Protein 3A1P (pdb70)

InterPro domains:
  IPR002676 RimM, N-terminal [PF01782] (6-78)
  IPR009000 Translation protein, beta-barrel domain superfamily [SSF50447] (3-83)
  IPR011033 PRC-barrel-like superfamily [SSF50346] (89-160)
  IPR011961 Ribosome maturation factor RimM [MF_00014] (3-160)
  IPR011961 Ribosome maturation factor RimM [PTHR33692] (50-162)
  IPR011961 Ribosome maturation factor RimM [TIGR02273] (4-159)
  IPR027275 PRC-barrel domain [PF05239] (87-160)
  IPR036976 RimM, N-terminal domain superfamily [G3DSA:2.40.30.60] (1-84)

Organism: Thermus thermophilus (strain ATCC 27634 / DSM 579 / HB8) (NCBI:txid300852)

B-factor: mean 32.23, std 13.53, range [8.0, 83.15]

Sequence (492 aa):
RLVEIGRFGAPYALKGGLRFRGEPVVLHLERVYVEGHGWRAIEDLYRVGEELVVHLAGVTDRTLAEALVGLRVYAEVADLPPLEEGRYYYFALIGLPVYVEGRQVGEVVDILDAGAQDVLIIRGVGERLRDRAERLVPLQAPYVRVEEGSIHVDPIPGLFDVFVDDHLLEKVLELNAKGEKRLIKTWSRRSTIVPEMVGHTIAVYNGKQHVPVYITENMVGHKLGEFAPTRTYRGHGKEAKATKKKRLVEIGRFGAPYALKGGLRFRGEPVVLHLERVYVEGHGWRAIEDLYRVGEELVVHLAGVTDRTLAEALVGLRVYAEVADLPPLEEGRYYYFALIGLPVYVEGRQVGEVVDILDAGAQDVLIIRGVGERLRDRAERLVPLQAPYVRVEEGSIHVDPIPGLFDVFVDDHLLEKVLELNAKGEKRLIKTWSRRSTIVPEMVGHTIAVYNGKQHVPVYITENMVGHKLGEFAPTRTYRGHGKEAKATKKK

Structure (mmCIF, N/CA/C/O backbone):
data_3A1P
#
_entry.id   3A1P
#
_cell.length_a   57.397
_cell.length_b   67.491
_cell.length_c   62.002
_cell.angle_alpha   90.000
_cell.angle_beta   94.820
_cell.angle_gamma   90.000
#
_symmetry.space_group_name_H-M   'P 1 21 1'
#
loop_
_entity.id
_entity.type
_entity.pdbx_description
1 polymer 'Ribosome maturation factor rimM'
2 polymer '30S ribosomal protein S19'
3 non-polymer 'UNKNOWN ATOM OR ION'
4 water water
#
loop_
_atom_site.group_PDB
_atom_site.id
_atom_site.type_symbol
_atom_site.label_atom_id
_atom_site.label_alt_id
_atom_site.label_comp_id
_atom_site.label_asym_id
_atom_site.label_entity_id
_atom_site.label_seq_id
_atom_site.pdbx_PDB_ins_code
_atom_site.Cartn_x
_atom_site.Cartn_y
_atom_site.Cartn_z
_atom_site.occupancy
_atom_site.B_iso_or_equiv
_atom_site.auth_seq_id
_atom_site.auth_comp_id
_atom_site.auth_asym_id
_atom_site.auth_atom_id
_atom_site.pdbx_PDB_model_num
ATOM 1 N N . ARG A 1 2 ? 37.914 9.518 15.232 1.00 42.46 2 ARG A N 1
ATOM 2 C CA . ARG A 1 2 ? 38.486 8.144 15.356 1.00 41.24 2 ARG A CA 1
ATOM 3 C C . ARG A 1 2 ? 37.400 7.124 15.679 1.00 40.05 2 ARG A C 1
ATOM 4 O O . ARG A 1 2 ? 36.605 7.317 16.600 1.00 40.85 2 ARG A O 1
ATOM 12 N N . LEU A 1 3 ? 37.372 6.037 14.918 1.00 37.03 3 LEU A N 1
ATOM 13 C CA . LEU A 1 3 ? 36.386 4.994 15.148 1.00 33.67 3 LEU A CA 1
ATOM 14 C C . LEU A 1 3 ? 37.004 3.848 15.939 1.00 30.45 3 LEU A C 1
ATOM 15 O O . LEU A 1 3 ? 38.150 3.465 15.708 1.00 29.03 3 LEU A O 1
ATOM 20 N N . VAL A 1 4 ? 36.240 3.316 16.883 1.00 28.11 4 VAL A N 1
ATOM 21 C CA . VAL A 1 4 ? 36.688 2.194 17.693 1.00 27.80 4 VAL A CA 1
ATOM 22 C C . VAL A 1 4 ? 35.670 1.065 17.580 1.00 26.86 4 VAL A C 1
ATOM 23 O O . VAL A 1 4 ? 34.465 1.304 17.536 1.00 27.23 4 VAL A O 1
ATOM 27 N N . GLU A 1 5 ? 36.168 -0.162 17.526 1.00 26.53 5 GLU A N 1
ATOM 28 C CA . GLU A 1 5 ? 35.329 -1.349 17.412 1.00 25.78 5 GLU A CA 1
ATOM 29 C C . GLU A 1 5 ? 34.629 -1.650 18.744 1.00 24.91 5 GLU A C 1
ATOM 30 O O . GLU A 1 5 ? 35.282 -1.867 19.770 1.00 24.85 5 GLU A O 1
ATOM 36 N N . ILE A 1 6 ? 33.299 -1.658 18.733 1.00 22.79 6 ILE A N 1
ATOM 37 C CA . ILE A 1 6 ? 32.542 -1.923 19.956 1.00 17.79 6 ILE A CA 1
ATOM 38 C C . ILE A 1 6 ? 31.880 -3.291 19.915 1.00 15.90 6 ILE A C 1
ATOM 39 O O . ILE A 1 6 ? 31.511 -3.850 20.949 1.00 15.56 6 ILE A O 1
ATOM 44 N N . GLY A 1 7 ? 31.729 -3.832 18.716 1.00 13.61 7 GLY A N 1
ATOM 45 C CA . GLY A 1 7 ? 31.108 -5.130 18.606 1.00 14.37 7 GLY A CA 1
ATOM 46 C C . GLY A 1 7 ? 31.044 -5.700 17.205 1.00 14.74 7 GLY A C 1
ATOM 47 O O . GLY A 1 7 ? 31.730 -5.250 16.290 1.00 11.23 7 GLY A O 1
ATOM 48 N N . ARG A 1 8 ? 30.197 -6.708 17.051 1.00 13.48 8 ARG A N 1
ATOM 49 C CA . ARG A 1 8 ? 30.027 -7.371 15.781 1.00 17.49 8 ARG A CA 1
ATOM 50 C C . ARG A 1 8 ? 28.630 -7.972 15.775 1.00 15.79 8 ARG A C 1
ATOM 51 O O . ARG A 1 8 ? 28.211 -8.565 16.767 1.00 15.69 8 ARG A O 1
ATOM 59 N N . PHE A 1 9 ? 27.912 -7.818 14.665 1.00 15.23 9 PHE A N 1
ATOM 60 C CA . PHE A 1 9 ? 26.559 -8.345 14.578 1.00 12.65 9 PHE A CA 1
ATOM 61 C C . PHE A 1 9 ? 26.495 -9.854 14.433 1.00 13.98 9 PHE A C 1
ATOM 62 O O . PHE A 1 9 ? 27.255 -10.469 13.681 1.00 13.70 9 PHE A O 1
ATOM 70 N N . GLY A 1 10 ? 25.589 -10.452 15.193 1.00 15.21 10 GLY A N 1
ATOM 71 C CA . GLY A 1 10 ? 25.377 -11.880 15.108 1.00 15.00 10 GLY A CA 1
ATOM 72 C C . GLY A 1 10 ? 24.183 -12.062 14.187 1.00 14.30 10 GLY A C 1
ATOM 73 O O . GLY A 1 10 ? 23.853 -11.157 13.421 1.00 12.89 10 GLY A O 1
ATOM 74 N N . ALA A 1 11 ? 23.534 -13.219 14.272 1.00 14.73 11 ALA A N 1
ATOM 75 C CA . ALA A 1 11 ? 22.367 -13.540 13.457 1.00 14.39 11 ALA A CA 1
ATOM 76 C C . ALA A 1 11 ? 21.172 -12.616 13.730 1.00 15.45 11 ALA A C 1
ATOM 77 O O . ALA A 1 11 ? 21.048 -12.031 14.807 1.00 16.15 11 ALA A O 1
ATOM 79 N N . PRO A 1 12 ? 20.264 -12.489 12.756 1.00 15.59 12 PRO A N 1
ATOM 80 C CA . PRO A 1 12 ? 19.087 -11.633 12.926 1.00 15.49 12 PRO A CA 1
ATOM 81 C C . PRO A 1 12 ? 18.130 -12.166 13.987 1.00 17.34 12 PRO A C 1
ATOM 82 O O . PRO A 1 12 ? 18.058 -13.368 14.219 1.00 18.21 12 PRO A O 1
ATOM 86 N N . TYR A 1 13 ? 17.411 -11.263 14.643 1.00 17.41 13 TYR A N 1
ATOM 87 C CA . TYR A 1 13 ? 16.448 -11.651 15.665 1.00 17.40 13 TYR A CA 1
ATOM 88 C C . TYR A 1 13 ? 15.048 -11.306 15.187 1.00 16.36 13 TYR A C 1
ATOM 89 O O . TYR A 1 13 ? 14.782 -10.166 14.820 1.00 15.84 13 TYR A O 1
ATOM 98 N N . ALA A 1 14 ? 14.158 -12.294 15.191 1.00 17.15 14 ALA A N 1
ATOM 99 C CA . ALA A 1 14 ? 12.777 -12.098 14.748 1.00 18.66 14 ALA A CA 1
ATOM 100 C C . ALA A 1 14 ? 12.680 -11.657 13.288 1.00 19.18 14 ALA A C 1
ATOM 101 O O . ALA A 1 14 ? 13.594 -11.879 12.499 1.00 20.51 14 ALA A O 1
ATOM 103 N N . LEU A 1 15 ? 11.580 -11.003 12.938 1.00 20.53 15 LEU A N 1
ATOM 104 C CA . LEU A 1 15 ? 11.354 -10.606 11.557 1.00 21.74 15 LEU A CA 1
ATOM 105 C C . LEU A 1 15 ? 11.210 -9.119 11.273 1.00 22.29 15 LEU A C 1
ATOM 106 O O . LEU A 1 15 ? 10.627 -8.746 10.259 1.00 25.16 15 LEU A O 1
ATOM 111 N N . LYS A 1 16 ? 11.736 -8.266 12.142 1.00 21.41 16 LYS A N 1
ATOM 112 C CA . LYS A 1 16 ? 11.617 -6.831 11.930 1.00 22.48 16 LYS A CA 1
ATOM 113 C C . LYS A 1 16 ? 12.943 -6.150 11.652 1.00 22.61 16 LYS A C 1
ATOM 114 O O . LYS A 1 16 ? 13.009 -4.929 11.588 1.00 23.02 16 LYS A O 1
ATOM 120 N N . GLY A 1 17 ? 14.004 -6.930 11.497 1.00 21.59 17 GLY A N 1
ATOM 121 C CA . GLY A 1 17 ? 15.296 -6.326 11.230 1.00 21.04 17 GLY A CA 1
ATOM 122 C C . GLY A 1 17 ? 16.183 -6.245 12.457 1.00 21.13 17 GLY A C 1
ATOM 123 O O . GLY A 1 17 ? 17.290 -5.724 12.389 1.00 21.68 17 GLY A O 1
ATOM 124 N N . GLY A 1 18 ? 15.695 -6.747 13.587 1.00 20.68 18 GLY A N 1
ATOM 125 C CA . GLY A 1 18 ? 16.491 -6.728 14.793 1.00 18.80 18 GLY A CA 1
ATOM 126 C C . GLY A 1 18 ? 17.712 -7.603 14.582 1.00 18.96 18 GLY A C 1
ATOM 127 O O . GLY A 1 18 ? 17.622 -8.645 13.938 1.00 17.74 18 GLY A O 1
ATOM 128 N N . LEU A 1 19 ? 18.853 -7.180 15.120 1.00 18.45 19 LEU A N 1
ATOM 129 C CA . LEU A 1 19 ? 20.107 -7.920 14.983 1.00 16.33 19 LEU A CA 1
ATOM 130 C C . LEU A 1 19 ? 20.795 -8.182 16.316 1.00 16.63 19 LEU A C 1
ATOM 131 O O . LEU A 1 19 ? 21.040 -7.257 17.085 1.00 16.39 19 LEU A O 1
ATOM 136 N N . ARG A 1 20 ? 21.117 -9.440 16.588 1.00 18.12 20 ARG A N 1
ATOM 137 C CA . ARG A 1 20 ? 21.826 -9.763 17.819 1.00 19.85 20 ARG A CA 1
ATOM 138 C C . ARG A 1 20 ? 23.139 -8.997 17.759 1.00 18.35 20 ARG A C 1
ATOM 139 O O . ARG A 1 20 ? 23.802 -8.975 16.725 1.00 16.55 20 ARG A O 1
ATOM 147 N N . PHE A 1 21 ? 23.493 -8.352 18.859 1.00 17.64 21 PHE A N 1
ATOM 148 C CA . PHE A 1 21 ? 24.728 -7.588 18.927 1.00 18.78 21 PHE A CA 1
ATOM 149 C C . PHE A 1 21 ? 25.721 -8.270 19.855 1.00 20.82 21 PHE A C 1
ATOM 150 O O . PHE A 1 21 ? 25.422 -8.491 21.028 1.00 22.77 21 PHE A O 1
ATOM 158 N N . ARG A 1 22 ? 26.898 -8.599 19.336 1.00 20.72 22 ARG A N 1
ATOM 159 C CA . ARG A 1 22 ? 27.932 -9.231 20.155 1.00 21.75 22 ARG A CA 1
ATOM 160 C C . ARG A 1 22 ? 29.004 -8.180 20.397 1.00 20.43 22 ARG A C 1
ATOM 161 O O . ARG A 1 22 ? 29.627 -7.702 19.450 1.00 22.08 22 ARG A O 1
ATOM 169 N N . GLY A 1 23 ? 29.213 -7.809 21.651 1.00 17.75 23 GLY A N 1
ATOM 170 C CA . GLY A 1 23 ? 30.219 -6.809 21.936 1.00 20.13 23 GLY A CA 1
ATOM 171 C C . GLY A 1 23 ? 30.057 -6.172 23.293 1.00 22.24 23 GLY A C 1
ATOM 172 O O . GLY A 1 23 ? 29.385 -6.719 24.160 1.00 23.69 23 GLY A O 1
ATOM 173 N N . GLU A 1 24 ? 30.668 -5.007 23.474 1.00 22.81 24 GLU A N 1
ATOM 174 C CA . GLU A 1 24 ? 30.603 -4.300 24.741 1.00 22.18 24 GLU A CA 1
ATOM 175 C C . GLU A 1 24 ? 29.275 -3.592 24.954 1.00 24.47 24 GLU A C 1
ATOM 176 O O . GLU A 1 24 ? 28.695 -3.047 24.020 1.00 24.66 24 GLU A O 1
ATOM 182 N N . PRO A 1 25 ? 28.768 -3.601 26.196 1.00 24.94 25 PRO A N 1
ATOM 183 C CA . PRO A 1 25 ? 27.493 -2.951 26.506 1.00 24.38 25 PRO A CA 1
ATOM 184 C C . PRO A 1 25 ? 27.545 -1.434 26.409 1.00 23.91 25 PRO A C 1
ATOM 185 O O . PRO A 1 25 ? 26.590 -0.757 26.760 1.00 26.56 25 PRO A O 1
ATOM 189 N N . VAL A 1 26 ? 28.658 -0.901 25.928 1.00 20.78 26 VAL A N 1
ATOM 190 C CA . VAL A 1 26 ? 28.783 0.533 25.773 1.00 19.36 26 VAL A CA 1
ATOM 191 C C . VAL A 1 26 ? 27.802 0.985 24.683 1.00 21.06 26 VAL A C 1
ATOM 192 O O . VAL A 1 26 ? 27.509 2.171 24.546 1.00 23.24 26 VAL A O 1
ATOM 196 N N . VAL A 1 27 ? 27.290 0.032 23.913 1.00 18.48 27 VAL A N 1
ATOM 197 C CA . VAL A 1 27 ? 26.353 0.347 22.845 1.00 17.50 27 VAL A CA 1
ATOM 198 C C . VAL A 1 27 ? 25.022 0.866 23.383 1.00 18.82 27 VAL A C 1
ATOM 199 O O . VAL A 1 27 ? 24.270 1.504 22.659 1.00 17.04 27 VAL A O 1
ATOM 203 N N . LEU A 1 28 ? 24.748 0.600 24.658 1.00 21.08 28 LEU A N 1
ATOM 204 C CA . LEU A 1 28 ? 23.509 1.036 25.303 1.00 24.19 28 LEU A CA 1
ATOM 205 C C . LEU A 1 28 ? 23.400 2.558 25.413 1.00 26.41 28 LEU A C 1
ATOM 206 O O . LEU A 1 28 ? 22.304 3.106 25.547 1.00 27.71 28 LEU A O 1
ATOM 211 N N . HIS A 1 29 ? 24.537 3.239 25.345 1.00 27.21 29 HIS A N 1
ATOM 212 C CA . HIS A 1 29 ? 24.552 4.688 25.469 1.00 27.42 29 HIS A CA 1
ATOM 213 C C . HIS A 1 29 ? 24.882 5.397 24.168 1.00 28.35 29 HIS A C 1
ATOM 214 O O . HIS A 1 29 ? 25.354 6.532 24.180 1.00 31.32 29 HIS A O 1
ATOM 221 N N . LEU A 1 30 ? 24.645 4.739 23.042 1.00 26.51 30 LEU A N 1
ATOM 222 C CA . LEU A 1 30 ? 24.935 5.371 21.764 1.00 26.12 30 LEU A CA 1
ATOM 223 C C . LEU A 1 30 ? 23.654 5.659 20.982 1.00 26.77 30 LEU A C 1
ATOM 224 O O . LEU A 1 30 ? 22.620 5.019 21.195 1.00 25.58 30 LEU A O 1
ATOM 229 N N . GLU A 1 31 ? 23.728 6.630 20.080 1.00 26.37 31 GLU A N 1
ATOM 230 C CA . GLU A 1 31 ? 22.583 6.987 19.257 1.00 28.93 31 GLU A CA 1
ATOM 231 C C . GLU A 1 31 ? 22.799 6.512 17.830 1.00 27.68 31 GLU A C 1
ATOM 232 O O . GLU A 1 31 ? 21.859 6.423 17.043 1.00 28.84 31 GLU A O 1
ATOM 238 N N . ARG A 1 32 ? 24.044 6.189 17.505 1.00 25.96 32 ARG A N 1
ATOM 239 C CA . ARG A 1 32 ? 24.375 5.728 16.164 1.00 23.50 32 ARG A CA 1
ATOM 240 C C . ARG A 1 32 ? 25.659 4.923 16.184 1.00 20.07 32 ARG A C 1
ATOM 241 O O . ARG A 1 32 ? 26.491 5.071 17.080 1.00 22.22 32 ARG A O 1
ATOM 249 N N . VAL A 1 33 ? 25.812 4.066 15.189 1.00 16.29 33 VAL A N 1
ATOM 250 C CA . VAL A 1 33 ? 27.008 3.254 15.059 1.00 16.56 33 VAL A CA 1
ATOM 251 C C . VAL A 1 33 ? 27.409 3.240 13.600 1.00 18.20 33 VAL A C 1
ATOM 252 O O . VAL A 1 33 ? 26.573 3.449 12.712 1.00 18.63 33 VAL A O 1
ATOM 256 N N . TYR A 1 34 ? 28.691 3.004 13.362 1.00 17.29 34 TYR A N 1
ATOM 257 C CA . TYR A 1 34 ? 29.211 2.931 12.014 1.00 17.21 34 TYR A CA 1
ATOM 258 C C . TYR A 1 34 ? 29.355 1.437 11.742 1.00 17.39 34 TYR A C 1
ATOM 259 O O . TYR A 1 34 ? 30.058 0.727 12.463 1.00 13.75 34 TYR A O 1
ATOM 268 N N . VAL A 1 35 ? 28.715 0.976 10.685 1.00 17.32 35 VAL A N 1
ATOM 269 C CA . VAL A 1 35 ? 28.737 -0.421 10.326 1.00 16.36 35 VAL A CA 1
ATOM 270 C C . VAL A 1 35 ? 29.733 -0.641 9.217 1.00 18.82 35 VAL A C 1
ATOM 271 O O . VAL A 1 35 ? 29.739 0.068 8.235 1.00 20.81 35 VAL A O 1
ATOM 275 N N . GLU A 1 36 ? 30.575 -1.638 9.382 1.00 18.49 36 GLU A N 1
ATOM 276 C CA . GLU A 1 36 ? 31.606 -1.905 8.413 1.00 18.80 36 GLU A CA 1
ATOM 277 C C . GLU A 1 36 ? 30.982 -2.141 7.045 1.00 19.41 36 GLU A C 1
ATOM 278 O O . GLU A 1 36 ? 30.047 -2.911 6.880 1.00 20.28 36 GLU A O 1
ATOM 284 N N . GLY A 1 37 ? 31.488 -1.387 6.082 1.00 19.25 37 GLY A N 1
ATOM 285 C CA . GLY A 1 37 ? 31.103 -1.477 4.695 1.00 17.75 37 GLY A CA 1
ATOM 286 C C . GLY A 1 37 ? 29.805 -0.772 4.388 1.00 16.49 37 GLY A C 1
ATOM 287 O O . GLY A 1 37 ? 29.369 -0.759 3.258 1.00 15.38 37 GLY A O 1
ATOM 288 N N . HIS A 1 38 ? 29.183 -0.214 5.416 1.00 16.31 38 HIS A N 1
ATOM 289 C CA . HIS A 1 38 ? 27.884 0.430 5.277 1.00 15.40 38 HIS A CA 1
ATOM 290 C C . HIS A 1 38 ? 27.763 1.874 5.776 1.00 15.21 38 HIS A C 1
ATOM 291 O O . HIS A 1 38 ? 26.897 2.595 5.346 1.00 14.31 38 HIS A O 1
ATOM 298 N N . GLY A 1 39 ? 28.635 2.273 6.690 1.00 16.77 39 GLY A N 1
ATOM 299 C CA . GLY A 1 39 ? 28.588 3.597 7.277 1.00 18.54 39 GLY A CA 1
ATOM 300 C C . GLY A 1 39 ? 27.663 3.811 8.461 1.00 17.88 39 GLY A C 1
ATOM 301 O O . GLY A 1 39 ? 27.114 2.881 9.020 1.00 16.81 39 GLY A O 1
ATOM 302 N N . TRP A 1 40 ? 27.503 5.065 8.849 1.00 17.32 40 TRP A N 1
ATOM 303 C CA . TRP A 1 40 ? 26.682 5.411 10.003 1.00 18.34 40 TRP A CA 1
ATOM 304 C C . TRP A 1 40 ? 25.227 5.018 9.865 1.00 18.03 40 TRP A C 1
ATOM 305 O O . TRP A 1 40 ? 24.631 5.130 8.796 1.00 18.93 40 TRP A O 1
ATOM 316 N N . ARG A 1 41 ? 24.664 4.546 10.965 1.00 16.73 41 ARG A N 1
ATOM 317 C CA . ARG A 1 41 ? 23.265 4.160 11.018 1.00 16.85 41 ARG A CA 1
ATOM 318 C C . ARG A 1 41 ? 22.771 4.593 12.386 1.00 17.34 41 ARG A C 1
ATOM 319 O O . ARG A 1 41 ? 23.470 4.431 13.385 1.00 14.46 41 ARG A O 1
ATOM 327 N N . ALA A 1 42 ? 21.573 5.158 12.430 1.00 18.58 42 ALA A N 1
ATOM 328 C CA . ALA A 1 42 ? 21.009 5.599 13.690 1.00 19.11 42 ALA A CA 1
ATOM 329 C C . ALA A 1 42 ? 20.438 4.388 14.399 1.00 20.72 42 ALA A C 1
ATOM 330 O O . ALA A 1 42 ? 19.927 3.476 13.755 1.00 21.73 42 ALA A O 1
ATOM 332 N N . ILE A 1 43 ? 20.529 4.378 15.722 1.00 21.34 43 ILE A N 1
ATOM 333 C CA . ILE A 1 43 ? 19.969 3.293 16.499 1.00 22.26 43 ILE A CA 1
ATOM 334 C C . ILE A 1 43 ? 18.540 3.644 16.854 1.00 24.72 43 ILE A C 1
ATOM 335 O O . ILE A 1 43 ? 18.292 4.458 17.730 1.00 26.49 43 ILE A O 1
ATOM 340 N N . GLU A 1 44 ?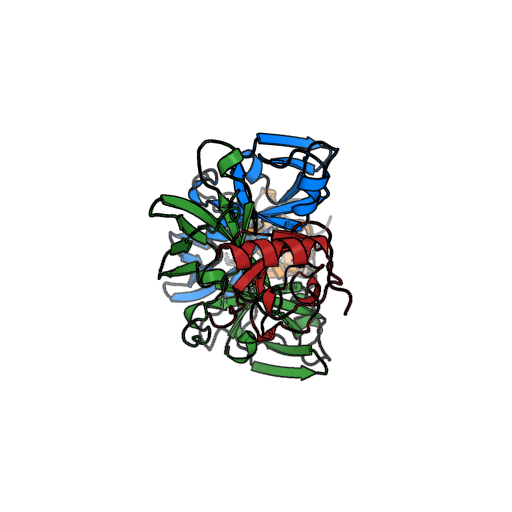 17.606 3.041 16.138 1.00 27.06 44 GLU A N 1
ATOM 341 C CA . GLU A 1 44 ? 16.192 3.188 16.420 1.00 28.86 44 GLU A CA 1
ATOM 342 C C . GLU A 1 44 ? 15.711 2.534 17.707 1.00 28.04 44 GLU A C 1
ATOM 343 O O . GLU A 1 44 ? 14.910 3.098 18.429 1.00 28.63 44 GLU A O 1
ATOM 349 N N . ASP A 1 45 ? 16.190 1.337 17.992 1.00 26.67 45 ASP A N 1
ATOM 350 C CA . ASP A 1 45 ? 15.776 0.668 19.208 1.00 27.09 45 ASP A CA 1
ATOM 351 C C . ASP A 1 45 ? 16.787 -0.364 19.672 1.00 24.89 45 ASP A C 1
ATOM 352 O O . ASP A 1 45 ? 17.593 -0.853 18.898 1.00 24.32 45 ASP A O 1
ATOM 357 N N . LEU A 1 46 ? 16.736 -0.698 20.948 1.00 22.73 46 LEU A N 1
ATOM 358 C CA . LEU A 1 46 ? 17.646 -1.701 21.479 1.00 22.49 46 LEU A CA 1
ATOM 359 C C . LEU A 1 46 ? 17.046 -2.311 22.731 1.00 23.73 46 LEU A C 1
ATOM 360 O O . LEU A 1 46 ? 16.494 -1.605 23.564 1.00 25.92 46 LEU A O 1
ATOM 365 N N . TYR A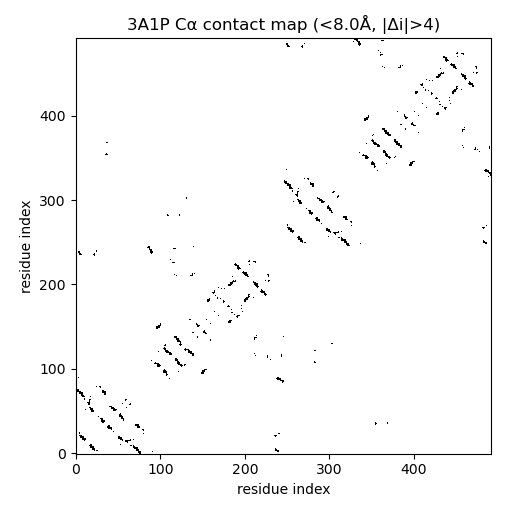 1 47 ? 17.144 -3.626 22.864 1.00 21.94 47 TYR A N 1
ATOM 366 C CA . TYR A 1 47 ? 16.599 -4.290 24.036 1.00 21.63 47 TYR A CA 1
ATOM 367 C C . TYR A 1 47 ? 17.283 -5.621 24.286 1.00 23.28 47 TYR A C 1
ATOM 368 O O . TYR A 1 47 ? 18.088 -6.088 23.479 1.00 23.41 47 TYR A O 1
ATOM 377 N N . ARG A 1 48 ? 16.945 -6.240 25.403 1.00 23.91 48 ARG A N 1
ATOM 378 C CA . ARG A 1 48 ? 17.561 -7.49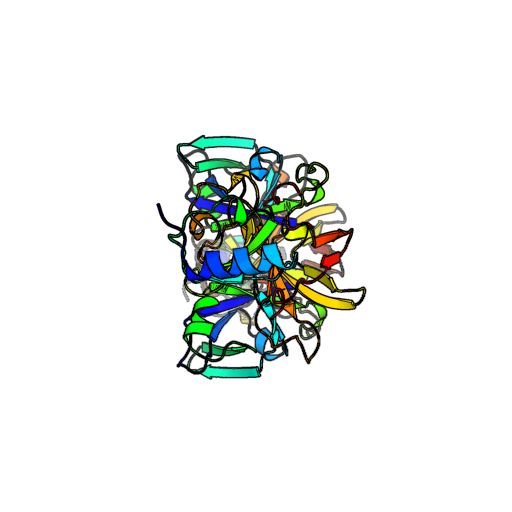8 25.778 1.00 26.29 48 ARG A CA 1
ATOM 379 C C . ARG A 1 48 ? 16.656 -8.708 25.600 1.00 26.36 48 ARG A C 1
ATOM 380 O O . ARG A 1 48 ? 15.451 -8.630 25.817 1.00 28.42 48 ARG A O 1
ATOM 388 N N . VAL A 1 49 ? 17.254 -9.818 25.182 1.00 27.34 49 VAL A N 1
ATOM 389 C CA . VAL A 1 49 ? 16.539 -11.078 24.997 1.00 29.35 49 VAL A CA 1
ATOM 390 C C . VAL A 1 49 ? 17.432 -12.184 25.533 1.00 30.16 49 VAL A C 1
ATOM 391 O O . VAL A 1 49 ? 18.409 -12.563 24.895 1.00 30.50 49 VAL A O 1
ATOM 395 N N . GLY A 1 50 ? 17.099 -12.696 26.713 1.00 32.66 50 GLY A N 1
ATOM 396 C CA . GLY A 1 50 ? 17.902 -13.749 27.306 1.00 33.20 50 GLY A CA 1
ATOM 397 C C . GLY A 1 50 ? 19.218 -13.181 27.798 1.00 35.02 50 GLY A C 1
ATOM 398 O O . GLY A 1 50 ? 19.245 -12.399 28.741 1.00 38.81 50 GLY A O 1
ATOM 399 N N . GLU A 1 51 ? 20.312 -13.564 27.154 1.00 35.25 51 GLU A N 1
ATOM 400 C CA . GLU A 1 51 ? 21.626 -13.079 27.543 1.00 36.25 51 GLU A CA 1
ATOM 401 C C . GLU A 1 51 ? 22.177 -12.154 26.468 1.00 35.03 51 GLU A C 1
ATOM 402 O O . GLU A 1 51 ? 23.287 -11.637 26.590 1.00 34.75 51 GLU A O 1
ATOM 408 N N . GLU A 1 52 ? 21.391 -11.945 25.416 1.00 33.31 52 GLU A N 1
ATOM 409 C CA . GLU A 1 52 ? 21.822 -11.112 24.303 1.00 32.06 52 GLU A CA 1
ATOM 410 C C . GLU A 1 52 ? 21.105 -9.784 24.194 1.00 30.89 52 GLU A C 1
ATOM 411 O O . GLU A 1 52 ? 20.041 -9.582 24.783 1.00 31.97 52 GLU A O 1
ATOM 417 N N . LEU A 1 53 ? 21.713 -8.880 23.431 1.00 26.30 53 LEU A N 1
ATOM 418 C CA . LEU A 1 53 ? 21.145 -7.568 23.169 1.00 22.73 53 LEU A CA 1
ATOM 419 C C . LEU A 1 53 ? 20.814 -7.536 21.679 1.00 21.13 53 LEU A C 1
ATOM 420 O O . LEU A 1 53 ? 21.584 -8.033 20.853 1.00 19.30 53 LEU A O 1
ATOM 425 N N . VAL A 1 54 ? 19.665 -6.963 21.345 1.00 17.90 54 VAL A N 1
ATOM 426 C CA . VAL A 1 54 ? 19.217 -6.873 19.962 1.00 16.78 54 VAL A CA 1
ATOM 427 C C . VAL A 1 54 ? 19.183 -5.410 19.552 1.00 17.35 54 VAL A C 1
ATOM 428 O O . VAL A 1 54 ? 18.667 -4.569 20.280 1.00 18.62 54 VAL A O 1
ATOM 432 N N . VAL A 1 55 ? 19.719 -5.109 18.378 1.00 16.31 55 VAL A N 1
ATOM 433 C CA . VAL A 1 55 ? 19.757 -3.737 17.889 1.00 17.36 55 VAL A CA 1
ATOM 434 C C . VAL A 1 55 ? 18.906 -3.550 16.649 1.00 18.43 55 VAL A C 1
ATOM 435 O O . VAL A 1 55 ? 18.886 -4.406 15.758 1.00 19.45 55 VAL A O 1
ATOM 439 N N . HIS A 1 56 ? 18.207 -2.424 16.596 1.00 18.15 56 HIS A N 1
ATOM 440 C CA . HIS A 1 56 ? 17.380 -2.085 15.446 1.00 19.13 56 HIS A CA 1
ATOM 441 C C . HIS A 1 56 ? 17.990 -0.814 14.869 1.00 20.40 56 HIS A C 1
ATOM 442 O O . HIS A 1 56 ? 18.004 0.222 15.528 1.00 22.70 56 HIS A O 1
ATOM 449 N N . LEU A 1 57 ? 18.517 -0.890 13.654 1.00 19.04 57 LEU A N 1
ATOM 450 C CA . LEU A 1 57 ? 19.109 0.288 13.031 1.00 19.89 57 LEU A CA 1
ATOM 451 C C . LEU A 1 57 ? 18.129 0.868 12.026 1.00 20.82 57 LEU A C 1
ATOM 452 O O . LEU A 1 57 ? 17.262 0.163 11.524 1.00 23.23 57 LEU A O 1
ATOM 457 N N . ALA A 1 58 ? 18.250 2.156 11.738 1.00 20.60 58 ALA A N 1
ATOM 458 C CA . ALA A 1 58 ? 17.358 2.769 10.765 1.00 20.83 58 ALA A CA 1
ATOM 459 C C . ALA A 1 58 ? 17.632 2.088 9.430 1.00 20.62 58 ALA A C 1
ATOM 460 O O . ALA A 1 58 ? 18.780 1.790 9.108 1.00 18.44 58 ALA A O 1
ATOM 462 N N . GLY A 1 59 ? 16.575 1.825 8.668 1.00 21.69 59 GLY A N 1
ATOM 463 C CA . GLY A 1 59 ? 16.740 1.166 7.382 1.00 21.79 59 GLY A CA 1
ATOM 464 C C . GLY A 1 59 ? 16.595 -0.352 7.415 1.00 23.36 59 GLY A C 1
ATOM 465 O O . GLY A 1 59 ? 16.105 -0.941 6.451 1.00 22.82 59 GLY A O 1
ATOM 466 N N . VAL A 1 60 ? 17.014 -0.984 8.514 1.00 22.38 60 VAL A N 1
ATOM 467 C CA . VAL A 1 60 ? 16.936 -2.443 8.662 1.00 21.64 60 VAL A CA 1
ATOM 468 C C . VAL A 1 60 ? 15.588 -2.822 9.265 1.00 21.39 60 VAL A C 1
ATOM 469 O O . VAL A 1 60 ? 15.463 -2.989 10.476 1.00 20.52 60 VAL A O 1
ATOM 473 N N . THR A 1 61 ? 14.590 -2.984 8.401 1.00 21.51 61 THR A N 1
ATOM 474 C CA . THR A 1 61 ? 13.233 -3.275 8.843 1.00 20.59 61 THR A CA 1
ATOM 475 C C . THR A 1 61 ? 12.650 -4.679 8.650 1.00 21.18 61 THR A C 1
ATOM 476 O O . THR A 1 61 ? 11.477 -4.900 8.956 1.00 23.64 61 THR A O 1
ATOM 480 N N . ASP A 1 62 ? 13.444 -5.618 8.143 1.00 20.51 62 ASP A N 1
ATOM 481 C CA . ASP A 1 62 ? 12.990 -7.009 7.990 1.00 21.50 62 ASP A CA 1
ATOM 482 C C . ASP A 1 62 ? 14.193 -7.949 8.090 1.00 21.38 62 ASP A C 1
ATOM 483 O O . ASP A 1 62 ? 15.334 -7.514 7.940 1.00 24.04 62 ASP A O 1
ATOM 488 N N . ARG A 1 63 ? 13.947 -9.231 8.340 1.00 20.63 63 ARG A N 1
ATOM 489 C CA . ARG A 1 63 ? 15.030 -10.202 8.486 1.00 19.44 63 ARG A CA 1
ATOM 490 C C . ARG A 1 63 ? 16.035 -10.185 7.336 1.00 20.31 63 ARG A C 1
ATOM 491 O O . ARG A 1 63 ? 17.239 -10.309 7.554 1.00 21.05 63 ARG A O 1
ATOM 499 N N . THR A 1 64 ? 15.542 -10.026 6.114 1.00 20.51 64 THR A N 1
ATOM 500 C CA . THR A 1 64 ? 16.403 -10.005 4.935 1.00 21.69 64 THR A CA 1
ATOM 501 C C . THR A 1 64 ? 17.446 -8.895 5.003 1.00 21.91 64 THR A C 1
ATOM 502 O O . THR A 1 64 ? 18.638 -9.140 4.803 1.00 23.09 64 THR A O 1
ATOM 506 N N . LEU A 1 65 ? 16.995 -7.673 5.263 1.00 22.08 65 LEU A N 1
ATOM 507 C CA . LEU A 1 65 ? 17.903 -6.533 5.368 1.00 22.06 65 LEU A CA 1
ATOM 508 C C . LEU A 1 65 ? 18.853 -6.729 6.543 1.00 21.07 65 LEU A C 1
ATOM 509 O O . LEU A 1 65 ? 19.948 -6.176 6.558 1.00 19.25 65 LEU A O 1
ATOM 514 N N . ALA A 1 66 ? 18.424 -7.523 7.520 1.00 18.72 66 ALA A N 1
ATOM 515 C CA . ALA A 1 66 ? 19.240 -7.801 8.685 1.00 18.50 66 ALA A CA 1
ATOM 516 C C . ALA A 1 66 ? 20.356 -8.793 8.351 1.00 18.08 66 ALA A C 1
ATOM 517 O O . ALA A 1 66 ? 21.488 -8.603 8.776 1.00 17.55 66 ALA A O 1
ATOM 519 N N . GLU A 1 67 ? 20.040 -9.847 7.599 1.00 18.85 67 GLU A N 1
ATOM 520 C CA . GLU A 1 67 ? 21.052 -10.846 7.229 1.00 18.94 67 GLU A CA 1
ATOM 521 C C . GLU A 1 67 ? 22.231 -10.205 6.516 1.00 18.33 67 GLU A C 1
ATOM 522 O O . GLU A 1 67 ? 23.372 -10.622 6.687 1.00 18.63 67 GLU A O 1
ATOM 528 N N . ALA A 1 68 ? 21.952 -9.203 5.694 1.00 18.21 68 ALA A N 1
ATOM 529 C CA . ALA A 1 68 ? 23.021 -8.544 4.949 1.00 19.99 68 ALA A CA 1
ATOM 530 C C . ALA A 1 68 ? 24.111 -7.975 5.869 1.00 19.53 68 ALA A C 1
ATOM 531 O O . ALA A 1 68 ? 25.264 -7.826 5.456 1.00 19.01 68 ALA A O 1
ATOM 533 N N . LEU A 1 69 ? 23.753 -7.686 7.117 1.00 17.93 69 LEU A N 1
ATOM 534 C CA . LEU A 1 69 ? 24.701 -7.108 8.066 1.00 18.02 69 LEU A CA 1
ATOM 535 C C . LEU A 1 69 ? 25.333 -8.095 9.064 1.00 18.83 69 LEU A C 1
ATOM 536 O O . LEU A 1 69 ? 26.244 -7.730 9.819 1.00 17.39 69 LEU A O 1
ATOM 541 N N . VAL A 1 70 ? 24.848 -9.334 9.069 1.00 17.66 70 VAL A N 1
ATOM 542 C CA . VAL A 1 70 ? 25.374 -10.371 9.959 1.00 16.90 70 VAL A CA 1
ATOM 543 C C . VAL A 1 70 ? 26.885 -10.543 9.771 1.00 19.15 70 VAL A C 1
ATOM 544 O O . VAL A 1 70 ? 27.378 -10.593 8.648 1.00 18.04 70 VAL A O 1
ATOM 548 N N . GLY A 1 71 ? 27.617 -10.620 10.878 1.00 20.88 71 GLY A N 1
ATOM 549 C CA . GLY A 1 71 ? 29.056 -10.793 10.794 1.00 20.03 71 GLY A CA 1
ATOM 550 C C . GLY A 1 71 ? 29.866 -9.525 10.595 1.00 20.20 71 GLY A C 1
ATOM 551 O O . GLY A 1 71 ? 31.092 -9.567 10.667 1.00 22.62 71 GLY A O 1
ATOM 552 N N . LEU A 1 72 ? 29.201 -8.400 10.353 1.00 19.05 72 LEU A N 1
ATOM 553 C CA . LEU A 1 72 ? 29.898 -7.130 10.140 1.00 17.84 72 LEU A CA 1
ATOM 554 C C . LEU A 1 72 ? 30.263 -6.461 11.450 1.00 18.23 72 LEU A C 1
ATOM 555 O O . LEU A 1 72 ? 29.486 -6.471 12.400 1.00 21.91 72 LEU A O 1
ATOM 560 N N . ARG A 1 73 ? 31.459 -5.890 11.508 1.00 18.97 73 ARG A N 1
ATOM 561 C CA . ARG A 1 73 ? 31.916 -5.228 12.725 1.00 20.06 73 ARG A CA 1
ATOM 562 C C . ARG A 1 73 ? 31.199 -3.910 12.945 1.00 18.54 73 ARG A C 1
ATOM 563 O O . ARG A 1 73 ? 30.780 -3.256 11.992 1.00 16.63 73 ARG A O 1
ATOM 571 N N . VAL A 1 74 ? 31.062 -3.532 14.213 1.00 16.24 74 VAL A N 1
ATOM 572 C CA . VAL A 1 74 ? 30.374 -2.308 14.590 1.00 15.97 74 VAL A CA 1
ATOM 573 C C . VAL A 1 74 ? 31.327 -1.337 15.278 1.00 18.42 74 VAL A C 1
ATOM 574 O O . VAL A 1 74 ? 32.054 -1.722 16.198 1.00 17.00 74 VAL A O 1
ATOM 578 N N . TYR A 1 75 ? 31.292 -0.074 14.845 1.00 17.98 75 TYR A N 1
ATOM 579 C CA . TYR A 1 75 ? 32.176 0.960 15.376 1.00 20.11 75 TYR A CA 1
ATOM 580 C C . TYR A 1 75 ? 31.454 2.162 15.953 1.00 22.45 75 TYR A C 1
ATOM 581 O O . TYR A 1 75 ? 30.341 2.495 15.547 1.00 21.65 75 TYR A O 1
ATOM 590 N N . ALA A 1 76 ? 32.122 2.827 16.889 1.00 24.15 76 ALA A N 1
ATOM 591 C CA . ALA A 1 76 ? 31.584 4.024 17.513 1.00 26.43 76 ALA A CA 1
ATOM 592 C C . ALA A 1 76 ? 32.617 5.141 17.452 1.00 27.99 76 ALA A C 1
ATOM 593 O O . ALA A 1 76 ? 33.824 4.898 17.496 1.00 28.66 76 ALA A O 1
ATOM 595 N N . GLU A 1 77 ? 32.136 6.370 17.331 1.00 30.49 77 GLU A N 1
ATOM 596 C CA . GLU A 1 77 ? 33.011 7.531 17.307 1.00 31.69 77 GLU A CA 1
ATOM 597 C C . GLU A 1 77 ? 33.505 7.693 18.741 1.00 31.09 77 GLU A C 1
ATOM 598 O O . GLU A 1 77 ? 32.706 7.721 19.674 1.00 31.11 77 GLU A O 1
ATOM 604 N N . VAL A 1 78 ? 34.820 7.774 18.916 1.00 31.59 78 VAL A N 1
ATOM 605 C CA . VAL A 1 78 ? 35.415 7.925 20.241 1.00 31.32 78 VAL A CA 1
ATOM 606 C C . VAL A 1 78 ? 34.701 8.984 21.086 1.00 31.59 78 VAL A C 1
ATOM 607 O O . VAL A 1 78 ? 34.433 8.773 22.269 1.00 29.16 78 VAL A O 1
ATOM 611 N N . ALA A 1 79 ? 34.390 10.118 20.465 1.00 32.65 79 ALA A N 1
ATOM 612 C CA . ALA A 1 79 ? 33.716 11.216 21.150 1.00 33.44 79 ALA A CA 1
ATOM 613 C C . ALA A 1 79 ? 32.321 10.854 21.646 1.00 34.25 79 ALA A C 1
ATOM 614 O O . ALA A 1 79 ? 31.789 11.510 22.544 1.00 35.96 79 ALA A O 1
ATOM 616 N N . ASP A 1 80 ? 31.725 9.815 21.072 1.00 33.07 80 ASP A N 1
ATOM 617 C CA . ASP A 1 80 ? 30.386 9.414 21.487 1.00 31.83 80 ASP A CA 1
ATOM 618 C C . ASP A 1 80 ? 30.385 8.460 22.674 1.00 28.59 80 ASP A C 1
ATOM 619 O O . ASP A 1 80 ? 29.363 8.267 23.320 1.00 27.31 80 ASP A O 1
ATOM 624 N N . LEU A 1 81 ? 31.530 7.856 22.959 1.00 28.14 81 LEU A N 1
ATOM 625 C CA . LEU A 1 81 ? 31.616 6.938 24.088 1.00 27.65 81 LEU A CA 1
ATOM 626 C C . LEU A 1 81 ? 31.359 7.714 25.369 1.00 26.26 81 LEU A C 1
ATOM 627 O O . LEU A 1 81 ? 31.808 8.848 25.521 1.00 28.71 81 LEU A O 1
ATOM 632 N N . PRO A 1 82 ? 30.615 7.125 26.305 1.00 25.39 82 PRO A N 1
ATOM 633 C CA . PRO A 1 82 ? 30.353 7.848 27.547 1.00 25.89 82 PRO A CA 1
ATOM 634 C C . PRO A 1 82 ? 31.652 8.092 28.316 1.00 27.91 82 PRO A C 1
ATOM 635 O O . PRO A 1 82 ? 32.486 7.202 28.428 1.00 27.25 82 PRO A O 1
ATOM 639 N N . PRO A 1 83 ? 31.847 9.312 28.842 1.00 30.77 83 PRO A N 1
ATOM 640 C CA . PRO A 1 83 ? 33.072 9.607 29.592 1.00 30.91 83 PRO A CA 1
ATOM 641 C C . PRO A 1 83 ? 33.184 8.738 30.846 1.00 30.42 83 PRO A C 1
ATOM 642 O O . PRO A 1 83 ? 32.174 8.387 31.463 1.00 29.43 83 PRO A O 1
ATOM 646 N N . LEU A 1 84 ? 34.416 8.396 31.212 1.00 30.24 84 LEU A N 1
ATOM 647 C CA . LEU A 1 84 ? 34.685 7.557 32.381 1.00 29.93 84 LEU A CA 1
ATOM 648 C C . LEU A 1 84 ? 35.118 8.379 33.594 1.00 28.94 84 LEU A C 1
ATOM 649 O O . LEU A 1 84 ? 35.702 9.443 33.456 1.00 26.43 84 LEU A O 1
ATOM 654 N N . GLU A 1 85 ? 34.829 7.874 34.785 1.00 30.28 85 GLU A N 1
ATOM 655 C CA . GLU A 1 85 ? 35.211 8.568 36.003 1.00 33.90 85 GLU A CA 1
ATOM 656 C C . GLU A 1 85 ? 36.732 8.564 36.107 1.00 34.29 85 GLU A C 1
ATOM 657 O O . GLU A 1 85 ? 37.398 7.678 35.568 1.00 34.79 85 GLU A O 1
ATOM 663 N N . GLU A 1 86 ? 37.280 9.561 36.789 1.00 34.38 86 GLU A N 1
ATOM 664 C CA . GLU A 1 86 ? 38.723 9.645 36.975 1.00 34.12 86 GLU A CA 1
ATOM 665 C C . GLU A 1 86 ? 39.252 8.285 37.446 1.00 32.02 86 GLU A C 1
ATOM 666 O O . GLU A 1 86 ? 38.664 7.645 38.316 1.00 30.88 86 GLU A O 1
ATOM 672 N N . GLY A 1 87 ? 40.353 7.837 36.853 1.00 31.53 87 GLY A N 1
ATOM 673 C CA . GLY A 1 87 ? 40.927 6.559 37.238 1.00 29.27 87 GLY A CA 1
ATOM 674 C C . GLY A 1 87 ? 40.561 5.379 36.354 1.00 27.49 87 GLY A C 1
ATOM 675 O O . GLY A 1 87 ? 41.074 4.281 36.562 1.00 26.72 87 GLY A O 1
ATOM 676 N N . ARG A 1 88 ? 39.665 5.588 35.387 1.00 27.67 88 ARG A N 1
ATOM 677 C CA . ARG A 1 88 ? 39.257 4.522 34.469 1.00 26.52 88 ARG A CA 1
ATOM 678 C C . ARG A 1 88 ? 39.604 4.914 33.036 1.00 26.29 88 ARG A C 1
ATOM 679 O O . ARG A 1 88 ? 39.535 6.087 32.668 1.00 26.22 88 ARG A O 1
ATOM 687 N N . TYR A 1 89 ? 39.962 3.924 32.225 1.00 25.83 89 TYR A N 1
ATOM 688 C CA . TYR A 1 89 ? 40.360 4.177 30.847 1.00 23.22 89 TYR A CA 1
ATOM 689 C C . TYR A 1 89 ? 39.848 3.127 29.873 1.00 23.32 89 TYR A C 1
ATOM 690 O O . TYR A 1 89 ? 39.700 1.956 30.218 1.00 23.58 89 TYR A O 1
ATOM 699 N N . TYR A 1 90 ? 39.581 3.559 28.647 1.00 21.59 90 TYR A N 1
ATOM 700 C CA . TYR A 1 90 ? 39.145 2.643 27.616 1.00 20.08 90 TYR A CA 1
ATOM 701 C C . TYR A 1 90 ? 40.381 1.881 27.170 1.00 18.07 90 TYR A C 1
ATOM 702 O O . TYR A 1 90 ? 41.457 2.454 27.057 1.00 17.60 90 TYR A O 1
ATOM 711 N N . TYR A 1 91 ? 40.227 0.585 26.942 1.00 18.23 91 TYR A N 1
ATOM 712 C CA . TYR A 1 91 ? 41.342 -0.252 26.514 1.00 17.71 91 TYR A CA 1
ATOM 713 C C . TYR A 1 91 ? 42.076 0.329 25.312 1.00 18.39 91 TYR A C 1
ATOM 714 O O . TYR A 1 91 ? 43.304 0.316 25.268 1.00 20.80 91 TYR A O 1
ATOM 723 N N . PHE A 1 92 ? 41.332 0.852 24.342 1.00 18.83 92 PHE A N 1
ATOM 724 C CA . PHE A 1 92 ? 41.955 1.398 23.146 1.00 18.25 92 PHE A CA 1
ATOM 725 C C . PHE A 1 92 ? 42.825 2.618 23.450 1.00 18.79 92 PHE A C 1
ATOM 726 O O . PHE A 1 92 ? 43.760 2.916 22.709 1.00 20.84 92 PHE A O 1
ATOM 734 N N . ALA A 1 93 ? 42.527 3.322 24.537 1.00 17.91 93 ALA A N 1
ATOM 735 C CA . ALA A 1 93 ? 43.305 4.506 24.897 1.00 16.47 93 ALA A CA 1
ATOM 736 C C . ALA A 1 93 ? 44.652 4.132 25.506 1.00 16.48 93 ALA A C 1
ATOM 737 O O . ALA A 1 93 ? 45.593 4.924 25.477 1.00 17.73 93 ALA A O 1
ATOM 739 N N . LEU A 1 94 ? 44.746 2.924 26.051 1.00 15.63 94 LEU A N 1
ATOM 740 C CA . LEU A 1 94 ? 45.985 2.474 26.672 1.00 15.33 94 LEU A CA 1
ATOM 741 C C . LEU A 1 94 ? 46.831 1.640 25.713 1.00 16.76 94 LEU A C 1
ATOM 742 O O . LEU A 1 94 ? 48.061 1.758 25.693 1.00 13.88 94 LEU A O 1
ATOM 747 N N . ILE A 1 95 ? 46.172 0.800 24.921 1.00 15.82 95 ILE A N 1
ATOM 748 C CA . ILE A 1 95 ? 46.882 -0.026 23.961 1.00 18.27 95 ILE A CA 1
ATOM 749 C C . ILE A 1 95 ? 47.580 0.902 22.970 1.00 18.24 95 ILE A C 1
ATOM 750 O O . ILE A 1 95 ? 46.974 1.830 22.460 1.00 18.72 95 ILE A O 1
ATOM 755 N N . GLY A 1 96 ? 48.859 0.647 22.718 1.00 17.69 96 GLY A N 1
ATOM 756 C CA . GLY A 1 96 ? 49.624 1.480 21.814 1.00 15.53 96 GLY A CA 1
ATOM 757 C C . GLY A 1 96 ? 50.518 2.479 22.541 1.00 17.44 96 GLY A C 1
ATOM 758 O O . GLY A 1 96 ? 51.456 3.004 21.951 1.00 19.48 96 GLY A O 1
ATOM 759 N N . LEU A 1 97 ? 50.243 2.743 23.817 1.00 16.08 97 LEU A N 1
ATOM 760 C CA . LEU A 1 97 ? 51.037 3.706 24.590 1.00 16.30 97 LEU A CA 1
ATOM 761 C C . LEU A 1 97 ? 52.444 3.232 24.958 1.00 15.42 97 LEU A C 1
ATOM 762 O O . LEU A 1 97 ? 52.687 2.050 25.166 1.00 14.17 97 LEU A O 1
ATOM 767 N N . PRO A 1 98 ? 53.399 4.164 25.023 1.00 14.96 98 PRO A N 1
ATOM 768 C CA . PRO A 1 98 ? 54.766 3.782 25.379 1.00 15.24 98 PRO A CA 1
ATOM 769 C C . PRO A 1 98 ? 54.834 3.547 26.886 1.00 16.10 98 PRO A C 1
ATOM 770 O O . PRO A 1 98 ? 54.108 4.183 27.648 1.00 15.15 98 PRO A O 1
ATOM 774 N N . VAL A 1 99 ? 55.692 2.624 27.310 1.00 17.49 99 VAL A N 1
ATOM 775 C CA . VAL A 1 99 ? 55.845 2.310 28.731 1.00 16.23 99 VAL A CA 1
ATOM 776 C C . VAL A 1 99 ? 57.217 2.748 29.239 1.00 17.81 99 VAL A C 1
ATOM 777 O O . VAL A 1 99 ? 58.241 2.446 28.625 1.00 15.92 99 VAL A O 1
ATOM 781 N N . TYR A 1 100 ? 57.238 3.444 30.372 1.00 17.53 100 TYR A N 1
ATOM 782 C CA . TYR A 1 100 ? 58.497 3.933 30.922 1.00 18.02 100 TYR A CA 1
ATOM 783 C C . TYR A 1 100 ? 58.871 3.412 32.297 1.00 18.43 100 TYR A C 1
ATOM 784 O O . TYR A 1 100 ? 58.011 3.162 33.140 1.00 18.20 100 TYR A O 1
ATOM 793 N N . VAL A 1 101 ? 60.179 3.273 32.494 1.00 18.42 101 VAL A N 1
ATOM 794 C CA . VAL A 1 101 ? 60.785 2.837 33.748 1.00 18.34 101 VAL A CA 1
ATOM 795 C C . VAL A 1 101 ? 61.892 3.865 34.020 1.00 19.98 101 VAL A C 1
ATOM 796 O O . VAL A 1 101 ? 62.815 4.005 33.219 1.00 19.55 101 VAL A O 1
ATOM 800 N N . GLU A 1 102 ? 61.790 4.599 35.125 1.00 21.64 102 GLU A N 1
ATOM 801 C CA . GLU A 1 102 ? 62.793 5.616 35.463 1.00 24.87 102 GLU A CA 1
ATOM 802 C C . GLU A 1 102 ? 63.062 6.596 34.321 1.00 24.14 102 GLU A C 1
ATOM 803 O O . GLU A 1 102 ? 64.212 6.857 33.985 1.00 24.10 102 GLU A O 1
ATOM 809 N N . GLY A 1 103 ? 62.001 7.126 33.723 1.00 25.91 103 GLY A N 1
ATOM 810 C CA . GLY A 1 103 ? 62.154 8.076 32.633 1.00 24.70 103 GLY A CA 1
ATOM 811 C C . GLY A 1 103 ? 62.637 7.548 31.290 1.00 25.19 103 GLY A C 1
ATOM 812 O O . GLY A 1 103 ? 62.875 8.344 30.378 1.00 24.47 103 GLY A O 1
ATOM 813 N N . ARG A 1 104 ? 62.780 6.230 31.148 1.00 25.30 104 ARG A N 1
ATOM 814 C CA . ARG A 1 104 ? 63.243 5.644 29.884 1.00 26.24 104 ARG A CA 1
ATOM 815 C C . ARG A 1 104 ? 62.243 4.654 29.281 1.00 24.60 104 ARG A C 1
ATOM 816 O O . ARG A 1 104 ? 61.664 3.834 29.994 1.00 24.93 104 ARG A O 1
ATOM 824 N N . GLN A 1 105 ? 62.049 4.719 27.968 1.00 23.70 105 GLN A N 1
ATOM 825 C CA . GLN A 1 105 ? 61.104 3.814 27.313 1.00 23.99 105 GLN A CA 1
ATOM 826 C C . GLN A 1 105 ? 61.632 2.385 27.288 1.00 22.71 105 GLN A C 1
ATOM 827 O O . GLN A 1 105 ? 62.736 2.139 26.817 1.00 21.98 105 GLN A O 1
ATOM 833 N N . VAL A 1 106 ? 60.848 1.449 27.815 1.00 21.23 106 VAL A N 1
ATOM 834 C CA . VAL A 1 106 ? 61.253 0.045 27.825 1.00 23.26 106 VAL A CA 1
ATOM 835 C C . VAL A 1 106 ? 60.326 -0.789 26.939 1.00 24.92 106 VAL A C 1
ATOM 836 O O . VAL A 1 106 ? 60.695 -1.876 26.483 1.00 26.85 106 VAL A O 1
ATOM 840 N N . GLY A 1 107 ? 59.121 -0.287 26.697 1.00 21.73 107 GLY A N 1
ATOM 841 C CA . GLY A 1 107 ? 58.196 -1.051 25.887 1.00 20.59 107 GLY A CA 1
ATOM 842 C C . GLY A 1 107 ? 57.025 -0.305 25.292 1.00 18.43 107 GLY A C 1
ATOM 843 O O . GLY A 1 107 ? 57.016 0.918 25.197 1.00 19.54 107 GLY A O 1
ATOM 844 N N . GLU A 1 108 ? 56.016 -1.070 24.910 1.00 18.83 108 GLU A N 1
ATOM 845 C CA . GLU A 1 108 ? 54.825 -0.536 24.272 1.00 19.65 108 GLU A CA 1
ATOM 846 C C . GLU A 1 108 ? 53.678 -1.465 24.640 1.00 18.58 108 GLU A C 1
ATOM 847 O O . GLU A 1 108 ? 53.821 -2.676 24.553 1.00 20.68 108 GLU A O 1
ATOM 853 N N . VAL A 1 109 ? 52.549 -0.917 25.065 1.00 16.29 109 VAL A N 1
ATOM 854 C CA . VAL A 1 109 ? 51.409 -1.759 25.400 1.00 15.14 109 VAL A CA 1
ATOM 855 C C . VAL A 1 109 ? 50.827 -2.361 24.109 1.00 14.49 109 VAL A C 1
ATOM 856 O O . VAL A 1 109 ? 50.429 -1.625 23.214 1.00 15.22 109 VAL A O 1
ATOM 860 N N . VAL A 1 110 ? 50.783 -3.687 24.008 1.00 12.97 110 VAL A N 1
ATOM 861 C CA . VAL A 1 110 ? 50.227 -4.327 22.818 1.00 13.98 110 VAL A CA 1
ATOM 862 C C . VAL A 1 110 ? 48.854 -4.925 23.059 1.00 14.23 110 VAL A C 1
ATOM 863 O O . VAL A 1 110 ? 48.149 -5.261 22.111 1.00 17.08 110 VAL A O 1
ATOM 867 N N . ASP A 1 111 ? 48.468 -5.078 24.316 1.00 15.19 111 ASP A N 1
ATOM 868 C CA . ASP A 1 111 ? 47.159 -5.656 24.617 1.00 16.24 111 ASP A CA 1
ATOM 869 C C . ASP A 1 111 ? 46.885 -5.598 26.111 1.00 16.35 111 ASP A C 1
ATOM 870 O O . ASP A 1 111 ? 47.772 -5.312 26.903 1.00 15.90 111 ASP A O 1
ATOM 875 N N . ILE A 1 112 ? 45.643 -5.864 26.486 1.00 17.44 112 ILE A N 1
ATOM 876 C CA . ILE A 1 112 ? 45.250 -5.851 27.883 1.00 17.52 112 ILE A CA 1
ATOM 877 C C . ILE A 1 112 ? 44.374 -7.068 28.140 1.00 17.75 112 ILE A C 1
ATOM 878 O O . ILE A 1 112 ? 43.443 -7.345 27.394 1.00 16.14 112 ILE A O 1
ATOM 883 N N . LEU A 1 113 ? 44.684 -7.795 29.201 1.00 18.03 113 LEU A N 1
ATOM 884 C CA . LEU A 1 113 ? 43.925 -8.982 29.539 1.00 20.40 113 LEU A CA 1
ATOM 885 C C . LEU A 1 113 ? 43.014 -8.686 30.714 1.00 19.65 113 LEU A C 1
ATOM 886 O O . LEU A 1 113 ? 43.476 -8.165 31.727 1.00 17.55 113 LEU A O 1
ATOM 891 N N . ASP A 1 114 ? 41.721 -8.989 30.573 1.00 20.33 114 ASP A N 1
ATOM 892 C CA . ASP A 1 114 ? 40.773 -8.767 31.666 1.00 21.94 114 ASP A CA 1
ATOM 893 C C . ASP A 1 114 ? 40.875 -9.976 32.577 1.00 22.11 114 ASP A C 1
ATOM 894 O O . ASP A 1 114 ? 40.360 -11.038 32.251 1.00 24.19 114 ASP A O 1
ATOM 899 N N . ALA A 1 115 ? 41.482 -9.815 33.744 1.00 21.60 115 ALA A N 1
ATOM 900 C CA . ALA A 1 115 ? 41.676 -10.925 34.674 1.00 23.55 115 ALA A CA 1
ATOM 901 C C . ALA A 1 115 ? 40.524 -11.019 35.660 1.00 24.19 115 ALA A C 1
ATOM 902 O O . ALA A 1 115 ? 40.580 -11.741 36.637 1.00 25.60 115 ALA A O 1
ATOM 904 N N . GLY A 1 116 ? 39.494 -10.246 35.371 1.00 24.66 116 GLY A N 1
ATOM 905 C CA . GLY A 1 116 ? 38.288 -10.107 36.158 1.00 23.79 116 GLY A CA 1
ATOM 906 C C . GLY A 1 116 ? 38.413 -9.123 37.287 1.00 24.66 116 GLY A C 1
ATOM 907 O O . GLY A 1 116 ? 37.811 -8.072 37.217 1.00 25.98 116 GLY A O 1
ATOM 908 N N . ALA A 1 117 ? 39.218 -9.413 38.299 1.00 24.96 117 ALA A N 1
ATOM 909 C CA . ALA A 1 117 ? 39.468 -8.431 39.350 1.00 24.23 117 ALA A CA 1
ATOM 910 C C . ALA A 1 117 ? 40.262 -7.218 38.860 1.00 23.04 117 ALA A C 1
ATOM 911 O O . ALA A 1 117 ? 39.930 -6.088 39.166 1.00 22.40 117 ALA A O 1
ATOM 913 N N . GLN A 1 118 ? 41.302 -7.478 38.078 1.00 21.31 118 GLN A N 1
ATOM 914 C CA . GLN A 1 118 ? 42.189 -6.436 37.581 1.00 20.19 118 GLN A CA 1
ATOM 915 C C . GLN A 1 118 ? 42.384 -6.541 36.064 1.00 20.38 118 GLN A C 1
ATOM 916 O O . GLN A 1 118 ? 41.951 -7.503 35.436 1.00 24.27 118 GLN A O 1
ATOM 922 N N . ASP A 1 119 ? 43.039 -5.547 35.480 1.00 19.06 119 ASP A N 1
ATOM 923 C CA . ASP A 1 119 ? 43.326 -5.557 34.054 1.00 18.31 119 ASP A CA 1
ATOM 924 C C . ASP A 1 119 ? 44.837 -5.750 33.951 1.00 17.99 119 ASP A C 1
ATOM 925 O O . ASP A 1 119 ? 45.591 -5.152 34.712 1.00 19.26 119 ASP A O 1
ATOM 930 N N . VAL A 1 120 ? 45.286 -6.585 33.026 1.00 16.00 120 VAL A N 1
ATOM 931 C CA . VAL A 1 120 ? 46.712 -6.832 32.908 1.00 14.94 120 VAL A CA 1
ATOM 932 C C . VAL A 1 120 ? 47.279 -6.332 31.606 1.00 15.49 120 VAL A C 1
ATOM 933 O O . VAL A 1 120 ? 46.880 -6.765 30.528 1.00 13.70 120 VAL A O 1
ATOM 937 N N . LEU A 1 121 ? 48.228 -5.413 31.723 1.00 14.51 121 LEU A N 1
ATOM 938 C CA . LEU A 1 121 ? 48.875 -4.845 30.561 1.00 15.42 121 LEU A CA 1
ATOM 939 C C . LEU A 1 121 ? 49.877 -5.839 30.018 1.00 14.76 121 LEU A C 1
ATOM 940 O O . LEU A 1 121 ? 50.634 -6.431 30.782 1.00 14.37 121 LEU A O 1
ATOM 945 N N . ILE A 1 122 ? 49.854 -6.028 28.701 1.00 14.76 122 ILE A N 1
ATOM 946 C CA . ILE A 1 122 ? 50.789 -6.909 28.017 1.00 15.44 122 ILE A CA 1
ATOM 947 C C . ILE A 1 122 ? 51.699 -5.918 27.307 1.00 17.86 122 ILE A C 1
ATOM 948 O O . ILE A 1 122 ? 51.247 -5.153 26.451 1.00 17.62 122 ILE A O 1
ATOM 953 N N . ILE A 1 123 ? 52.975 -5.928 27.670 1.00 16.94 123 ILE A N 1
ATOM 954 C CA . ILE A 1 123 ? 53.935 -5.001 27.106 1.00 17.66 123 ILE A CA 1
ATOM 955 C C . ILE A 1 123 ? 54.971 -5.648 26.184 1.00 18.96 123 ILE A C 1
ATOM 956 O O . ILE A 1 123 ? 55.539 -6.697 26.487 1.00 20.01 123 ILE A O 1
ATOM 961 N N . ARG A 1 124 ? 55.208 -4.996 25.056 1.00 18.94 124 ARG A N 1
ATOM 962 C CA . ARG A 1 124 ? 56.159 -5.466 24.074 1.00 22.73 124 ARG A CA 1
ATOM 963 C C . ARG A 1 124 ? 57.423 -4.629 24.150 1.00 23.51 124 ARG A C 1
ATOM 964 O O . ARG A 1 124 ? 57.366 -3.401 24.134 1.00 24.38 124 ARG A O 1
ATOM 972 N N . GLY A 1 125 ? 58.566 -5.293 24.225 1.00 24.65 125 GLY A N 1
ATOM 973 C CA . GLY A 1 125 ? 59.814 -4.564 24.282 1.00 26.98 125 GLY A CA 1
ATOM 974 C C . GLY A 1 125 ? 60.027 -3.778 23.003 1.00 28.82 125 GLY A C 1
ATOM 975 O O . GLY A 1 125 ? 59.543 -4.172 21.938 1.00 29.25 125 GLY A O 1
ATOM 976 N N . VAL A 1 126 ? 60.728 -2.653 23.114 1.00 28.66 126 VAL A N 1
ATOM 977 C CA . VAL A 1 126 ? 61.044 -1.813 21.968 1.00 29.98 126 VAL A CA 1
ATOM 978 C C . VAL A 1 126 ? 62.564 -1.705 21.977 1.00 32.71 126 VAL A C 1
ATOM 979 O O . VAL A 1 126 ? 63.180 -1.787 23.041 1.00 32.56 126 VAL A O 1
ATOM 983 N N . GLY A 1 127 ? 63.169 -1.535 20.804 1.00 33.76 127 GLY A N 1
ATOM 984 C CA . GLY A 1 127 ? 64.618 -1.455 20.731 1.00 33.94 127 GLY A CA 1
ATOM 985 C C . GLY A 1 127 ? 65.205 -2.843 20.539 1.00 35.45 127 GLY A C 1
ATOM 986 O O . GLY A 1 127 ? 64.727 -3.812 21.129 1.00 35.35 127 GLY A O 1
ATOM 987 N N . GLU A 1 128 ? 66.245 -2.938 19.718 1.00 37.22 128 GLU A N 1
ATOM 988 C CA . GLU A 1 128 ? 66.897 -4.213 19.416 1.00 38.74 128 GLU A CA 1
ATOM 989 C C . GLU A 1 128 ? 67.146 -5.158 20.587 1.00 38.84 128 GLU A C 1
ATOM 990 O O . GLU A 1 128 ? 67.003 -6.377 20.443 1.00 37.81 128 GLU A O 1
ATOM 996 N N . ARG A 1 129 ? 67.520 -4.610 21.739 1.00 39.48 129 ARG A N 1
ATOM 997 C CA . ARG A 1 129 ? 67.805 -5.443 22.901 1.00 41.34 129 ARG A CA 1
ATOM 998 C C . ARG A 1 129 ? 66.590 -6.061 23.584 1.00 41.41 129 ARG A C 1
ATOM 999 O O . ARG A 1 129 ? 66.655 -7.200 24.047 1.00 41.18 129 ARG A O 1
ATOM 1007 N N . LEU A 1 130 ? 65.490 -5.316 23.647 1.00 42.28 130 LEU A N 1
ATOM 1008 C CA . LEU A 1 130 ? 64.276 -5.792 24.307 1.00 43.77 130 LEU A CA 1
ATOM 1009 C C . LEU A 1 130 ? 63.177 -6.235 23.348 1.00 44.60 130 LEU A C 1
ATOM 1010 O O . LEU A 1 130 ? 62.332 -7.058 23.700 1.00 44.26 130 LEU A O 1
ATOM 1015 N N . ARG A 1 131 ? 63.195 -5.685 22.139 1.00 46.64 131 ARG A N 1
ATOM 1016 C CA . ARG A 1 131 ? 62.189 -6.003 21.129 1.00 48.10 131 ARG A CA 1
ATOM 1017 C C . ARG A 1 131 ? 61.921 -7.492 20.955 1.00 48.59 131 ARG A C 1
ATOM 1018 O O . ARG A 1 131 ? 60.800 -7.886 20.644 1.00 49.04 131 ARG A O 1
ATOM 1026 N N . ASP A 1 132 ? 62.942 -8.318 21.158 1.00 49.49 132 ASP A N 1
ATOM 1027 C CA . ASP A 1 132 ? 62.784 -9.756 20.975 1.00 49.73 132 ASP A CA 1
ATOM 1028 C C . ASP A 1 132 ? 62.720 -10.613 22.234 1.00 48.97 132 ASP A C 1
ATOM 1029 O O . ASP A 1 132 ? 63.097 -11.783 22.204 1.00 50.05 132 ASP A O 1
ATOM 1034 N N . ARG A 1 133 ? 62.251 -10.037 23.338 1.00 47.03 133 ARG A N 1
ATOM 1035 C CA . ARG A 1 133 ? 62.112 -10.790 24.581 1.00 43.67 133 ARG A CA 1
ATOM 1036 C C . ARG A 1 133 ? 60.652 -11.226 24.622 1.00 40.51 133 ARG A C 1
ATOM 1037 O O . ARG A 1 133 ? 59.881 -10.919 23.714 1.00 39.07 133 ARG A O 1
ATOM 1045 N N . ALA A 1 134 ? 60.271 -11.942 25.670 1.00 36.67 134 ALA A N 1
ATOM 1046 C CA . ALA A 1 134 ? 58.890 -12.379 25.816 1.00 34.40 134 ALA A CA 1
ATOM 1047 C C . ALA A 1 134 ? 58.039 -11.175 26.227 1.00 32.34 134 ALA A C 1
ATOM 1048 O O . ALA A 1 134 ? 58.566 -10.122 26.598 1.00 31.20 134 ALA A O 1
ATOM 1050 N N . GLU A 1 135 ? 56.725 -11.323 26.153 1.00 29.71 135 GLU A N 1
ATOM 1051 C CA . GLU A 1 135 ? 55.847 -10.235 26.548 1.00 28.70 135 GLU A CA 1
ATOM 1052 C C . GLU A 1 135 ? 55.919 -10.122 28.062 1.00 27.93 135 GLU A C 1
ATOM 1053 O O . GLU A 1 135 ? 56.072 -11.123 28.761 1.00 27.57 135 GLU A O 1
ATOM 1059 N N . ARG A 1 136 ? 55.820 -8.901 28.567 1.00 27.64 136 ARG A N 1
ATOM 1060 C CA . ARG A 1 136 ? 55.847 -8.671 30.005 1.00 27.15 136 ARG A CA 1
ATOM 1061 C C . ARG A 1 136 ? 54.439 -8.296 30.463 1.00 24.14 136 ARG A C 1
ATOM 1062 O O . ARG A 1 136 ? 53.724 -7.558 29.783 1.00 23.41 136 ARG A O 1
ATOM 1070 N N . LEU A 1 137 ? 54.029 -8.827 31.603 1.00 22.27 137 LEU A N 1
ATOM 1071 C CA . LEU A 1 137 ? 52.699 -8.544 32.114 1.00 21.99 137 LEU A CA 1
ATOM 1072 C C . LEU A 1 137 ? 52.759 -7.730 33.390 1.00 21.54 137 LEU A C 1
ATOM 1073 O O . LEU A 1 137 ? 53.618 -7.949 34.246 1.00 21.86 137 LEU A O 1
ATOM 1078 N N . VAL A 1 138 ? 51.838 -6.783 33.510 1.00 19.93 138 VAL A N 1
ATOM 1079 C CA . VAL A 1 138 ? 51.789 -5.916 34.672 1.00 20.27 138 VAL A CA 1
ATOM 1080 C C . VAL A 1 138 ? 50.365 -5.552 35.057 1.00 18.50 138 VAL A C 1
ATOM 1081 O O . VAL A 1 138 ? 49.591 -5.084 34.228 1.00 17.99 138 VAL A O 1
ATOM 1085 N N . PRO A 1 139 ? 50.002 -5.758 36.331 1.00 18.51 139 PRO A N 1
ATOM 1086 C CA . PRO A 1 139 ? 48.646 -5.417 36.765 1.00 18.48 139 PRO A CA 1
ATOM 1087 C C . PRO A 1 139 ? 48.516 -3.902 36.652 1.00 19.76 139 PRO A C 1
ATOM 1088 O O . PRO A 1 139 ? 49.371 -3.165 37.151 1.00 19.64 139 PRO A O 1
ATOM 1092 N N . LEU A 1 140 ? 47.468 -3.438 35.982 1.00 18.90 140 LEU A N 1
ATOM 1093 C CA . LEU A 1 140 ? 47.256 -2.007 35.805 1.00 19.38 140 LEU A CA 1
ATOM 1094 C C . LEU A 1 140 ? 47.024 -1.327 37.147 1.00 20.08 140 LEU A C 1
ATOM 1095 O O . LEU A 1 140 ? 47.572 -0.260 37.412 1.00 20.46 140 LEU A O 1
ATOM 1100 N N . GLN A 1 141 ? 46.215 -1.962 37.988 1.00 19.81 141 GLN A N 1
ATOM 1101 C CA . GLN A 1 141 ? 45.886 -1.424 39.296 1.00 21.74 141 GLN A CA 1
ATOM 1102 C C . GLN A 1 141 ? 46.998 -1.549 40.349 1.00 22.60 141 GLN A C 1
ATOM 1103 O O . GLN A 1 141 ? 46.792 -1.192 41.504 1.00 23.88 141 GLN A O 1
ATOM 1109 N N . ALA A 1 142 ? 48.166 -2.055 39.969 1.00 21.71 142 ALA A N 1
ATOM 1110 C CA . ALA A 1 142 ? 49.252 -2.176 40.936 1.00 22.32 142 ALA A CA 1
ATOM 1111 C C . ALA A 1 142 ? 49.662 -0.764 41.358 1.00 24.28 142 ALA A C 1
ATOM 1112 O O . ALA A 1 142 ? 49.656 0.162 40.550 1.00 25.75 142 ALA A O 1
ATOM 1114 N N . PRO A 1 143 ? 50.028 -0.575 42.632 1.00 24.32 143 PRO A N 1
ATOM 1115 C CA . PRO A 1 143 ? 50.418 0.768 43.060 1.00 22.87 143 PRO A CA 1
ATOM 1116 C C . PRO A 1 143 ? 51.679 1.291 42.391 1.00 21.70 143 PRO A C 1
ATOM 1117 O O . PRO A 1 143 ? 51.884 2.492 42.310 1.00 21.77 143 PRO A O 1
ATOM 1121 N N . TYR A 1 144 ? 52.515 0.389 41.896 1.00 23.08 144 TYR A N 1
ATOM 1122 C CA . TYR A 1 144 ? 53.749 0.803 41.240 1.00 24.10 144 TYR A CA 1
ATOM 1123 C C . TYR A 1 144 ? 53.603 1.097 39.740 1.00 22.74 144 TYR A C 1
ATOM 1124 O O . TYR A 1 144 ? 54.596 1.213 39.030 1.00 24.76 144 TYR A O 1
ATOM 1133 N N . VAL A 1 145 ? 52.366 1.217 39.266 1.00 22.03 145 VAL A N 1
ATOM 1134 C CA . VAL A 1 145 ? 52.095 1.539 37.863 1.00 21.90 145 VAL A CA 1
ATOM 1135 C C . VAL A 1 145 ? 51.348 2.873 37.824 1.00 22.92 145 VAL A C 1
ATOM 1136 O O . VAL A 1 145 ? 50.418 3.080 38.596 1.00 25.45 145 VAL A O 1
ATOM 1140 N N . ARG A 1 146 ? 51.760 3.781 36.941 1.00 22.96 146 ARG A N 1
ATOM 1141 C CA . ARG A 1 146 ? 51.109 5.084 36.832 1.00 22.90 146 ARG A CA 1
ATOM 1142 C C . ARG A 1 146 ? 50.690 5.373 35.399 1.00 21.78 146 ARG A C 1
ATOM 1143 O O . ARG A 1 146 ? 51.438 5.114 34.455 1.00 20.99 146 ARG A O 1
ATOM 1151 N N . VAL A 1 147 ? 49.490 5.918 35.242 1.00 20.99 147 VAL A N 1
ATOM 1152 C CA . VAL A 1 147 ? 48.985 6.257 33.922 1.00 20.13 147 VAL A CA 1
ATOM 1153 C C . VAL A 1 147 ? 49.006 7.764 33.743 1.00 20.91 147 VAL A C 1
ATOM 1154 O O . VAL A 1 147 ? 48.471 8.508 34.554 1.00 20.84 147 VAL A O 1
ATOM 1158 N N . GLU A 1 148 ? 49.631 8.207 32.668 1.00 21.81 148 GLU A N 1
ATOM 1159 C CA . GLU A 1 148 ? 49.739 9.622 32.375 1.00 22.69 148 GLU A CA 1
ATOM 1160 C C . GLU A 1 148 ? 49.117 9.840 31.002 1.00 23.74 148 GLU A C 1
ATOM 1161 O O . GLU A 1 148 ? 48.794 8.881 30.300 1.00 21.74 148 GLU A O 1
ATOM 1167 N N . GLU A 1 149 ? 48.930 11.096 30.619 1.00 23.47 149 GLU A N 1
ATOM 1168 C CA . GLU A 1 149 ? 48.381 11.378 29.309 1.00 24.80 149 GLU A CA 1
ATOM 1169 C C . GLU A 1 149 ? 49.448 11.008 28.275 1.00 23.30 149 GLU A C 1
ATOM 1170 O O . GLU A 1 149 ? 50.493 11.663 28.189 1.00 21.44 149 GLU A O 1
ATOM 1176 N N . GLY A 1 150 ? 49.201 9.942 27.521 1.00 18.38 150 GLY A N 1
ATOM 1177 C CA . GLY A 1 150 ? 50.145 9.546 26.495 1.00 18.08 150 GLY A CA 1
ATOM 1178 C C . GLY A 1 150 ? 51.251 8.582 26.896 1.00 17.76 150 GLY A C 1
ATOM 1179 O O . GLY A 1 150 ? 52.137 8.291 26.093 1.00 16.02 150 GLY A O 1
ATOM 1180 N N . SER A 1 151 ? 51.232 8.090 28.127 1.00 16.16 151 SER A N 1
ATOM 1181 C CA . SER A 1 151 ? 52.258 7.141 28.522 1.00 14.78 151 SER A CA 1
ATOM 1182 C C . SER A 1 151 ? 51.926 6.447 29.818 1.00 15.10 151 SER A C 1
ATOM 1183 O O . SER A 1 151 ? 51.037 6.867 30.556 1.00 15.87 151 SER A O 1
ATOM 1186 N N . ILE A 1 152 ? 52.628 5.350 30.072 1.00 15.98 152 ILE A N 1
ATOM 1187 C CA . ILE A 1 152 ? 52.432 4.584 31.289 1.00 15.31 152 ILE A CA 1
ATOM 1188 C C . ILE A 1 152 ? 53.807 4.443 31.911 1.00 15.65 152 ILE A C 1
ATOM 1189 O O . ILE A 1 152 ? 54.800 4.298 31.202 1.00 17.29 152 ILE A O 1
ATOM 1194 N N . HIS A 1 153 ? 53.858 4.496 33.234 1.00 15.36 153 HIS A N 1
ATOM 1195 C CA . HIS A 1 153 ? 55.116 4.391 33.956 1.00 16.37 153 HIS A CA 1
ATOM 1196 C C . HIS A 1 153 ? 55.080 3.290 35.010 1.00 16.67 153 HIS A C 1
ATOM 1197 O O . HIS A 1 153 ? 54.094 3.142 35.734 1.00 13.99 153 HIS A O 1
ATOM 1204 N N . VAL A 1 154 ? 56.164 2.525 35.098 1.00 17.20 154 VAL A N 1
ATOM 1205 C CA . VAL A 1 154 ? 56.243 1.455 36.080 1.00 22.26 154 VAL A CA 1
ATOM 1206 C C . VAL A 1 154 ? 57.545 1.508 36.868 1.00 23.67 154 VAL A C 1
ATOM 1207 O O . VAL A 1 154 ? 58.606 1.754 36.297 1.00 24.74 154 VAL A O 1
ATOM 1211 N N . ASP A 1 155 ? 57.456 1.304 38.180 1.00 25.44 155 ASP A N 1
ATOM 1212 C CA . ASP A 1 155 ? 58.645 1.269 39.039 1.00 29.70 155 ASP A CA 1
ATOM 1213 C C . ASP A 1 155 ? 58.806 -0.217 39.274 1.00 30.22 155 ASP A C 1
ATOM 1214 O O . ASP A 1 155 ? 58.379 -0.736 40.298 1.00 33.10 155 ASP A O 1
ATOM 1219 N N . PRO A 1 156 ? 59.442 -0.917 38.331 1.00 32.21 156 PRO A N 1
ATOM 1220 C CA . PRO A 1 156 ? 59.665 -2.365 38.386 1.00 32.23 156 PRO A CA 1
ATOM 1221 C C . PRO A 1 156 ? 60.215 -2.922 39.670 1.00 31.44 156 PRO A C 1
ATOM 1222 O O . PRO A 1 156 ? 61.322 -2.589 40.071 1.00 32.28 156 PRO A O 1
ATOM 1226 N N . ILE A 1 157 ? 59.428 -3.768 40.321 1.00 31.83 157 ILE A N 1
ATOM 1227 C CA . ILE A 1 157 ? 59.896 -4.411 41.532 1.00 31.46 157 ILE A CA 1
ATOM 1228 C C . ILE A 1 157 ? 60.753 -5.539 40.971 1.00 29.34 157 ILE A C 1
ATOM 1229 O O . ILE A 1 157 ? 60.598 -5.913 39.811 1.00 28.11 157 ILE A O 1
ATOM 1234 N N . PRO A 1 158 ? 61.687 -6.069 41.766 1.00 29.72 158 PRO A N 1
ATOM 1235 C CA . PRO A 1 158 ? 62.535 -7.153 41.267 1.00 30.30 158 PRO A CA 1
ATOM 1236 C C . PRO A 1 158 ? 61.724 -8.340 40.769 1.00 32.10 158 PRO A C 1
ATOM 1237 O O . PRO A 1 158 ? 60.807 -8.805 41.441 1.00 34.66 158 PRO A O 1
ATOM 1241 N N . GLY A 1 159 ? 62.064 -8.824 39.582 1.00 33.14 159 GLY A N 1
ATOM 1242 C CA . GLY A 1 159 ? 61.362 -9.962 39.027 1.00 33.03 159 GLY A CA 1
ATOM 1243 C C . GLY A 1 159 ? 60.196 -9.614 38.123 1.00 33.38 159 GLY A C 1
ATOM 1244 O O . GLY A 1 159 ? 59.773 -10.445 37.329 1.00 35.16 159 GLY A O 1
ATOM 1245 N N . LEU A 1 160 ? 59.671 -8.398 38.226 1.00 34.52 160 LEU A N 1
ATOM 1246 C CA . LEU A 1 160 ? 58.537 -8.009 37.392 1.00 35.42 160 LEU A CA 1
ATOM 1247 C C . LEU A 1 160 ? 58.846 -8.238 35.918 1.00 38.17 160 LEU A C 1
ATOM 1248 O O . LEU A 1 160 ? 58.182 -9.035 35.259 1.00 38.41 160 LEU A O 1
ATOM 1253 N N . PHE A 1 161 ? 59.847 -7.527 35.407 1.00 42.18 161 PHE A N 1
ATOM 1254 C CA . PHE A 1 161 ? 60.266 -7.664 34.014 1.00 46.13 161 PHE A CA 1
ATOM 1255 C C . PHE A 1 161 ? 61.479 -8.588 33.996 1.00 49.55 161 PHE A C 1
ATOM 1256 O O . PHE A 1 161 ? 62.594 -8.139 33.715 1.00 50.93 161 PHE A O 1
ATOM 1264 N N . ASP A 1 162 ? 61.276 -9.866 34.301 1.00 51.80 162 ASP A N 1
ATOM 1265 C CA . ASP A 1 162 ? 62.385 -10.814 34.322 1.00 54.92 162 ASP A CA 1
ATOM 1266 C C . ASP A 1 162 ? 61.942 -12.238 33.993 1.00 56.18 162 ASP A C 1
ATOM 1267 O O . ASP A 1 162 ? 62.411 -12.774 32.966 1.00 56.72 162 ASP A O 1
ATOM 1273 N N . VAL B 2 9 ? 40.779 -26.249 51.455 1.00 48.92 9 VAL B N 1
ATOM 1274 C CA . VAL B 2 9 ? 41.526 -24.965 51.581 1.00 48.59 9 VAL B CA 1
ATOM 1275 C C . VAL B 2 9 ? 42.966 -25.204 52.024 1.00 48.27 9 VAL B C 1
ATOM 1276 O O . VAL B 2 9 ? 43.218 -25.853 53.036 1.00 47.70 9 VAL B O 1
ATOM 1280 N N . PHE B 2 10 ? 43.908 -24.670 51.255 1.00 48.95 10 PHE B N 1
ATOM 1281 C CA . PHE B 2 10 ? 45.326 -24.824 51.556 1.00 48.78 10 PHE B CA 1
ATOM 1282 C C . PHE B 2 10 ? 46.148 -23.791 50.794 1.00 48.63 10 PHE B C 1
ATOM 1283 O O . PHE B 2 10 ? 45.730 -23.288 49.750 1.00 49.05 10 PHE B O 1
ATOM 1291 N N . VAL B 2 11 ? 47.330 -23.494 51.316 1.00 47.26 11 VAL B N 1
ATOM 1292 C CA . VAL B 2 11 ? 48.226 -22.546 50.679 1.00 45.11 11 VAL B CA 1
ATOM 1293 C C . VAL B 2 11 ? 49.482 -23.322 50.331 1.00 43.60 11 VAL B C 1
ATOM 1294 O O . VAL B 2 11 ? 50.015 -24.040 51.170 1.00 42.44 11 VAL B O 1
ATOM 1298 N N . ASP B 2 12 ? 49.946 -23.200 49.094 1.00 42.86 12 ASP B N 1
ATOM 1299 C CA . ASP B 2 12 ? 51.147 -23.915 48.694 1.00 43.76 12 ASP B CA 1
ATOM 1300 C C . ASP B 2 12 ? 52.284 -23.476 49.606 1.00 44.33 12 ASP B C 1
ATOM 1301 O O . ASP B 2 12 ? 52.680 -22.315 49.587 1.00 45.80 12 ASP B O 1
ATOM 1306 N N . ASP B 2 13 ? 52.797 -24.404 50.409 1.00 44.96 13 ASP B N 1
ATOM 1307 C CA . ASP B 2 13 ? 53.877 -24.108 51.350 1.00 45.23 13 ASP B CA 1
ATOM 1308 C C . ASP B 2 13 ? 55.004 -23.319 50.709 1.00 43.65 13 ASP B C 1
ATOM 1309 O O . ASP B 2 13 ? 55.446 -22.301 51.238 1.00 43.78 13 ASP B O 1
ATOM 1314 N N . HIS B 2 14 ? 55.467 -23.797 49.562 1.00 41.79 14 HIS B N 1
ATOM 1315 C CA . HIS B 2 14 ? 56.549 -23.139 48.860 1.00 39.17 14 HIS B CA 1
ATOM 1316 C C . HIS B 2 14 ? 56.248 -21.660 48.668 1.00 36.97 14 HIS B C 1
ATOM 1317 O O . HIS B 2 14 ? 57.073 -20.800 48.965 1.00 36.61 14 HIS B O 1
ATOM 1324 N N . LEU B 2 15 ? 55.056 -21.370 48.164 1.00 33.71 15 LEU B N 1
ATOM 1325 C CA . LEU B 2 15 ? 54.640 -19.994 47.930 1.00 30.96 15 LEU B CA 1
ATOM 1326 C C . LEU B 2 15 ? 54.531 -19.205 49.241 1.00 29.98 15 LEU B C 1
ATOM 1327 O O . LEU B 2 15 ? 55.001 -18.068 49.334 1.00 27.78 15 LEU B O 1
ATOM 1332 N N . LEU B 2 16 ? 53.921 -19.808 50.258 1.00 28.48 16 LEU B N 1
ATOM 1333 C CA . LEU B 2 16 ? 53.775 -19.123 51.537 1.00 28.79 16 LEU B CA 1
ATOM 1334 C C . LEU B 2 16 ? 55.156 -18.825 52.109 1.00 29.23 16 LEU B C 1
ATOM 1335 O O . LEU B 2 16 ? 55.421 -17.721 52.586 1.00 27.72 16 LEU B O 1
ATOM 1340 N N . GLU B 2 17 ? 56.037 -19.816 52.053 1.00 29.78 17 GLU B N 1
ATOM 1341 C CA . GLU B 2 17 ? 57.394 -19.646 52.550 1.00 33.79 17 GLU B CA 1
ATOM 1342 C C . GLU B 2 17 ? 58.025 -18.412 51.901 1.00 33.76 17 GLU B C 1
ATOM 1343 O O . GLU B 2 17 ? 58.589 -17.557 52.582 1.00 35.22 17 GLU B O 1
ATOM 1349 N N . LYS B 2 18 ? 57.915 -18.322 50.581 1.00 33.56 18 LYS B N 1
ATOM 1350 C CA . LYS B 2 18 ? 58.485 -17.201 49.853 1.00 34.08 18 LYS B CA 1
ATOM 1351 C C . LYS B 2 18 ? 57.888 -15.895 50.365 1.00 33.37 18 LYS B C 1
ATOM 1352 O O . LYS B 2 18 ? 58.609 -14.937 50.617 1.00 32.99 18 LYS B O 1
ATOM 1358 N N . VAL B 2 19 ? 56.567 -15.869 50.518 1.00 32.71 19 VAL B N 1
ATOM 1359 C CA . VAL B 2 19 ? 55.863 -14.687 50.999 1.00 32.18 19 VAL B CA 1
ATOM 1360 C C . VAL B 2 19 ? 56.318 -14.293 52.405 1.00 33.92 19 VAL B C 1
ATOM 1361 O O . VAL B 2 19 ? 56.574 -13.117 52.679 1.00 31.69 19 VAL B O 1
ATOM 1365 N N . LEU B 2 20 ? 56.418 -15.275 53.297 1.00 34.54 20 LEU B N 1
ATOM 1366 C CA . LEU B 2 20 ? 56.853 -14.990 54.658 1.00 35.23 20 LEU B CA 1
ATOM 1367 C C . LEU B 2 20 ? 58.259 -14.422 54.640 1.00 35.31 20 LEU B C 1
ATOM 1368 O O . LEU B 2 20 ? 58.553 -13.441 55.328 1.00 33.64 20 LEU B O 1
ATOM 1373 N N . GLU B 2 21 ? 59.119 -15.039 53.835 1.00 35.98 21 GLU B N 1
ATOM 1374 C CA . GLU B 2 21 ? 60.503 -14.600 53.711 1.00 37.78 21 GLU B CA 1
ATOM 1375 C C . GLU B 2 21 ? 60.554 -13.126 53.320 1.00 36.72 21 GLU B C 1
ATOM 1376 O O . GLU B 2 21 ? 61.306 -12.346 53.899 1.00 36.97 21 GLU B O 1
ATOM 1382 N N . LEU B 2 22 ? 59.742 -12.751 52.33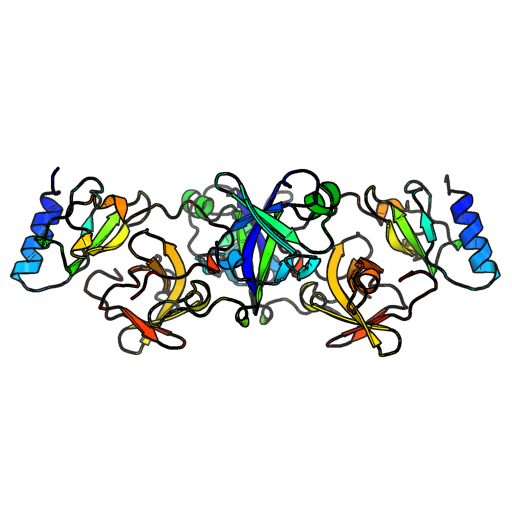8 1.00 36.17 22 LEU B N 1
ATOM 1383 C CA . LEU B 2 22 ? 59.699 -11.370 51.868 1.00 36.35 22 LEU B CA 1
ATOM 1384 C C . LEU B 2 22 ? 59.195 -10.407 52.929 1.00 36.07 22 LEU B C 1
ATOM 1385 O O . LEU B 2 22 ? 59.753 -9.329 53.106 1.00 34.95 22 LEU B O 1
ATOM 1390 N N . ASN B 2 23 ? 58.132 -10.797 53.628 1.00 37.71 23 ASN B N 1
ATOM 1391 C CA . ASN B 2 23 ? 57.555 -9.953 54.673 1.00 39.11 23 ASN B CA 1
ATOM 1392 C C . ASN B 2 23 ? 58.558 -9.655 55.781 1.00 40.50 23 ASN B C 1
ATOM 1393 O O . ASN B 2 23 ? 58.543 -8.572 56.363 1.00 41.33 23 ASN B O 1
ATOM 1398 N N . ALA B 2 24 ? 59.429 -10.615 56.071 1.00 41.12 24 ALA B N 1
ATOM 1399 C CA . ALA B 2 24 ? 60.435 -10.432 57.109 1.00 43.88 24 ALA B CA 1
ATOM 1400 C C . ALA B 2 24 ? 61.506 -9.428 56.680 1.00 45.52 24 ALA B C 1
ATOM 1401 O O . ALA B 2 24 ? 62.034 -8.698 57.517 1.00 45.91 24 ALA B O 1
ATOM 1403 N N . LYS B 2 25 ? 61.825 -9.397 55.384 1.00 46.41 25 LYS B N 1
ATOM 1404 C CA . LYS B 2 25 ? 62.830 -8.468 54.853 1.00 46.23 25 LYS B CA 1
ATOM 1405 C C . LYS B 2 25 ? 62.211 -7.118 54.564 1.00 46.19 25 LYS B C 1
ATOM 1406 O O . LYS B 2 25 ? 62.904 -6.105 54.514 1.00 46.69 25 LYS B O 1
ATOM 1412 N N . GLY B 2 26 ? 60.902 -7.116 54.349 1.00 46.58 26 GLY B N 1
ATOM 1413 C CA . GLY B 2 26 ? 60.210 -5.883 54.026 1.00 46.91 26 GLY B CA 1
ATOM 1414 C C . GLY B 2 26 ? 60.319 -5.617 52.535 1.00 46.44 26 GLY B C 1
ATOM 1415 O O . GLY B 2 26 ? 60.017 -4.525 52.065 1.00 47.25 26 GLY B O 1
ATOM 1416 N N . GLU B 2 27 ? 60.753 -6.629 51.789 1.00 46.01 27 GLU B N 1
ATOM 1417 C CA . GLU B 2 27 ? 60.915 -6.514 50.343 1.00 45.05 27 GLU B CA 1
ATOM 1418 C C . GLU B 2 27 ? 59.642 -6.874 49.585 1.00 42.92 27 GLU B C 1
ATOM 1419 O O . GLU B 2 27 ? 58.764 -7.567 50.104 1.00 40.59 27 GLU B O 1
ATOM 1425 N N . LYS B 2 28 ? 59.562 -6.391 48.349 1.00 41.13 28 LYS B N 1
ATOM 1426 C CA . LYS B 2 28 ? 58.442 -6.667 47.454 1.00 39.65 28 LYS B CA 1
ATOM 1427 C C . LYS B 2 28 ? 59.090 -7.163 46.171 1.00 38.66 28 LYS B C 1
ATOM 1428 O O . LYS B 2 28 ? 59.760 -6.404 45.474 1.00 38.46 28 LYS B O 1
ATOM 1434 N N . ARG B 2 29 ? 58.884 -8.438 45.867 1.00 36.64 29 ARG B N 1
ATOM 1435 C CA . ARG B 2 29 ? 59.478 -9.066 44.692 1.00 35.55 29 ARG B CA 1
ATOM 1436 C C . ARG B 2 29 ? 58.419 -9.917 43.995 1.00 33.07 29 ARG B C 1
ATOM 1437 O O . ARG B 2 29 ? 57.571 -10.509 44.663 1.00 32.90 29 ARG B O 1
ATOM 1445 N N . LEU B 2 30 ? 58.450 -9.981 42.666 1.00 30.25 30 LEU B N 1
ATOM 1446 C CA . LEU B 2 30 ? 57.465 -10.799 41.953 1.00 29.69 30 LEU B CA 1
ATOM 1447 C C . LEU B 2 30 ? 57.676 -12.267 42.317 1.00 28.35 30 LEU B C 1
ATOM 1448 O O . LEU B 2 30 ? 58.798 -12.771 42.285 1.00 28.01 30 LEU B O 1
ATOM 1453 N N . ILE B 2 31 ? 56.598 -12.948 42.685 1.00 27.90 31 ILE B N 1
ATOM 1454 C CA . ILE B 2 31 ? 56.697 -14.357 43.043 1.00 26.10 31 ILE B CA 1
ATOM 1455 C C . ILE B 2 31 ? 55.950 -15.211 42.033 1.00 24.44 31 ILE B C 1
ATOM 1456 O O . ILE B 2 31 ? 54.761 -15.031 41.816 1.00 24.65 31 ILE B O 1
ATOM 1461 N N . LYS B 2 32 ? 56.662 -16.133 41.405 1.00 24.77 32 LYS B N 1
ATOM 1462 C CA . LYS B 2 32 ? 56.053 -17.012 40.425 1.00 24.78 32 LYS B CA 1
ATOM 1463 C C . LYS B 2 32 ? 55.498 -18.256 41.085 1.00 24.19 32 LYS B C 1
ATOM 1464 O O . LYS B 2 32 ? 56.111 -18.805 41.998 1.00 24.03 32 LYS B O 1
ATOM 1470 N N . THR B 2 33 ? 54.330 -18.692 40.635 1.00 21.50 33 THR B N 1
ATOM 1471 C CA . THR B 2 33 ? 53.759 -19.914 41.165 1.00 20.14 33 THR B CA 1
ATOM 1472 C C . THR B 2 33 ? 52.903 -20.619 40.124 1.00 19.08 33 THR B C 1
ATOM 1473 O O . THR B 2 33 ? 52.273 -19.985 39.274 1.00 16.31 33 THR B O 1
ATOM 1477 N N . TRP B 2 34 ? 52.886 -21.943 40.223 1.00 18.60 34 TRP B N 1
ATOM 1478 C CA . TRP B 2 34 ? 52.123 -22.799 39.330 1.00 19.65 34 TRP B CA 1
ATOM 1479 C C . TRP B 2 34 ? 50.960 -23.398 40.103 1.00 19.08 34 TRP B C 1
ATOM 1480 O O . TRP B 2 34 ? 50.280 -24.291 39.613 1.00 20.75 34 TRP B O 1
ATOM 1491 N N . SER B 2 35 ? 50.732 -22.889 41.310 1.00 21.07 35 SER B N 1
ATOM 1492 C CA . SER B 2 35 ? 49.663 -23.387 42.173 1.00 21.44 35 SER B CA 1
ATOM 1493 C C . SER B 2 35 ? 48.367 -22.583 42.141 1.00 23.34 35 SER B C 1
ATOM 1494 O O . SER B 2 35 ? 48.140 -21.729 42.999 1.00 25.24 35 SER B O 1
ATOM 1497 N N . ARG B 2 36 ? 47.507 -22.890 41.173 1.00 25.10 36 ARG B N 1
ATOM 1498 C CA . ARG B 2 36 ? 46.217 -22.214 41.002 1.00 25.87 36 ARG B CA 1
ATOM 1499 C C . ARG B 2 36 ? 45.186 -22.555 42.078 1.00 27.47 36 ARG B C 1
ATOM 1500 O O . ARG B 2 36 ? 44.272 -21.777 42.337 1.00 26.32 36 ARG B O 1
ATOM 1508 N N . ARG B 2 37 ? 45.338 -23.717 42.702 1.00 31.70 37 ARG B N 1
ATOM 1509 C CA . ARG B 2 37 ? 44.422 -24.163 43.751 1.00 34.75 37 ARG B CA 1
ATOM 1510 C C . ARG B 2 37 ? 44.602 -23.458 45.096 1.00 33.37 37 ARG B C 1
ATOM 1511 O O . ARG B 2 37 ? 43.631 -23.220 45.814 1.00 33.02 37 ARG B O 1
ATOM 1519 N N . SER B 2 38 ? 45.841 -23.123 45.439 1.00 32.20 38 SER B N 1
ATOM 1520 C CA . SER B 2 38 ? 46.109 -22.489 46.720 1.00 30.46 38 SER B CA 1
ATOM 1521 C C . SER B 2 38 ? 45.209 -21.287 46.989 1.00 28.93 38 SER B C 1
ATOM 1522 O O . SER B 2 38 ? 44.878 -20.511 46.092 1.00 26.31 38 SER B O 1
ATOM 1525 N N . THR B 2 39 ? 44.796 -21.165 48.243 1.00 28.35 39 THR B N 1
ATOM 1526 C CA . THR B 2 39 ? 43.929 -20.082 48.681 1.00 28.57 39 THR B CA 1
ATOM 1527 C C . THR B 2 39 ? 44.764 -18.884 49.118 1.00 27.57 39 THR B C 1
ATOM 1528 O O . THR B 2 39 ? 45.848 -19.040 49.680 1.00 27.38 39 THR B O 1
ATOM 1532 N N . ILE B 2 40 ? 44.258 -17.686 48.866 1.00 25.69 40 ILE B N 1
ATOM 1533 C CA . ILE B 2 40 ? 44.975 -16.480 49.243 1.00 25.64 40 ILE B CA 1
ATOM 1534 C C . ILE B 2 40 ? 44.800 -16.155 50.734 1.00 27.57 40 ILE B C 1
ATOM 1535 O O . ILE B 2 40 ? 43.677 -16.120 51.245 1.00 28.69 40 ILE B O 1
ATOM 1540 N N . VAL B 2 41 ? 45.914 -15.933 51.430 1.00 27.13 41 VAL B N 1
ATOM 1541 C CA . VAL B 2 41 ? 45.872 -15.583 52.848 1.00 26.68 41 VAL B CA 1
ATOM 1542 C C . VAL B 2 41 ? 46.413 -14.165 53.056 1.00 25.80 41 VAL B C 1
ATOM 1543 O O . VAL B 2 41 ? 47.242 -13.682 52.288 1.00 27.07 41 VAL B O 1
ATOM 1547 N N . PRO B 2 42 ? 45.952 -13.488 54.114 1.00 25.49 42 PRO B N 1
ATOM 1548 C CA . PRO B 2 42 ? 46.341 -12.125 54.481 1.00 23.20 42 PRO B CA 1
ATOM 1549 C C . PRO B 2 42 ? 47.818 -11.781 54.351 1.00 21.65 42 PRO B C 1
ATOM 1550 O O . PRO B 2 42 ? 48.164 -10.634 54.075 1.00 18.42 42 PRO B O 1
ATOM 1554 N N . GLU B 2 43 ? 48.692 -12.757 54.563 1.00 21.16 43 GLU B N 1
ATOM 1555 C CA . GLU B 2 43 ? 50.118 -12.485 54.463 1.00 22.10 43 GLU B CA 1
ATOM 1556 C C . GLU B 2 43 ? 50.518 -12.117 53.034 1.00 22.77 43 GLU B C 1
ATOM 1557 O O . GLU B 2 43 ? 51.580 -11.528 52.818 1.00 23.48 43 GLU B O 1
ATOM 1563 N N . MET B 2 44 ? 49.655 -12.447 52.071 1.00 22.50 44 MET B N 1
ATOM 1564 C CA . MET B 2 44 ? 49.911 -12.175 50.650 1.00 22.66 44 MET B CA 1
ATOM 1565 C C . MET B 2 44 ? 49.426 -10.803 50.163 1.00 22.78 44 MET B C 1
ATOM 1566 O O . MET B 2 44 ? 49.705 -10.408 49.025 1.00 24.61 44 MET B O 1
ATOM 1571 N N . VAL B 2 45 ? 48.702 -10.080 51.008 1.00 20.65 45 VAL B N 1
ATOM 1572 C CA . VAL B 2 45 ? 48.189 -8.777 50.619 1.00 19.54 45 VAL B CA 1
ATOM 1573 C C . VAL B 2 45 ? 49.326 -7.793 50.373 1.00 19.61 45 VAL B C 1
ATOM 1574 O O . VAL B 2 45 ? 50.189 -7.607 51.229 1.00 18.94 45 VAL B O 1
ATOM 1578 N N . GLY B 2 46 ? 49.326 -7.181 49.188 1.00 20.33 46 GLY B N 1
ATOM 1579 C CA . GLY B 2 46 ? 50.361 -6.224 48.831 1.00 18.76 46 GLY B CA 1
ATOM 1580 C C . GLY B 2 46 ? 51.488 -6.829 48.006 1.00 20.33 46 GLY B C 1
ATOM 1581 O O . GLY B 2 46 ? 52.406 -6.130 47.572 1.00 22.52 46 GLY B O 1
ATOM 1582 N N . HIS B 2 47 ? 51.440 -8.137 47.807 1.00 19.20 47 HIS B N 1
ATOM 1583 C CA . HIS B 2 47 ? 52.459 -8.813 47.021 1.00 20.16 47 HIS B CA 1
ATOM 1584 C C . HIS B 2 47 ? 51.996 -8.930 45.573 1.00 19.06 47 HIS B C 1
ATOM 1585 O O . HIS B 2 47 ? 50.823 -8.734 45.272 1.00 16.79 47 HIS B O 1
ATOM 1592 N N . THR B 2 48 ? 52.928 -9.236 44.678 1.00 19.06 48 THR B N 1
ATOM 1593 C CA . THR B 2 48 ? 52.587 -9.436 43.279 1.00 17.95 48 THR B CA 1
ATOM 1594 C C . THR B 2 48 ? 52.895 -10.898 42.970 1.00 17.45 48 THR B C 1
ATOM 1595 O O . THR B 2 48 ? 54.051 -11.311 42.911 1.00 18.14 48 THR B O 1
ATOM 1599 N N . ILE B 2 49 ? 51.848 -11.690 42.808 1.00 17.65 49 ILE B N 1
ATOM 1600 C CA . ILE B 2 49 ? 52.026 -13.103 42.523 1.00 16.92 49 ILE B CA 1
ATOM 1601 C C . ILE B 2 49 ? 51.630 -13.405 41.083 1.00 16.57 49 ILE B C 1
ATOM 1602 O O . ILE B 2 49 ? 50.546 -13.047 40.622 1.00 15.65 49 ILE B O 1
ATOM 1607 N N . ALA B 2 50 ? 52.549 -14.046 40.375 1.00 16.51 50 ALA B N 1
ATOM 1608 C CA . ALA B 2 50 ? 52.363 -14.405 38.978 1.00 17.08 50 ALA B CA 1
ATOM 1609 C C . ALA B 2 50 ? 51.835 -15.831 38.912 1.00 16.31 50 ALA B C 1
ATOM 1610 O O . ALA B 2 50 ? 52.579 -16.784 39.119 1.00 15.28 50 ALA B O 1
ATOM 1612 N N . VAL B 2 51 ? 50.543 -15.973 38.632 1.00 17.63 51 VAL B N 1
ATOM 1613 C CA . VAL B 2 51 ? 49.933 -17.292 38.584 1.00 18.06 51 VAL B CA 1
ATOM 1614 C C . VAL B 2 51 ? 49.927 -17.860 37.176 1.00 18.33 51 VAL B C 1
ATOM 1615 O O . VAL B 2 51 ? 49.556 -17.180 36.221 1.00 18.17 51 VAL B O 1
ATOM 1619 N N . TYR B 2 52 ? 50.343 -19.118 37.066 1.00 17.75 52 TYR B N 1
ATOM 1620 C CA . TYR B 2 52 ? 50.404 -19.810 35.788 1.00 17.09 52 TYR B CA 1
ATOM 1621 C C . TYR B 2 52 ? 49.002 -20.163 35.308 1.00 17.75 52 TYR B C 1
ATOM 1622 O O . TYR B 2 52 ? 48.168 -20.604 36.093 1.00 19.50 52 TYR B O 1
ATOM 1631 N N . ASN B 2 53 ? 48.747 -19.951 34.020 1.00 19.70 53 ASN B N 1
ATOM 1632 C CA . ASN B 2 53 ? 47.451 -20.272 33.435 1.00 20.64 53 ASN B CA 1
ATOM 1633 C C . ASN B 2 53 ? 47.606 -21.376 32.390 1.00 22.06 53 ASN B C 1
ATOM 1634 O O . ASN B 2 53 ? 46.700 -21.632 31.601 1.00 22.78 53 ASN B O 1
ATOM 1639 N N . GLY B 2 54 ? 48.763 -22.025 32.384 1.00 22.95 54 GLY B N 1
ATOM 1640 C CA . GLY B 2 54 ? 48.990 -23.085 31.422 1.00 23.93 54 GLY B CA 1
ATOM 1641 C C . GLY B 2 54 ? 49.947 -22.680 30.322 1.00 24.66 54 GLY B C 1
ATOM 1642 O O . GLY B 2 54 ? 50.563 -23.528 29.682 1.00 26.12 54 GLY B O 1
ATOM 1643 N N . LYS B 2 55 ? 50.080 -21.379 30.100 1.00 25.33 55 LYS B N 1
ATOM 1644 C CA . LYS B 2 55 ? 50.970 -20.883 29.064 1.00 25.12 55 LYS B CA 1
ATOM 1645 C C . LYS B 2 55 ? 51.772 -19.679 29.557 1.00 23.73 55 LYS B C 1
ATOM 1646 O O . LYS B 2 55 ? 52.929 -19.514 29.206 1.00 24.06 55 LYS B O 1
ATOM 1652 N N . GLN B 2 56 ? 51.154 -18.846 30.385 1.00 22.38 56 GLN B N 1
ATOM 1653 C CA . GLN B 2 56 ? 51.821 -17.668 30.923 1.00 22.27 56 GLN B CA 1
ATOM 1654 C C . GLN B 2 56 ? 51.540 -17.482 32.394 1.00 19.70 56 GLN B C 1
ATOM 1655 O O . GLN B 2 56 ? 50.565 -18.023 32.924 1.00 19.80 56 GLN B O 1
ATOM 1661 N N . HIS B 2 57 ? 52.396 -16.705 33.048 1.00 15.81 57 HIS B N 1
ATOM 1662 C CA . HIS B 2 57 ? 52.188 -16.392 34.447 1.00 17.29 57 HIS B CA 1
ATOM 1663 C C . HIS B 2 57 ? 51.485 -15.032 34.446 1.00 17.80 57 HIS B C 1
ATOM 1664 O O . HIS B 2 57 ? 52.045 -14.047 33.971 1.00 18.07 57 HIS B O 1
ATOM 1671 N N . VAL B 2 58 ? 50.251 -14.982 34.944 1.00 16.88 58 VAL B N 1
ATOM 1672 C CA . VAL B 2 58 ? 49.508 -13.724 34.993 1.00 17.42 58 VAL B CA 1
ATOM 1673 C C . VAL B 2 58 ? 49.729 -13.101 36.363 1.00 18.00 58 VAL B C 1
ATOM 1674 O O . VAL B 2 58 ? 49.334 -13.677 37.378 1.00 19.23 58 VAL B O 1
ATOM 1678 N N . PRO B 2 59 ? 50.357 -11.914 36.412 1.00 16.99 59 PRO B N 1
ATOM 1679 C CA . PRO B 2 59 ? 50.630 -11.220 37.674 1.00 16.74 59 PRO B CA 1
ATOM 1680 C C . PRO B 2 59 ? 49.369 -10.732 38.380 1.00 18.13 59 PRO B C 1
ATOM 1681 O O . PRO B 2 59 ? 48.440 -10.228 37.754 1.00 16.68 59 PRO B O 1
ATOM 1685 N N . VAL B 2 60 ? 49.342 -10.889 39.694 1.00 20.22 60 VAL B N 1
ATOM 1686 C CA . VAL B 2 60 ? 48.193 -10.458 40.467 1.00 21.68 60 VAL B CA 1
ATOM 1687 C C . VAL B 2 60 ? 48.605 -9.594 41.645 1.00 22.27 60 VAL B C 1
ATOM 1688 O O . VAL B 2 60 ? 49.379 -10.032 42.495 1.00 22.16 60 VAL B O 1
ATOM 1692 N N . TYR B 2 61 ? 48.109 -8.361 41.696 1.00 23.93 61 TYR B N 1
ATOM 1693 C CA . TYR B 2 61 ? 48.436 -7.518 42.836 1.00 23.90 61 TYR B CA 1
ATOM 1694 C C . TYR B 2 61 ? 47.395 -7.879 43.877 1.00 24.45 61 TYR B C 1
ATOM 1695 O O . TYR B 2 61 ? 46.231 -7.521 43.752 1.00 25.84 61 TYR B O 1
ATOM 1704 N N . ILE B 2 62 ? 47.816 -8.611 44.899 1.00 26.84 62 ILE B N 1
ATOM 1705 C CA . ILE B 2 62 ? 46.903 -9.058 45.940 1.00 27.66 62 ILE B CA 1
ATOM 1706 C C . ILE B 2 62 ? 46.298 -7.951 46.794 1.00 27.86 62 ILE B C 1
ATOM 1707 O O . ILE B 2 62 ? 47.013 -7.148 47.387 1.00 26.23 62 ILE B O 1
ATOM 1712 N N . THR B 2 63 ? 44.973 -7.918 46.854 1.00 29.10 63 THR B N 1
ATOM 1713 C CA . THR B 2 63 ? 44.282 -6.924 47.661 1.00 31.70 63 THR B CA 1
ATOM 1714 C C . THR B 2 63 ? 43.500 -7.657 48.745 1.00 35.08 63 THR B C 1
ATOM 1715 O O . THR B 2 63 ? 43.301 -8.871 48.660 1.00 35.58 63 THR B O 1
ATOM 1719 N N . GLU B 2 64 ? 43.064 -6.912 49.759 1.00 38.23 64 GLU B N 1
ATOM 1720 C CA . GLU B 2 64 ? 42.310 -7.466 50.879 1.00 40.05 64 GLU B CA 1
ATOM 1721 C C . GLU B 2 64 ? 41.126 -8.294 50.403 1.00 39.73 64 GLU B C 1
ATOM 1722 O O . GLU B 2 64 ? 40.875 -9.384 50.912 1.00 40.29 64 GLU B O 1
ATOM 1728 N N . ASN B 2 65 ? 40.410 -7.765 49.419 1.00 39.28 65 ASN B N 1
ATOM 1729 C CA . ASN B 2 65 ? 39.225 -8.418 48.866 1.00 40.87 65 ASN B CA 1
ATOM 1730 C C . ASN B 2 65 ? 39.499 -9.831 48.342 1.00 39.11 65 ASN B C 1
ATOM 1731 O O . ASN B 2 65 ? 38.626 -10.700 48.381 1.00 39.57 65 ASN B O 1
ATOM 1736 N N . MET B 2 66 ? 40.714 -10.054 47.855 1.00 35.66 66 MET B N 1
ATOM 1737 C CA . MET B 2 66 ? 41.091 -11.349 47.310 1.00 32.62 66 MET B CA 1
ATOM 1738 C C . MET B 2 66 ? 41.314 -12.424 48.363 1.00 32.00 66 MET B C 1
ATOM 1739 O O . MET B 2 66 ? 41.307 -13.614 48.047 1.00 31.57 66 MET B O 1
ATOM 1744 N N . VAL B 2 67 ? 41.520 -12.016 49.608 1.00 30.03 67 VAL B N 1
ATOM 1745 C CA . VAL B 2 67 ? 41.739 -12.986 50.666 1.00 30.53 67 VAL B CA 1
ATOM 1746 C C . VAL B 2 67 ? 40.560 -13.945 50.686 1.00 31.16 67 VAL B C 1
ATOM 1747 O O . VAL B 2 67 ? 39.406 -13.513 50.663 1.00 32.54 67 VAL B O 1
ATOM 1751 N N . GLY B 2 68 ? 40.854 -15.241 50.702 1.00 29.92 68 GLY B N 1
ATOM 1752 C CA . GLY B 2 68 ? 39.796 -16.235 50.731 1.00 31.85 68 GLY B CA 1
ATOM 1753 C C . GLY B 2 68 ? 39.515 -16.890 49.392 1.00 32.02 68 GLY B C 1
ATOM 1754 O O . GLY B 2 68 ? 38.899 -17.953 49.327 1.00 32.04 68 GLY B O 1
ATOM 1755 N N . HIS B 2 69 ? 39.969 -16.254 48.319 1.00 32.84 69 HIS B N 1
ATOM 1756 C CA . HIS B 2 69 ? 39.771 -16.776 46.975 1.00 32.49 69 HIS B CA 1
ATOM 1757 C C . HIS B 2 69 ? 40.945 -17.621 46.523 1.00 30.96 69 HIS B C 1
ATOM 1758 O O . HIS B 2 69 ? 41.996 -17.642 47.158 1.00 31.79 69 HIS B O 1
ATOM 1765 N N . LYS B 2 70 ? 40.750 -18.318 45.413 1.00 30.12 70 LYS B N 1
ATOM 1766 C CA . LYS B 2 70 ? 41.788 -19.158 44.839 1.00 29.16 70 LYS B CA 1
ATOM 1767 C C . LYS B 2 70 ? 42.580 -18.295 43.868 1.00 27.25 70 LYS B C 1
ATOM 1768 O O . LYS B 2 70 ? 42.014 -17.454 43.175 1.00 28.53 70 LYS B O 1
ATOM 1774 N N . LEU B 2 71 ? 43.888 -18.501 43.822 1.00 24.60 71 LEU B N 1
ATOM 1775 C CA . LEU B 2 71 ? 44.745 -17.737 42.929 1.00 21.49 71 LEU B CA 1
ATOM 1776 C C . LEU B 2 71 ? 44.322 -17.868 41.464 1.00 21.52 71 LEU B C 1
ATOM 1777 O O . LEU B 2 71 ? 44.453 -16.919 40.689 1.00 20.88 71 LEU B O 1
ATOM 1782 N N . GLY B 2 72 ? 43.804 -19.039 41.095 1.00 22.34 72 GLY B N 1
ATOM 1783 C CA . GLY B 2 72 ? 43.387 -19.278 39.720 1.00 22.55 72 GLY B CA 1
ATOM 1784 C C . GLY B 2 72 ? 42.300 -18.339 39.239 1.00 24.02 72 GLY B C 1
ATOM 1785 O O . GLY B 2 72 ? 42.163 -18.079 38.040 1.00 23.65 72 GLY B O 1
ATOM 1786 N N . GLU B 2 73 ? 41.529 -17.822 40.186 1.00 25.70 73 GLU B N 1
ATOM 1787 C CA . GLU B 2 73 ? 40.437 -16.905 39.888 1.00 27.67 73 GLU B CA 1
ATOM 1788 C C . GLU B 2 73 ? 40.912 -15.593 39.276 1.00 28.17 73 GLU B C 1
ATOM 1789 O O . GLU B 2 73 ? 40.106 -14.839 38.728 1.00 29.48 73 GLU B O 1
ATOM 1795 N N . PHE B 2 74 ? 42.212 -15.319 39.358 1.00 26.84 74 PHE B N 1
ATOM 1796 C CA . PHE B 2 74 ? 42.738 -14.066 38.827 1.00 26.46 74 PHE B CA 1
ATOM 1797 C C . PHE B 2 74 ? 43.724 -14.231 37.682 1.00 24.50 74 PHE B C 1
ATOM 1798 O O . PHE B 2 74 ? 44.306 -13.260 37.215 1.00 22.27 74 PHE B O 1
ATOM 1806 N N . ALA B 2 75 ? 43.897 -15.464 37.225 1.00 25.50 75 ALA B N 1
ATOM 1807 C CA . ALA B 2 75 ? 44.813 -15.754 36.133 1.00 25.25 75 ALA B CA 1
ATOM 1808 C C . ALA B 2 75 ? 44.104 -16.575 35.064 1.00 26.88 75 ALA B C 1
ATOM 1809 O O . ALA B 2 75 ? 44.262 -17.793 34.987 1.00 27.27 75 ALA B O 1
ATOM 1811 N N . PRO B 2 76 ? 43.290 -15.918 34.232 1.00 27.73 76 PRO B N 1
ATOM 1812 C CA . PRO B 2 76 ? 42.578 -16.638 33.177 1.00 29.69 76 PRO B CA 1
ATOM 1813 C C . PRO B 2 76 ? 43.494 -16.812 31.970 1.00 33.14 76 PRO B C 1
ATOM 1814 O O . PRO B 2 76 ? 44.549 -16.175 31.884 1.00 33.10 76 PRO B O 1
ATOM 1818 N N . THR B 2 77 ? 43.096 -17.678 31.045 1.00 35.95 77 THR B N 1
ATOM 1819 C CA . THR B 2 77 ? 43.874 -17.895 29.831 1.00 39.76 77 THR B CA 1
ATOM 1820 C C . THR B 2 77 ? 43.566 -16.705 28.924 1.00 41.49 77 THR B C 1
ATOM 1821 O O . THR B 2 77 ? 42.546 -16.042 29.103 1.00 41.81 77 THR B O 1
ATOM 1825 N N . ARG B 2 78 ? 44.439 -16.420 27.964 1.00 44.62 78 ARG B N 1
ATOM 1826 C CA . ARG B 2 78 ? 44.185 -15.324 27.032 1.00 48.60 78 ARG B CA 1
ATOM 1827 C C . ARG B 2 78 ? 43.509 -15.932 25.811 1.00 51.78 78 ARG B C 1
ATOM 1828 O O . ARG B 2 78 ? 43.579 -15.389 24.710 1.00 52.64 78 ARG B O 1
ATOM 1836 N N . THR B 2 79 ? 42.845 -17.063 26.030 1.00 56.74 79 THR B N 1
ATOM 1837 C CA . THR B 2 79 ? 42.168 -17.816 24.975 1.00 61.11 79 THR B CA 1
ATOM 1838 C C . THR B 2 79 ? 41.096 -17.109 24.147 1.00 63.80 79 THR B C 1
ATOM 1839 O O . THR B 2 79 ? 41.186 -17.079 22.918 1.00 64.95 79 THR B O 1
ATOM 1843 N N . TYR B 2 80 ? 40.082 -16.552 24.801 1.00 66.31 80 TYR B N 1
ATOM 1844 C CA . TYR B 2 80 ? 39.004 -15.901 24.063 1.00 68.63 80 TYR B CA 1
ATOM 1845 C C . TYR B 2 80 ? 39.272 -14.459 23.641 1.00 68.22 80 TYR B C 1
ATOM 1846 O O . TYR B 2 80 ? 39.781 -13.647 24.418 1.00 67.84 80 TYR B O 1
ATOM 1855 N N . ARG B 2 81 ? 38.935 -14.164 22.388 1.00 67.77 81 ARG B N 1
ATOM 1856 C CA . ARG B 2 81 ? 39.079 -12.827 21.828 1.00 66.85 81 ARG B CA 1
ATOM 1857 C C . ARG B 2 81 ? 37.659 -12.275 21.781 1.00 65.26 81 ARG B C 1
ATOM 1858 O O . ARG B 2 81 ? 36.801 -12.823 21.089 1.00 65.74 81 ARG B O 1
ATOM 1866 N N . GLY B 2 82 ? 37.405 -11.205 22.527 1.00 62.94 82 GLY B N 1
ATOM 1867 C CA . GLY B 2 82 ? 36.070 -10.631 22.543 1.00 58.18 82 GLY B CA 1
ATOM 1868 C C . GLY B 2 82 ? 35.845 -9.521 21.532 1.00 54.82 82 GLY B C 1
ATOM 1869 O O . GLY B 2 82 ? 36.700 -8.650 21.350 1.00 55.53 82 GLY B O 1
ATOM 1870 N N . HIS B 2 83 ? 34.694 -9.551 20.866 1.00 49.42 83 HIS B N 1
ATOM 1871 C CA . HIS B 2 83 ? 34.361 -8.527 19.884 1.00 43.87 83 HIS B CA 1
ATOM 1872 C C . HIS B 2 83 ? 34.331 -7.202 20.628 1.00 40.49 83 HIS B C 1
ATOM 1873 O O . HIS B 2 83 ? 33.960 -7.163 21.798 1.00 40.94 83 HIS B O 1
ATOM 1880 N N . GLY B 2 84 ? 34.735 -6.127 19.960 1.00 36.14 84 GLY B N 1
ATOM 1881 C CA . GLY B 2 84 ? 34.732 -4.823 20.599 1.00 31.85 84 GLY B CA 1
ATOM 1882 C C . GLY B 2 84 ? 35.529 -4.740 21.892 1.00 30.17 84 GLY B C 1
ATOM 1883 O O . GLY B 2 84 ? 35.270 -3.884 22.738 1.00 28.36 84 GLY B O 1
ATOM 1884 N N . LYS B 2 85 ? 36.504 -5.626 22.048 1.00 27.30 85 LYS B N 1
ATOM 1885 C CA . LYS B 2 85 ? 37.340 -5.638 23.243 1.00 26.28 85 LYS B CA 1
ATOM 1886 C C . LYS B 2 85 ? 37.988 -4.273 23.518 1.00 22.67 85 LYS B C 1
ATOM 1887 O O . LYS B 2 85 ? 38.106 -3.861 24.665 1.00 20.22 85 LYS B O 1
ATOM 1893 N N . GLU B 2 86 ? 38.395 -3.562 22.475 1.00 19.37 86 GLU B N 1
ATOM 1894 C CA . GLU B 2 86 ? 39.044 -2.278 22.704 1.00 22.04 86 GLU B CA 1
ATOM 1895 C C . GLU B 2 86 ? 38.123 -1.194 23.277 1.00 20.64 86 GLU B C 1
ATOM 1896 O O . GLU B 2 86 ? 38.593 -0.130 23.676 1.00 20.82 86 GLU B O 1
ATOM 1902 N N . ALA B 2 87 ? 36.823 -1.470 23.339 1.00 19.31 87 ALA B N 1
ATOM 1903 C CA . ALA B 2 87 ? 35.873 -0.508 23.879 1.00 19.65 87 ALA B CA 1
ATOM 1904 C C . ALA B 2 87 ? 35.593 -0.760 25.356 1.00 19.94 87 ALA B C 1
ATOM 1905 O O . ALA B 2 87 ? 34.812 -0.044 25.975 1.00 21.08 87 ALA B O 1
ATOM 1907 N N . LYS B 2 88 ? 36.224 -1.788 25.915 1.00 21.40 88 LYS B N 1
ATOM 1908 C CA . LYS B 2 88 ? 36.078 -2.108 27.336 1.00 21.97 88 LYS B CA 1
ATOM 1909 C C . LYS B 2 88 ? 36.721 -1.006 28.180 1.00 21.04 88 LYS B C 1
ATOM 1910 O O . LYS B 2 88 ? 37.589 -0.272 27.702 1.00 18.82 88 LYS B O 1
ATOM 1916 N N . ALA B 2 89 ? 36.308 -0.917 29.440 1.00 20.62 89 ALA B N 1
ATOM 1917 C CA . ALA B 2 89 ? 36.856 0.068 30.365 1.00 21.82 89 ALA B CA 1
ATOM 1918 C C . ALA B 2 89 ? 37.570 -0.659 31.503 1.00 22.44 89 ALA B C 1
ATOM 1919 O O . ALA B 2 89 ? 37.110 -1.708 31.962 1.00 21.36 89 ALA B O 1
ATOM 1921 N N . THR B 2 90 ? 38.694 -0.107 31.951 1.00 23.05 90 THR B N 1
ATOM 1922 C CA . THR B 2 90 ? 39.470 -0.730 33.018 1.00 27.26 90 THR B CA 1
ATOM 1923 C C . THR B 2 90 ? 38.845 -0.548 34.394 1.00 30.18 90 THR B C 1
ATOM 1924 O O . THR B 2 90 ? 38.099 0.408 34.629 1.00 29.34 90 THR B O 1
ATOM 1928 N N . LYS B 2 91 ? 39.134 -1.480 35.299 1.00 32.69 91 LYS B N 1
ATOM 1929 C CA . LYS B 2 91 ? 38.608 -1.383 36.656 1.00 34.95 91 LYS B CA 1
ATOM 1930 C C . LYS B 2 91 ? 39.274 -0.144 37.242 1.00 35.22 91 LYS B C 1
ATOM 1931 O O . LYS B 2 91 ? 40.468 0.081 37.022 1.00 31.73 91 LYS B O 1
ATOM 1937 N N . LYS B 2 92 ? 38.507 0.658 37.976 1.00 37.51 92 LYS B N 1
ATOM 1938 C CA . LYS B 2 92 ? 39.036 1.889 38.551 1.00 40.07 92 LYS B CA 1
ATOM 1939 C C . LYS B 2 92 ? 40.332 1.685 39.312 1.00 40.30 92 LYS B C 1
ATOM 1940 O O . LYS B 2 92 ? 40.456 0.777 40.134 1.00 39.78 92 LYS B O 1
ATOM 1946 N N . LYS B 2 93 ? 41.293 2.553 39.029 1.00 39.86 93 LYS B N 1
ATOM 1947 C CA . LYS B 2 93 ? 42.595 2.501 39.660 1.00 40.71 93 LYS B CA 1
ATOM 1948 C C . LYS B 2 93 ? 42.509 3.135 41.045 1.00 42.86 93 LYS B C 1
ATOM 1949 O O . LYS B 2 93 ? 42.730 2.412 42.038 1.00 44.48 93 LYS B O 1
ATOM 1956 N N . ARG C 1 2 ? 46.579 5.093 11.201 1.00 40.65 2 ARG C N 1
ATOM 1957 C CA . ARG C 1 2 ? 47.914 4.756 10.638 1.00 39.01 2 ARG C CA 1
ATOM 1958 C C . ARG C 1 2 ? 47.997 3.281 10.270 1.00 37.19 2 ARG C C 1
ATOM 1959 O O . ARG C 1 2 ? 48.873 2.877 9.504 1.00 38.11 2 ARG C O 1
ATOM 1967 N N . LEU C 1 3 ? 47.086 2.475 10.805 1.00 33.06 3 LEU C N 1
ATOM 1968 C CA . LEU C 1 3 ? 47.100 1.054 10.498 1.00 31.63 3 LEU C CA 1
ATOM 1969 C C . LEU C 1 3 ? 46.063 0.656 9.460 1.00 30.98 3 LEU C C 1
ATOM 1970 O O . LEU C 1 3 ? 44.919 1.090 9.505 1.00 33.28 3 LEU C O 1
ATOM 1975 N N . VAL C 1 4 ? 46.478 -0.173 8.516 1.00 28.84 4 VAL C N 1
ATOM 1976 C CA . VAL C 1 4 ? 45.588 -0.648 7.475 1.00 27.16 4 VAL C CA 1
ATOM 1977 C C . VAL C 1 4 ? 45.573 -2.176 7.509 1.00 26.10 4 VAL C C 1
ATOM 1978 O O . VAL C 1 4 ? 46.626 -2.810 7.523 1.00 25.82 4 VAL C O 1
ATOM 1982 N N . GLU C 1 5 ? 44.384 -2.765 7.529 1.00 23.77 5 GLU C N 1
ATOM 1983 C CA . GLU C 1 5 ? 44.268 -4.219 7.550 1.00 23.56 5 GLU C CA 1
ATOM 1984 C C . GLU C 1 5 ? 44.709 -4.797 6.202 1.00 20.63 5 GLU C C 1
ATOM 1985 O O . GLU C 1 5 ? 44.276 -4.329 5.151 1.00 19.21 5 GLU C O 1
ATOM 1991 N N . ILE C 1 6 ? 45.591 -5.794 6.225 1.00 17.94 6 ILE C N 1
ATOM 1992 C CA . ILE C 1 6 ? 46.054 -6.390 4.973 1.00 17.10 6 ILE C CA 1
ATOM 1993 C C . ILE C 1 6 ? 45.747 -7.880 4.879 1.00 18.58 6 ILE C C 1
ATOM 1994 O O . ILE C 1 6 ? 45.839 -8.468 3.804 1.00 18.25 6 ILE C O 1
ATOM 1999 N N . GLY C 1 7 ? 45.384 -8.488 6.003 1.00 19.55 7 GLY C N 1
ATOM 2000 C CA . GLY C 1 7 ? 45.073 -9.903 5.985 1.00 21.11 7 GLY C CA 1
ATOM 2001 C C . GLY C 1 7 ? 44.804 -10.530 7.339 1.00 21.75 7 GLY C C 1
ATOM 2002 O O . GLY C 1 7 ? 44.571 -9.845 8.327 1.00 21.94 7 GLY C O 1
ATOM 2003 N N . ARG C 1 8 ? 44.838 -11.853 7.371 1.00 23.41 8 ARG C N 1
ATOM 2004 C CA . ARG C 1 8 ? 44.596 -12.610 8.585 1.00 26.37 8 ARG C CA 1
ATOM 2005 C C . ARG C 1 8 ? 45.421 -13.891 8.499 1.00 25.19 8 ARG C C 1
ATOM 2006 O O . ARG C 1 8 ? 45.655 -14.398 7.407 1.00 24.88 8 ARG C O 1
ATOM 2014 N N . PHE C 1 9 ? 45.874 -14.410 9.636 1.00 23.99 9 PHE C N 1
ATOM 2015 C CA . PHE C 1 9 ? 46.661 -15.634 9.609 1.00 24.73 9 PHE C CA 1
ATOM 2016 C C . PHE C 1 9 ? 45.769 -16.864 9.529 1.00 26.86 9 PHE C C 1
ATOM 2017 O O . PHE C 1 9 ? 44.690 -16.907 10.116 1.00 27.87 9 PHE C O 1
ATOM 2025 N N . GLY C 1 10 ? 46.231 -17.857 8.779 1.00 28.19 10 GLY C N 1
ATOM 2026 C CA . GLY C 1 10 ? 45.498 -19.098 8.648 1.00 30.19 10 GLY C CA 1
ATOM 2027 C C . GLY C 1 10 ? 46.200 -20.132 9.507 1.00 33.05 10 GLY C C 1
ATOM 2028 O O . GLY C 1 10 ? 46.873 -19.784 10.484 1.00 30.91 10 GLY C O 1
ATOM 2029 N N . ALA C 1 11 ? 46.070 -21.402 9.145 1.00 34.78 11 ALA C N 1
ATOM 2030 C CA . ALA C 1 11 ? 46.698 -22.469 9.920 1.00 37.63 11 ALA C CA 1
ATOM 2031 C C . ALA C 1 11 ? 48.217 -22.465 9.795 1.00 38.78 11 ALA C C 1
ATOM 2032 O O . ALA C 1 11 ? 48.762 -22.060 8.770 1.00 39.71 11 ALA C O 1
ATOM 2034 N N . PRO C 1 12 ? 48.925 -22.910 10.847 1.00 40.26 12 PRO C N 1
ATOM 2035 C CA . PRO C 1 12 ? 50.389 -22.936 10.778 1.00 40.55 12 PRO C CA 1
ATOM 2036 C C . PRO C 1 12 ? 50.844 -23.835 9.630 1.00 42.12 12 PRO C C 1
ATOM 2037 O O . PRO C 1 12 ? 50.089 -24.688 9.166 1.00 42.11 12 PRO C O 1
ATOM 2041 N N . TYR C 1 13 ? 52.071 -23.630 9.166 1.00 43.93 13 TYR C N 1
ATOM 2042 C CA . TYR C 1 13 ? 52.623 -24.424 8.078 1.00 45.47 13 TYR C CA 1
ATOM 2043 C C . TYR C 1 13 ? 53.900 -25.086 8.549 1.00 46.15 13 TYR C C 1
ATOM 2044 O O . TYR C 1 13 ? 54.863 -24.403 8.892 1.00 45.81 13 TYR C O 1
ATOM 2053 N N . ALA C 1 14 ? 53.914 -26.415 8.550 1.00 46.60 14 ALA C N 1
ATOM 2054 C CA . ALA C 1 14 ? 55.089 -27.156 8.989 1.00 46.74 14 ALA C CA 1
ATOM 2055 C C . ALA C 1 14 ? 55.267 -26.935 10.481 1.00 46.50 14 ALA C C 1
ATOM 2056 O O . ALA C 1 14 ? 54.308 -26.608 11.177 1.00 46.17 14 ALA C O 1
ATOM 2058 N N . LEU C 1 15 ? 56.491 -27.101 10.972 1.00 47.53 15 LEU C N 1
ATOM 2059 C CA . LEU C 1 15 ? 56.749 -26.932 12.399 1.00 48.88 15 LEU C CA 1
ATOM 2060 C C . LEU C 1 15 ? 57.807 -25.890 12.723 1.00 48.41 15 LEU C C 1
ATOM 2061 O O . LEU C 1 15 ? 58.223 -25.768 13.874 1.00 49.27 15 LEU C O 1
ATOM 2066 N N . LYS C 1 16 ? 58.245 -25.139 11.719 1.00 48.28 16 LYS C N 1
ATOM 2067 C CA . LYS C 1 16 ? 59.255 -24.111 11.946 1.00 47.17 16 LYS C CA 1
ATOM 2068 C C . LYS C 1 16 ? 58.643 -22.764 12.303 1.00 46.46 16 LYS C C 1
ATOM 2069 O O . LYS C 1 16 ? 59.323 -21.738 12.248 1.00 46.94 16 LYS C O 1
ATOM 2075 N N . GLY C 1 17 ? 57.363 -22.771 12.670 1.00 45.35 17 GLY C N 1
ATOM 2076 C CA . GLY C 1 17 ? 56.688 -21.539 13.047 1.00 42.87 17 GLY C CA 1
ATOM 2077 C C . GLY C 1 17 ? 55.995 -20.812 11.909 1.00 40.64 17 GLY C C 1
ATOM 2078 O O . GLY C 1 17 ? 55.266 -19.848 12.133 1.00 39.77 17 GLY C O 1
ATOM 2079 N N . GLY C 1 18 ? 56.228 -21.267 10.684 1.00 39.11 18 GLY C N 1
ATOM 2080 C CA . GLY C 1 18 ? 55.600 -20.638 9.543 1.00 36.93 18 GLY C CA 1
ATOM 2081 C C . GLY C 1 18 ? 54.094 -20.562 9.699 1.00 36.71 18 GLY C C 1
ATOM 2082 O O . GLY C 1 18 ? 53.456 -21.499 10.189 1.00 37.17 18 GLY C O 1
ATOM 2083 N N . LEU C 1 19 ? 53.525 -19.437 9.282 1.00 34.42 19 LEU C N 1
ATOM 2084 C CA . LEU C 1 19 ? 52.091 -19.220 9.367 1.00 31.14 19 LEU C CA 1
ATOM 2085 C C . LEU C 1 19 ? 51.489 -18.919 8.007 1.00 30.48 19 LEU C C 1
ATOM 2086 O O . LEU C 1 19 ? 52.049 -18.142 7.235 1.00 33.09 19 LEU C O 1
ATOM 2091 N N . ARG C 1 20 ? 50.351 -19.533 7.709 1.00 28.47 20 ARG C N 1
ATOM 2092 C CA . ARG C 1 20 ? 49.682 -19.264 6.441 1.00 28.78 20 ARG C CA 1
ATOM 2093 C C . ARG C 1 20 ? 49.087 -17.865 6.495 1.00 26.72 20 ARG C C 1
ATOM 2094 O O . ARG C 1 20 ? 48.467 -17.482 7.487 1.00 24.04 20 ARG C O 1
ATOM 2102 N N . PHE C 1 21 ? 49.278 -17.108 5.421 1.00 27.14 21 PHE C N 1
ATOM 2103 C CA . PHE C 1 21 ? 48.763 -15.753 5.339 1.00 26.54 21 PHE C CA 1
ATOM 2104 C C . PHE C 1 21 ? 47.640 -15.653 4.313 1.00 27.79 21 PHE C C 1
ATOM 2105 O O . PHE C 1 21 ? 47.801 -16.062 3.165 1.00 28.35 21 PHE C O 1
ATOM 2113 N N . ARG C 1 22 ? 46.507 -15.105 4.739 1.00 27.87 22 ARG C N 1
ATOM 2114 C CA . ARG C 1 22 ? 45.348 -14.922 3.868 1.00 29.73 22 ARG C CA 1
ATOM 2115 C C . ARG C 1 22 ? 45.055 -13.431 3.840 1.00 28.35 22 ARG C C 1
ATOM 2116 O O . ARG C 1 22 ? 44.556 -12.877 4.815 1.00 30.56 22 ARG C O 1
ATOM 2124 N N . GLY C 1 23 ? 45.371 -12.776 2.732 1.00 27.93 23 GLY C N 1
ATOM 2125 C CA . GLY C 1 23 ? 45.122 -11.349 2.644 1.00 25.76 23 GLY C CA 1
ATOM 2126 C C . GLY C 1 23 ? 45.618 -10.764 1.341 1.00 24.87 23 GLY C C 1
ATOM 2127 O O . GLY C 1 23 ? 45.615 -11.436 0.319 1.00 25.42 23 GLY C O 1
ATOM 2128 N N . GLU C 1 24 ? 46.056 -9.514 1.370 1.00 23.46 24 GLU C N 1
ATOM 2129 C CA . GLU C 1 24 ? 46.535 -8.872 0.160 1.00 24.21 24 GLU C CA 1
ATOM 2130 C C . GLU C 1 24 ? 48.013 -9.094 -0.125 1.00 24.58 24 GLU C C 1
ATOM 2131 O O . GLU C 1 24 ? 48.832 -9.103 0.783 1.00 24.89 24 GLU C O 1
ATOM 2137 N N . PRO C 1 25 ? 48.364 -9.283 -1.407 1.00 25.70 25 PRO C N 1
ATOM 2138 C CA . PRO C 1 25 ? 49.737 -9.511 -1.872 1.00 26.09 25 PRO C CA 1
ATOM 2139 C C . PRO C 1 25 ? 50.723 -8.429 -1.434 1.00 25.81 25 PRO C C 1
ATOM 2140 O O . PRO C 1 25 ? 51.935 -8.629 -1.477 1.00 26.48 25 PRO C O 1
ATOM 2144 N N . VAL C 1 26 ? 50.198 -7.286 -1.014 1.00 23.90 26 VAL C N 1
ATOM 2145 C CA . VAL C 1 26 ? 51.028 -6.172 -0.577 1.00 22.84 26 VAL C CA 1
ATOM 2146 C C . VAL C 1 26 ? 52.020 -6.593 0.517 1.00 23.71 26 VAL C C 1
ATOM 2147 O O . VAL C 1 26 ? 53.013 -5.904 0.772 1.00 21.94 26 VAL C O 1
ATOM 2151 N N . VAL C 1 27 ? 51.739 -7.728 1.153 1.00 21.95 27 VAL C N 1
ATOM 2152 C CA . VAL C 1 27 ? 52.571 -8.261 2.223 1.00 21.01 27 VAL C CA 1
ATOM 2153 C C . VAL C 1 27 ? 53.974 -8.618 1.720 1.00 22.87 27 VAL C C 1
ATOM 2154 O O . VAL C 1 27 ? 54.920 -8.732 2.506 1.00 20.43 27 VAL C O 1
ATOM 2158 N N . LEU C 1 28 ? 54.107 -8.777 0.404 1.00 22.54 28 LEU C N 1
ATOM 2159 C CA . LEU C 1 28 ? 55.390 -9.116 -0.207 1.00 23.32 28 LEU C CA 1
ATOM 2160 C C . LEU C 1 28 ? 56.385 -7.953 -0.200 1.00 24.64 28 LEU C C 1
ATOM 2161 O O . LEU C 1 28 ? 57.574 -8.149 -0.439 1.00 23.29 28 LEU C O 1
ATOM 2166 N N . HIS C 1 29 ? 55.904 -6.748 0.089 1.00 26.52 29 HIS C N 1
ATOM 2167 C CA . HIS C 1 29 ? 56.769 -5.574 0.099 1.00 27.96 29 HIS C CA 1
ATOM 2168 C C . HIS C 1 29 ? 56.898 -4.923 1.464 1.00 28.30 29 HIS C C 1
ATOM 2169 O O . HIS C 1 29 ? 57.244 -3.744 1.569 1.00 29.09 29 HIS C O 1
ATOM 2176 N N . LEU C 1 30 ? 56.629 -5.692 2.512 1.00 26.45 30 LEU C N 1
ATOM 2177 C CA . LEU C 1 30 ? 56.715 -5.163 3.863 1.00 23.87 30 LEU C CA 1
ATOM 2178 C C . LEU C 1 30 ? 57.857 -5.824 4.603 1.00 24.39 30 LEU C C 1
ATOM 2179 O O . LEU C 1 30 ? 58.220 -6.959 4.313 1.00 24.48 30 LEU C O 1
ATOM 2184 N N . GLU C 1 31 ? 58.437 -5.099 5.549 1.00 26.97 31 GLU C N 1
ATOM 2185 C CA . GLU C 1 31 ? 59.541 -5.627 6.327 1.00 29.96 31 GLU C CA 1
ATOM 2186 C C . GLU C 1 31 ? 59.031 -6.008 7.712 1.00 29.07 31 GLU C C 1
ATOM 2187 O O . GLU C 1 31 ? 59.689 -6.736 8.452 1.00 29.68 31 GLU C O 1
ATOM 2193 N N . ARG C 1 32 ? 57.842 -5.525 8.053 1.00 28.38 32 ARG C N 1
ATOM 2194 C CA . ARG C 1 32 ? 57.242 -5.841 9.343 1.00 27.55 32 ARG C CA 1
ATOM 2195 C C . ARG C 1 32 ? 55.730 -5.657 9.294 1.00 25.37 32 ARG C C 1
ATOM 2196 O O . ARG C 1 32 ? 55.212 -4.910 8.463 1.00 23.19 32 ARG C O 1
ATOM 2204 N N . VAL C 1 33 ? 55.023 -6.352 10.179 1.00 22.97 33 VAL C N 1
ATOM 2205 C CA . VAL C 1 33 ? 53.572 -6.237 10.241 1.00 21.17 33 VAL C CA 1
ATOM 2206 C C . VAL C 1 33 ? 53.131 -6.103 11.694 1.00 21.69 33 VAL C C 1
ATOM 2207 O O . VAL C 1 33 ? 53.867 -6.479 12.604 1.00 23.73 33 VAL C O 1
ATOM 2211 N N . TYR C 1 34 ? 51.934 -5.560 11.902 1.00 20.45 34 TYR C N 1
ATOM 2212 C CA . TYR C 1 34 ? 51.386 -5.379 13.235 1.00 20.11 34 TYR C CA 1
ATOM 2213 C C . TYR C 1 34 ? 50.297 -6.430 13.425 1.00 20.98 34 TYR C C 1
ATOM 2214 O O . TYR C 1 34 ? 49.320 -6.462 12.683 1.00 19.28 34 TYR C O 1
ATOM 2223 N N . VAL C 1 35 ? 50.481 -7.291 14.421 1.00 20.84 35 VAL C N 1
ATOM 2224 C CA . VAL C 1 35 ? 49.532 -8.354 14.698 1.00 21.85 35 VAL C CA 1
ATOM 2225 C C . VAL C 1 35 ? 48.564 -8.021 15.824 1.00 24.80 35 VAL C C 1
ATOM 2226 O O . VAL C 1 35 ? 48.968 -7.684 16.940 1.00 24.79 35 VAL C O 1
ATOM 2230 N N . GLU C 1 36 ? 47.278 -8.137 15.519 1.00 24.72 36 GLU C N 1
ATOM 2231 C CA . GLU C 1 36 ? 46.225 -7.881 16.485 1.00 24.80 36 GLU C CA 1
ATOM 2232 C C . GLU C 1 36 ? 46.575 -8.435 17.868 1.00 23.35 36 GLU C C 1
ATOM 2233 O O . GLU C 1 36 ? 46.982 -9.587 18.007 1.00 21.50 36 GLU C O 1
ATOM 2239 N N . GLY C 1 37 ? 46.566 -7.574 18.869 1.00 23.15 37 GLY C N 1
ATOM 2240 C CA . GLY C 1 37 ? 46.779 -7.980 20.243 1.00 22.45 37 GLY C CA 1
ATOM 2241 C C . GLY C 1 37 ? 48.227 -8.278 20.585 1.00 24.00 37 GLY C C 1
ATOM 2242 O O . GLY C 1 37 ? 48.540 -8.587 21.729 1.00 24.79 37 GLY C O 1
ATOM 2243 N N . HIS C 1 38 ? 49.104 -8.198 19.588 1.00 23.49 38 HIS C N 1
ATOM 2244 C CA . HIS C 1 38 ? 50.516 -8.521 19.781 1.00 23.60 38 HIS C CA 1
ATOM 2245 C C . HIS C 1 38 ? 51.536 -7.469 19.350 1.00 22.52 38 HIS C C 1
ATOM 2246 O O . HIS C 1 38 ? 52.705 -7.589 19.654 1.00 25.37 38 HIS C O 1
ATOM 2253 N N . GLY C 1 39 ? 51.103 -6.447 18.632 1.00 22.88 39 GLY C N 1
ATOM 2254 C CA . GLY C 1 39 ? 52.014 -5.418 18.177 1.00 22.50 39 GLY C CA 1
ATOM 2255 C C . GLY C 1 39 ? 52.895 -5.799 17.003 1.00 24.66 39 GLY C C 1
ATOM 2256 O O . GLY C 1 39 ? 52.646 -6.777 16.305 1.00 25.45 39 GLY C O 1
ATOM 2257 N N . TRP C 1 40 ? 53.937 -5.002 16.797 1.00 24.15 40 TRP C N 1
ATOM 2258 C CA . TRP C 1 40 ? 54.877 -5.176 15.696 1.00 24.97 40 TRP C CA 1
ATOM 2259 C C . TRP C 1 40 ? 55.731 -6.431 15.732 1.00 26.21 40 TRP C C 1
ATOM 2260 O O . TRP C 1 40 ? 56.249 -6.827 16.774 1.00 27.27 40 TRP C O 1
ATOM 2271 N N . ARG C 1 41 ? 55.869 -7.050 14.568 1.00 26.37 41 ARG C N 1
ATOM 2272 C CA . ARG C 1 41 ? 56.679 -8.246 14.408 1.00 27.36 41 ARG C CA 1
ATOM 2273 C C . ARG C 1 41 ? 57.300 -8.148 13.026 1.00 27.85 41 ARG C C 1
ATOM 2274 O O . ARG C 1 41 ? 56.601 -7.912 12.035 1.00 27.54 41 ARG C O 1
ATOM 2282 N N . ALA C 1 42 ? 58.615 -8.317 12.959 1.00 26.90 42 ALA C N 1
ATOM 2283 C CA . ALA C 1 42 ? 59.310 -8.247 11.687 1.00 24.20 42 ALA C CA 1
ATOM 2284 C C . ALA C 1 42 ? 59.074 -9.517 10.894 1.00 23.71 42 ALA C C 1
ATOM 2285 O O . ALA C 1 42 ? 58.841 -10.585 11.464 1.00 24.11 42 ALA C O 1
ATOM 2287 N N . ILE C 1 43 ? 59.101 -9.393 9.574 1.00 22.05 43 ILE C N 1
ATOM 2288 C CA . ILE C 1 43 ? 58.953 -10.549 8.718 1.00 22.32 43 ILE C CA 1
ATOM 2289 C C . ILE C 1 43 ? 60.391 -11.016 8.495 1.00 23.98 43 ILE C C 1
ATOM 2290 O O . ILE C 1 43 ? 61.192 -10.326 7.865 1.00 24.52 43 ILE C O 1
ATOM 2295 N N . GLU C 1 44 ? 60.747 -12.098 9.161 1.00 25.35 44 GLU C N 1
ATOM 2296 C CA . GLU C 1 44 ? 62.001 -12.786 8.948 1.00 27.14 44 GLU C CA 1
ATOM 2297 C C . GLU C 1 44 ? 62.082 -13.568 7.624 1.00 27.75 44 GLU C C 1
ATOM 2298 O O . GLU C 1 44 ? 63.107 -13.581 6.964 1.00 30.48 44 GLU C O 1
ATOM 2304 N N . ASP C 1 45 ? 60.990 -14.223 7.252 1.00 26.59 45 ASP C N 1
ATOM 2305 C CA . ASP C 1 45 ? 60.924 -14.958 5.999 1.00 27.14 45 ASP C CA 1
ATOM 2306 C C . ASP C 1 45 ? 59.508 -15.017 5.419 1.00 25.71 45 ASP C C 1
ATOM 2307 O O . ASP C 1 45 ? 58.542 -15.066 6.151 1.00 23.39 45 ASP C O 1
ATOM 2312 N N . LEU C 1 46 ? 59.419 -15.018 4.096 1.00 25.26 46 LEU C N 1
ATOM 2313 C CA . LEU C 1 46 ? 58.174 -15.195 3.384 1.00 25.55 46 LEU C CA 1
ATOM 2314 C C . LEU C 1 46 ? 58.382 -16.111 2.175 1.00 27.32 46 LEU C C 1
ATOM 2315 O O . LEU C 1 46 ? 59.277 -15.872 1.380 1.00 28.95 46 LEU C O 1
ATOM 2320 N N . TYR C 1 47 ? 57.543 -17.127 2.002 1.00 27.46 47 TYR C N 1
ATOM 2321 C CA . TYR C 1 47 ? 57.641 -17.986 0.827 1.00 28.71 47 TYR C CA 1
ATOM 2322 C C . TYR C 1 47 ? 56.326 -18.637 0.436 1.00 30.14 47 TYR C C 1
ATOM 2323 O O . TYR C 1 47 ? 55.376 -18.682 1.221 1.00 30.68 47 TYR C O 1
ATOM 2332 N N . ARG C 1 48 ? 56.283 -19.147 -0.789 1.00 31.63 48 ARG C N 1
ATOM 2333 C CA . ARG C 1 48 ? 55.087 -19.790 -1.307 1.00 31.79 48 ARG C CA 1
ATOM 2334 C C . ARG C 1 48 ? 55.085 -21.309 -1.188 1.00 33.24 48 ARG C C 1
ATOM 2335 O O . ARG C 1 48 ? 56.125 -21.970 -1.268 1.00 32.03 48 ARG C O 1
ATOM 2343 N N . VAL C 1 49 ? 53.886 -21.843 -0.991 1.00 35.07 49 VAL C N 1
ATOM 2344 C CA . VAL C 1 49 ? 53.652 -23.272 -0.892 1.00 37.58 49 VAL C CA 1
ATOM 2345 C C . VAL C 1 49 ? 52.337 -23.477 -1.626 1.00 39.60 49 VAL C C 1
ATOM 2346 O O . VAL C 1 49 ? 51.270 -23.160 -1.100 1.00 39.99 49 VAL C O 1
ATOM 2350 N N . GLY C 1 50 ? 52.418 -23.980 -2.852 1.00 40.79 50 GLY C N 1
ATOM 2351 C CA . GLY C 1 50 ? 51.214 -24.193 -3.628 1.00 42.76 50 GLY C CA 1
ATOM 2352 C C . GLY C 1 50 ? 50.570 -22.861 -3.951 1.00 44.51 50 GLY C C 1
ATOM 2353 O O . GLY C 1 50 ? 51.209 -21.980 -4.532 1.00 45.86 50 GLY C O 1
ATOM 2354 N N . GLU C 1 51 ? 49.306 -22.703 -3.575 1.00 43.84 51 GLU C N 1
ATOM 2355 C CA . GLU C 1 51 ? 48.591 -21.458 -3.826 1.00 44.24 51 GLU C CA 1
ATOM 2356 C C . GLU C 1 51 ? 48.743 -20.480 -2.672 1.00 43.92 51 GLU C C 1
ATOM 2357 O O . GLU C 1 51 ? 48.411 -19.300 -2.802 1.00 44.92 51 GLU C O 1
ATOM 2363 N N . GLU C 1 52 ? 49.253 -20.970 -1.547 1.00 41.63 52 GLU C N 1
ATOM 2364 C CA . GLU C 1 52 ? 49.401 -20.146 -0.360 1.00 40.88 52 GLU C CA 1
ATOM 2365 C C . GLU C 1 52 ? 50.759 -19.484 -0.148 1.00 38.22 52 GLU C C 1
ATOM 2366 O O . GLU C 1 52 ? 51.777 -19.902 -0.700 1.00 38.90 52 GLU C O 1
ATOM 2372 N N . LEU C 1 53 ? 50.751 -18.431 0.658 1.00 34.55 53 LEU C N 1
ATOM 2373 C CA . LEU C 1 53 ? 51.968 -17.714 1.013 1.00 30.63 53 LEU C CA 1
ATOM 2374 C C . LEU C 1 53 ? 52.167 -18.029 2.481 1.00 27.87 53 LEU C C 1
ATOM 2375 O O . LEU C 1 53 ? 51.208 -18.028 3.247 1.00 27.75 53 LEU C O 1
ATOM 2380 N N . VAL C 1 54 ? 53.400 -18.309 2.881 1.00 25.65 54 VAL C N 1
ATOM 2381 C CA . VAL C 1 54 ? 53.662 -18.619 4.279 1.00 21.34 54 VAL C CA 1
ATOM 2382 C C . VAL C 1 54 ? 54.594 -17.577 4.849 1.00 19.76 54 VAL C C 1
ATOM 2383 O O . VAL C 1 54 ? 55.648 -17.300 4.287 1.00 20.95 54 VAL C O 1
ATOM 2387 N N . VAL C 1 55 ? 54.194 -16.996 5.970 1.00 18.07 55 VAL C N 1
ATOM 2388 C CA . VAL C 1 55 ? 54.981 -15.966 6.611 1.00 16.60 55 VAL C CA 1
ATOM 2389 C C . VAL C 1 55 ? 55.632 -16.443 7.894 1.00 16.49 55 VAL C C 1
ATOM 2390 O O . VAL C 1 55 ? 55.071 -17.245 8.629 1.00 16.54 55 VAL C O 1
ATOM 2394 N N . HIS C 1 56 ? 56.829 -15.937 8.147 1.00 17.24 56 HIS C N 1
ATOM 2395 C CA . HIS C 1 56 ? 57.568 -16.253 9.355 1.00 19.24 56 HIS C CA 1
ATOM 2396 C C . HIS C 1 56 ? 57.774 -14.927 10.059 1.00 20.22 56 HIS C C 1
ATOM 2397 O O . HIS C 1 56 ? 58.398 -14.024 9.511 1.00 19.39 56 HIS C O 1
ATOM 2404 N N . LEU C 1 57 ? 57.229 -14.801 11.262 1.00 20.79 57 LEU C N 1
ATOM 2405 C CA . LEU C 1 57 ? 57.380 -13.576 12.016 1.00 23.53 57 LEU C CA 1
ATOM 2406 C C . LEU C 1 57 ? 58.376 -13.743 13.150 1.00 26.54 57 LEU C C 1
ATOM 2407 O O . LEU C 1 57 ? 58.583 -14.845 13.656 1.00 28.27 57 LEU C O 1
ATOM 2412 N N . ALA C 1 58 ? 58.993 -12.637 13.545 1.00 28.40 58 ALA C N 1
ATOM 2413 C CA . ALA C 1 58 ? 59.940 -12.652 14.647 1.00 31.00 58 ALA C CA 1
ATOM 2414 C C . ALA C 1 58 ? 59.197 -13.125 15.898 1.00 32.59 58 ALA C C 1
ATOM 2415 O O . ALA C 1 58 ? 58.124 -12.610 16.222 1.00 31.78 58 ALA C O 1
ATOM 2417 N N . GLY C 1 59 ? 59.763 -14.110 16.590 1.00 35.54 59 GLY C N 1
ATOM 2418 C CA . GLY C 1 59 ? 59.137 -14.619 17.798 1.00 38.12 59 GLY C CA 1
ATOM 2419 C C . GLY C 1 59 ? 58.185 -15.781 17.578 1.00 40.16 59 GLY C C 1
ATOM 2420 O O . GLY C 1 59 ? 57.586 -16.288 18.525 1.00 40.36 59 GLY C O 1
ATOM 2421 N N . VAL C 1 60 ? 58.027 -16.196 16.327 1.00 41.54 60 VAL C N 1
ATOM 2422 C CA . VAL C 1 60 ? 57.154 -17.314 16.012 1.00 41.92 60 VAL C CA 1
ATOM 2423 C C . VAL C 1 60 ? 58.056 -18.416 15.481 1.00 42.96 60 VAL C C 1
ATOM 2424 O O . VAL C 1 60 ? 58.196 -18.607 14.276 1.00 43.95 60 VAL C O 1
ATOM 2428 N N . THR C 1 61 ? 58.666 -19.132 16.420 1.00 45.10 61 THR C N 1
ATOM 2429 C CA . THR C 1 61 ? 59.610 -20.204 16.139 1.00 45.58 61 THR C CA 1
ATOM 2430 C C . THR C 1 61 ? 59.021 -21.548 15.730 1.00 46.79 61 THR C C 1
ATOM 2431 O O . THR C 1 61 ? 59.365 -22.078 14.680 1.00 47.44 61 THR C O 1
ATOM 2435 N N . ASP C 1 62 ? 58.151 -22.111 16.563 1.00 47.25 62 ASP C N 1
ATOM 2436 C CA . ASP C 1 62 ? 57.557 -23.411 16.259 1.00 46.78 62 ASP C CA 1
ATOM 2437 C C . ASP C 1 62 ? 56.054 -23.356 16.030 1.00 46.12 62 ASP C C 1
ATOM 2438 O O . ASP C 1 62 ? 55.440 -22.292 16.087 1.00 44.40 62 ASP C O 1
ATOM 2443 N N . ARG C 1 63 ? 55.466 -24.521 15.790 1.00 45.80 63 ARG C N 1
ATOM 2444 C CA . ARG C 1 63 ? 54.041 -24.606 15.528 1.00 48.11 63 ARG C CA 1
ATOM 2445 C C . ARG C 1 63 ? 53.159 -24.114 16.669 1.00 49.17 63 ARG C C 1
ATOM 2446 O O . ARG C 1 63 ? 52.175 -23.416 16.429 1.00 50.33 63 ARG C O 1
ATOM 2454 N N . THR C 1 64 ? 53.497 -24.472 17.905 1.00 48.80 64 THR C N 1
ATOM 2455 C CA . THR C 1 64 ? 52.694 -24.043 19.048 1.00 47.96 64 THR C CA 1
ATOM 2456 C C . THR C 1 64 ? 52.617 -22.524 19.084 1.00 46.66 64 THR C C 1
ATOM 2457 O O . THR C 1 64 ? 51.563 -21.953 19.359 1.00 46.52 64 THR C O 1
ATOM 2461 N N . LEU C 1 65 ? 53.743 -21.880 18.799 1.00 45.97 65 LEU C N 1
ATOM 2462 C CA . LEU C 1 65 ? 53.830 -20.421 18.791 1.00 44.93 65 LEU C CA 1
ATOM 2463 C C . LEU C 1 65 ? 52.998 -19.802 17.674 1.00 44.13 65 LEU C C 1
ATOM 2464 O O . LEU C 1 65 ? 52.505 -18.686 17.803 1.00 44.39 65 LEU C O 1
ATOM 2469 N N . ALA C 1 66 ? 52.847 -20.535 16.578 1.00 43.31 66 ALA C N 1
ATOM 2470 C CA . ALA C 1 66 ? 52.081 -20.059 15.442 1.00 44.11 66 ALA C CA 1
ATOM 2471 C C . ALA C 1 66 ? 50.587 -20.245 15.675 1.00 44.93 66 ALA C C 1
ATOM 2472 O O . ALA C 1 66 ? 49.782 -19.383 15.321 1.00 45.61 66 ALA C O 1
ATOM 2474 N N . GLU C 1 67 ? 50.224 -21.375 16.274 1.00 45.27 67 GLU C N 1
ATOM 2475 C CA . GLU C 1 67 ? 48.828 -21.698 16.549 1.00 45.66 67 GLU C CA 1
ATOM 2476 C C . GLU C 1 67 ? 48.129 -20.571 17.307 1.00 44.29 67 GLU C C 1
ATOM 2477 O O . GLU C 1 67 ? 46.945 -20.304 17.088 1.00 43.80 67 GLU C O 1
ATOM 2483 N N . ALA C 1 68 ? 48.874 -19.907 18.186 1.00 40.85 68 ALA C N 1
ATOM 2484 C CA . ALA C 1 68 ? 48.336 -18.812 18.985 1.00 38.56 68 ALA C CA 1
ATOM 2485 C C . ALA C 1 68 ? 47.932 -17.604 18.146 1.00 36.98 68 ALA C C 1
ATOM 2486 O O . ALA C 1 68 ? 47.047 -16.839 18.534 1.00 37.20 68 ALA C O 1
ATOM 2488 N N . LEU C 1 69 ? 48.577 -17.432 16.998 1.00 33.64 69 LEU C N 1
ATOM 2489 C CA . LEU C 1 69 ? 48.280 -16.296 16.138 1.00 32.35 69 LEU C CA 1
ATOM 2490 C C . LEU C 1 69 ? 47.214 -16.602 15.087 1.00 31.24 69 LEU C C 1
ATOM 2491 O O . LEU C 1 69 ? 46.733 -15.703 14.398 1.00 31.14 69 LEU C O 1
ATOM 2496 N N . VAL C 1 70 ? 46.838 -17.870 14.975 1.00 30.20 70 VAL C N 1
ATOM 2497 C CA . VAL C 1 70 ? 45.840 -18.280 14.002 1.00 27.31 70 VAL C CA 1
ATOM 2498 C C . VAL C 1 70 ? 44.563 -17.463 14.122 1.00 26.48 70 VAL C C 1
ATOM 2499 O O . VAL C 1 70 ? 44.028 -17.291 15.207 1.00 25.49 70 VAL C O 1
ATOM 2503 N N . GLY C 1 71 ? 44.086 -16.948 12.995 1.00 25.41 71 GLY C N 1
ATOM 2504 C CA . GLY C 1 71 ? 42.867 -16.162 13.004 1.00 23.82 71 GLY C CA 1
ATOM 2505 C C . GLY C 1 71 ? 43.017 -14.692 13.341 1.00 22.07 71 GLY C C 1
ATOM 2506 O O . GLY C 1 71 ? 42.062 -13.931 13.244 1.00 23.54 71 GLY C O 1
ATOM 2507 N N . LEU C 1 72 ? 44.208 -14.274 13.738 1.00 21.59 72 LEU C N 1
ATOM 2508 C CA . LEU C 1 72 ? 44.412 -12.878 14.092 1.00 20.16 72 LEU C CA 1
ATOM 2509 C C . LEU C 1 72 ? 44.611 -11.991 12.870 1.00 20.07 72 LEU C C 1
ATOM 2510 O O . LEU C 1 72 ? 45.216 -12.402 11.885 1.00 18.70 72 LEU C O 1
ATOM 2515 N N . ARG C 1 73 ? 44.093 -10.769 12.942 1.00 19.33 73 ARG C N 1
ATOM 2516 C CA . ARG C 1 73 ? 44.212 -9.825 11.843 1.00 18.83 73 ARG C CA 1
ATOM 2517 C C . ARG C 1 73 ? 45.624 -9.235 11.732 1.00 18.58 73 ARG C C 1
ATOM 2518 O O . ARG C 1 73 ? 46.285 -8.966 12.733 1.00 16.63 73 ARG C O 1
ATOM 2526 N N . VAL C 1 74 ? 46.088 -9.042 10.505 1.00 17.50 74 VAL C N 1
ATOM 2527 C CA . VAL C 1 74 ? 47.421 -8.501 10.282 1.00 16.82 74 VAL C CA 1
ATOM 2528 C C . VAL C 1 74 ? 47.317 -7.115 9.666 1.00 17.75 74 VAL C C 1
ATOM 2529 O O . VAL C 1 74 ? 46.587 -6.920 8.700 1.00 19.51 74 VAL C O 1
ATOM 2533 N N . TYR C 1 75 ? 48.058 -6.157 10.219 1.00 18.16 75 TYR C N 1
ATOM 2534 C CA . TYR C 1 75 ? 48.038 -4.785 9.713 1.00 18.62 75 TYR C CA 1
ATOM 2535 C C . TYR C 1 75 ? 49.394 -4.279 9.241 1.00 19.74 75 TYR C C 1
ATOM 2536 O O . TYR C 1 75 ? 50.437 -4.864 9.531 1.00 19.58 75 TYR C O 1
ATOM 2545 N N . ALA C 1 76 ? 49.359 -3.165 8.521 1.00 21.52 76 ALA C N 1
ATOM 2546 C CA . ALA C 1 76 ? 50.560 -2.533 8.005 1.00 24.97 76 ALA C CA 1
ATOM 2547 C C . ALA C 1 76 ? 50.433 -1.027 8.205 1.00 25.96 76 ALA C C 1
ATOM 2548 O O . ALA C 1 76 ? 49.330 -0.503 8.334 1.00 24.21 76 ALA C O 1
ATOM 2550 N N . GLU C 1 77 ? 51.564 -0.335 8.239 1.00 27.53 77 GLU C N 1
ATOM 2551 C CA . GLU C 1 77 ? 51.555 1.112 8.398 1.00 29.28 77 GLU C CA 1
ATOM 2552 C C . GLU C 1 77 ? 51.328 1.708 7.016 1.00 29.31 77 GLU C C 1
ATOM 2553 O O . GLU C 1 77 ? 51.976 1.299 6.052 1.00 29.68 77 GLU C O 1
ATOM 2559 N N . VAL C 1 78 ? 50.407 2.662 6.914 1.00 29.95 78 VAL C N 1
ATOM 2560 C CA . VAL C 1 78 ? 50.114 3.303 5.637 1.00 29.78 78 VAL C CA 1
ATOM 2561 C C . VAL C 1 78 ? 51.404 3.738 4.933 1.00 30.35 78 VAL C C 1
ATOM 2562 O O . VAL C 1 78 ? 51.581 3.513 3.734 1.00 29.18 78 VAL C O 1
ATOM 2566 N N . ALA C 1 79 ? 52.308 4.348 5.694 1.00 29.65 79 ALA C N 1
ATOM 2567 C CA . ALA C 1 79 ? 53.572 4.835 5.150 1.00 29.19 79 ALA C CA 1
ATOM 2568 C C . ALA C 1 79 ? 54.500 3.765 4.573 1.00 29.43 79 ALA C C 1
ATOM 2569 O O . ALA C 1 79 ? 55.429 4.094 3.840 1.00 27.64 79 ALA C O 1
ATOM 2571 N N . ASP C 1 80 ? 54.262 2.494 4.896 1.00 29.27 80 ASP C N 1
ATOM 2572 C CA . ASP C 1 80 ? 55.109 1.417 4.370 1.00 29.50 80 ASP C CA 1
ATOM 2573 C C . ASP C 1 80 ? 54.580 0.845 3.059 1.00 28.56 80 ASP C C 1
ATOM 2574 O O . ASP C 1 80 ? 55.324 0.242 2.288 1.00 28.78 80 ASP C O 1
ATOM 2579 N N . LEU C 1 81 ? 53.290 1.021 2.812 1.00 28.33 81 LEU C N 1
ATOM 2580 C CA . LEU C 1 81 ? 52.684 0.493 1.599 1.00 28.83 81 LEU C CA 1
ATOM 2581 C C . LEU C 1 81 ? 53.391 0.992 0.351 1.00 28.11 81 LEU C C 1
ATOM 2582 O O . LEU C 1 81 ? 53.822 2.137 0.292 1.00 28.45 81 LEU C O 1
ATOM 2587 N N . PRO C 1 82 ? 53.536 0.127 -0.661 1.00 29.52 82 PRO C N 1
ATOM 2588 C CA . PRO C 1 82 ? 54.200 0.540 -1.900 1.00 31.91 82 PRO C CA 1
ATOM 2589 C C . PRO C 1 82 ? 53.314 1.495 -2.698 1.00 34.30 82 PRO C C 1
ATOM 2590 O O . PRO C 1 82 ? 52.123 1.241 -2.887 1.00 34.87 82 PRO C O 1
ATOM 2594 N N . PRO C 1 83 ? 53.881 2.618 -3.160 1.00 35.44 83 PRO C N 1
ATOM 2595 C CA . PRO C 1 83 ? 53.119 3.596 -3.940 1.00 35.12 83 PRO C CA 1
ATOM 2596 C C . PRO C 1 83 ? 52.595 2.989 -5.245 1.00 34.01 83 PRO C C 1
ATOM 2597 O O . PRO C 1 83 ? 53.247 2.149 -5.860 1.00 31.09 83 PRO C O 1
ATOM 2601 N N . LEU C 1 84 ? 51.416 3.434 -5.660 1.00 34.15 84 LEU C N 1
ATOM 2602 C CA . LEU C 1 84 ? 50.776 2.939 -6.873 1.00 35.48 84 LEU C CA 1
ATOM 2603 C C . LEU C 1 84 ? 51.056 3.820 -8.088 1.00 37.89 84 LEU C C 1
ATOM 2604 O O . LEU C 1 84 ? 51.465 4.970 -7.957 1.00 40.78 84 LEU C O 1
ATOM 2609 N N . GLU C 1 85 ? 50.828 3.274 -9.274 1.00 40.36 85 GLU C N 1
ATOM 2610 C CA . GLU C 1 85 ? 51.028 4.033 -10.499 1.00 42.07 85 GLU C CA 1
ATOM 2611 C C . GLU C 1 85 ? 49.896 5.041 -10.636 1.00 41.90 85 GLU C C 1
ATOM 2612 O O . GLU C 1 85 ? 48.974 5.070 -9.820 1.00 39.49 85 GLU C O 1
ATOM 2618 N N . GLU C 1 86 ? 49.967 5.861 -11.676 1.00 42.82 86 GLU C N 1
ATOM 2619 C CA . GLU C 1 86 ? 48.949 6.870 -11.918 1.00 42.68 86 GLU C CA 1
ATOM 2620 C C . GLU C 1 86 ? 47.611 6.215 -12.227 1.00 40.19 86 GLU C C 1
ATOM 2621 O O . GLU C 1 86 ? 47.546 5.242 -12.973 1.00 41.07 86 GLU C O 1
ATOM 2627 N N . GLY C 1 87 ? 46.546 6.744 -11.640 1.00 37.88 87 GLY C N 1
ATOM 2628 C CA . GLY C 1 87 ? 45.230 6.195 -11.901 1.00 37.47 87 GLY C CA 1
ATOM 2629 C C . GLY C 1 87 ? 44.796 5.047 -11.013 1.00 34.82 87 GLY C C 1
ATOM 2630 O O . GLY C 1 87 ? 43.719 4.494 -11.217 1.00 35.28 87 GLY C O 1
ATOM 2631 N N . ARG C 1 88 ? 45.624 4.670 -10.046 1.00 32.23 88 ARG C N 1
ATOM 2632 C CA . ARG C 1 88 ? 45.267 3.593 -9.130 1.00 31.04 88 A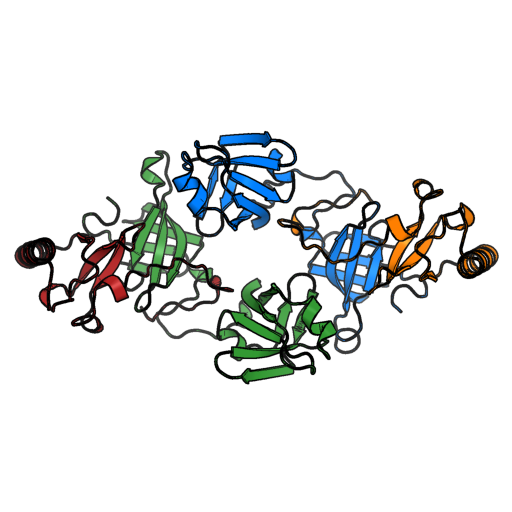RG C CA 1
ATOM 2633 C C . ARG C 1 88 ? 45.275 4.131 -7.706 1.00 29.35 88 ARG C C 1
ATOM 2634 O O . ARG C 1 88 ? 46.043 5.040 -7.390 1.00 29.21 88 ARG C O 1
ATOM 2642 N N . TYR C 1 89 ? 44.418 3.565 -6.857 1.00 26.93 89 TYR C N 1
ATOM 2643 C CA . TYR C 1 89 ? 44.281 4.007 -5.469 1.00 24.55 89 TYR C CA 1
ATOM 2644 C C . TYR C 1 89 ? 44.032 2.844 -4.512 1.00 24.42 89 TYR C C 1
ATOM 2645 O O . TYR C 1 89 ? 43.562 1.781 -4.921 1.00 25.90 89 TYR C O 1
ATOM 2654 N N . TYR C 1 90 ? 44.336 3.054 -3.235 1.00 23.06 90 TYR C N 1
ATOM 2655 C CA . TYR C 1 90 ? 44.097 2.030 -2.234 1.00 21.65 90 TYR C CA 1
ATOM 2656 C C . TYR C 1 90 ? 42.671 2.186 -1.753 1.00 21.65 90 TYR C C 1
ATOM 2657 O O . TYR C 1 90 ? 42.217 3.305 -1.496 1.00 19.95 90 TYR C O 1
ATOM 2666 N N . TYR C 1 91 ? 41.964 1.067 -1.639 1.00 19.71 91 TYR C N 1
ATOM 2667 C CA . TYR C 1 91 ? 40.588 1.086 -1.164 1.00 17.93 91 TYR C CA 1
ATOM 2668 C C . TYR C 1 91 ? 40.403 1.983 0.066 1.00 18.16 91 TYR C C 1
ATOM 2669 O O . TYR C 1 91 ? 39.519 2.836 0.077 1.00 17.12 91 TYR C O 1
ATOM 2678 N N . PHE C 1 92 ? 41.243 1.809 1.085 1.00 17.54 92 PHE C N 1
ATOM 2679 C CA . PHE C 1 92 ? 41.110 2.601 2.307 1.00 19.47 92 PHE C CA 1
ATOM 2680 C C . PHE C 1 92 ? 41.217 4.118 2.083 1.00 20.09 92 PHE C C 1
ATOM 2681 O O . PHE C 1 92 ? 40.715 4.903 2.888 1.00 18.53 92 PHE C O 1
ATOM 2689 N N . ALA C 1 93 ? 41.872 4.519 0.996 1.00 20.68 93 ALA C N 1
ATOM 2690 C CA . ALA C 1 93 ? 42.031 5.933 0.660 1.00 20.96 93 ALA C CA 1
ATOM 2691 C C . ALA C 1 93 ? 40.756 6.502 0.043 1.00 22.63 93 ALA C C 1
ATOM 2692 O O . ALA C 1 93 ? 40.458 7.689 0.207 1.00 25.32 93 ALA C O 1
ATOM 2694 N N . LEU C 1 94 ? 40.005 5.656 -0.664 1.00 20.07 94 LEU C N 1
ATOM 2695 C CA . LEU C 1 94 ? 38.760 6.084 -1.298 1.00 17.99 94 LEU C CA 1
ATOM 2696 C C . LEU C 1 94 ? 37.564 5.938 -0.356 1.00 17.53 94 LEU C C 1
ATOM 2697 O O . LEU C 1 94 ? 36.693 6.802 -0.318 1.00 15.21 94 LEU C O 1
ATOM 2702 N N . ILE C 1 95 ? 37.521 4.841 0.396 1.00 18.30 95 ILE C N 1
ATOM 2703 C CA . ILE C 1 95 ? 36.435 4.619 1.348 1.00 18.28 95 ILE C CA 1
ATOM 2704 C C . ILE C 1 95 ? 36.463 5.734 2.393 1.00 19.61 95 ILE C C 1
ATOM 2705 O O . ILE C 1 95 ? 37.482 5.948 3.049 1.00 19.87 95 ILE C O 1
ATOM 2710 N N . GLY C 1 96 ? 35.347 6.441 2.538 1.00 19.61 96 GLY C N 1
ATOM 2711 C CA . GLY C 1 96 ? 35.280 7.533 3.492 1.00 20.60 96 GLY C CA 1
ATOM 2712 C C . GLY C 1 96 ? 35.154 8.899 2.825 1.00 21.87 96 GLY C C 1
ATOM 2713 O O . GLY C 1 96 ? 34.690 9.851 3.442 1.00 22.80 96 GLY C O 1
ATOM 2714 N N . LEU C 1 97 ? 35.563 8.996 1.563 1.00 20.17 97 LEU C N 1
ATOM 2715 C CA . LEU C 1 97 ? 35.487 10.249 0.824 1.00 20.04 97 LEU C CA 1
ATOM 2716 C C . LEU C 1 97 ? 34.057 10.682 0.502 1.00 18.72 97 LEU C C 1
ATOM 2717 O O . LEU C 1 97 ? 33.204 9.860 0.176 1.00 19.66 97 LEU C O 1
ATOM 2722 N N . PRO C 1 98 ? 33.775 11.986 0.600 1.00 17.54 98 PRO C N 1
ATOM 2723 C CA . PRO C 1 98 ? 32.428 12.464 0.290 1.00 18.06 98 PRO C CA 1
ATOM 2724 C C . PRO C 1 98 ? 32.273 12.400 -1.229 1.00 16.82 98 PRO C C 1
ATOM 2725 O O . PRO C 1 98 ? 33.246 12.563 -1.953 1.00 15.81 98 PRO C O 1
ATOM 2729 N N . VAL C 1 99 ? 31.060 12.142 -1.701 1.00 15.78 99 VAL C N 1
ATOM 2730 C CA . VAL C 1 99 ? 30.789 12.038 -3.132 1.00 15.81 99 VAL C CA 1
ATOM 2731 C C . VAL C 1 99 ? 29.913 13.201 -3.598 1.00 18.33 99 VAL C C 1
ATOM 2732 O O . VAL C 1 99 ? 28.859 13.455 -3.021 1.00 20.87 99 VAL C O 1
ATOM 2736 N N . TYR C 1 100 ? 30.330 13.892 -4.655 1.00 18.15 100 TYR C N 1
ATOM 2737 C CA . TYR C 1 100 ? 29.565 15.036 -5.139 1.00 18.55 100 TYR C CA 1
ATOM 2738 C C . TYR C 1 100 ? 29.004 14.899 -6.542 1.00 20.86 100 TYR C C 1
ATOM 2739 O O . TYR C 1 100 ? 29.495 14.121 -7.367 1.00 20.61 100 TYR C O 1
ATOM 2748 N N . VAL C 1 101 ? 27.973 15.698 -6.796 1.00 20.11 101 VAL C N 1
ATOM 2749 C CA . VAL C 1 101 ? 27.319 15.768 -8.093 1.00 20.66 101 VAL C CA 1
ATOM 2750 C C . VAL C 1 101 ? 26.965 17.239 -8.298 1.00 22.34 101 VAL C C 1
ATOM 2751 O O . VAL C 1 101 ? 26.208 17.822 -7.520 1.00 19.31 101 VAL C O 1
ATOM 2755 N N . GLU C 1 102 ? 27.542 17.842 -9.330 1.00 23.46 102 GLU C N 1
ATOM 2756 C CA . GLU C 1 102 ? 27.279 19.240 -9.622 1.00 26.78 102 GLU C CA 1
ATOM 2757 C C . GLU C 1 102 ? 27.620 20.143 -8.439 1.00 28.35 102 GLU C C 1
ATOM 2758 O O . GLU C 1 102 ? 26.936 21.138 -8.206 1.00 28.29 102 GLU C O 1
ATOM 2764 N N . GLY C 1 103 ? 28.664 19.790 -7.690 1.00 29.26 103 GLY C N 1
ATOM 2765 C CA . GLY C 1 103 ? 29.070 20.601 -6.552 1.00 28.31 103 GLY C CA 1
ATOM 2766 C C . GLY C 1 103 ? 28.298 20.389 -5.263 1.00 29.32 103 GLY C C 1
ATOM 2767 O O . GLY C 1 103 ? 28.566 21.057 -4.269 1.00 31.08 103 GLY C O 1
ATOM 2768 N N . ARG C 1 104 ? 27.332 19.477 -5.270 1.00 30.85 104 ARG C N 1
ATOM 2769 C CA . ARG C 1 104 ? 26.542 19.191 -4.071 1.00 32.27 104 ARG C CA 1
ATOM 2770 C C . ARG C 1 104 ? 26.898 17.806 -3.560 1.00 30.56 104 ARG C C 1
ATOM 2771 O O . ARG C 1 104 ? 26.942 16.851 -4.333 1.00 31.44 104 ARG C O 1
ATOM 2779 N N . GLN C 1 105 ? 27.141 17.683 -2.263 1.00 28.23 105 GLN C N 1
ATOM 2780 C CA . GLN C 1 105 ? 27.458 16.378 -1.720 1.00 27.17 105 GLN C CA 1
ATOM 2781 C C . GLN C 1 105 ? 26.194 15.533 -1.709 1.00 26.88 105 GLN C C 1
ATOM 2782 O O . GLN C 1 105 ? 25.180 15.933 -1.141 1.00 26.40 105 GLN C O 1
ATOM 2788 N N . VAL C 1 106 ? 26.251 14.365 -2.339 1.00 26.28 106 VAL C N 1
ATOM 2789 C CA . VAL C 1 106 ? 25.093 13.479 -2.380 1.00 26.82 106 VAL C CA 1
ATOM 2790 C C . VAL C 1 106 ? 25.365 12.185 -1.622 1.00 27.32 106 VAL C C 1
ATOM 2791 O O . VAL C 1 106 ? 24.450 11.402 -1.359 1.00 27.77 106 VAL C O 1
ATOM 2795 N N . GLY C 1 107 ? 26.622 11.955 -1.266 1.00 25.85 107 GLY C N 1
ATOM 2796 C CA . GLY C 1 107 ? 26.919 10.734 -0.551 1.00 24.45 107 GLY C CA 1
ATOM 2797 C C . GLY C 1 107 ? 28.300 10.597 0.042 1.00 22.34 107 GLY C C 1
ATOM 2798 O O . GLY C 1 107 ? 29.064 11.554 0.148 1.00 21.45 107 GLY C O 1
ATOM 2799 N N . GLU C 1 108 ? 28.606 9.363 0.418 1.00 20.53 108 GLU C N 1
ATOM 2800 C CA . GLU C 1 108 ? 29.872 9.008 1.028 1.00 19.91 108 GLU C CA 1
ATOM 2801 C C . GLU C 1 108 ? 30.198 7.562 0.666 1.00 18.53 108 GLU C C 1
ATOM 2802 O O . GLU C 1 108 ? 29.355 6.671 0.802 1.00 18.12 108 GLU C O 1
ATOM 2808 N N . VAL C 1 109 ? 31.410 7.338 0.176 1.00 16.36 109 VAL C N 1
ATOM 2809 C CA . VAL C 1 109 ? 31.838 5.999 -0.181 1.00 16.94 109 VAL C CA 1
ATOM 2810 C C . VAL C 1 109 ? 31.934 5.188 1.106 1.00 17.90 109 VAL C C 1
ATOM 2811 O O . VAL C 1 109 ? 32.697 5.530 2.008 1.00 18.33 109 VAL C O 1
ATOM 2815 N N . VAL C 1 110 ? 31.150 4.123 1.187 1.00 17.20 110 VAL C N 1
ATOM 2816 C CA . VAL C 1 110 ? 31.143 3.267 2.361 1.00 17.92 110 VAL C CA 1
ATOM 2817 C C . VAL C 1 110 ? 31.781 1.908 2.119 1.00 18.73 110 VAL C C 1
ATOM 2818 O O . VAL C 1 110 ? 32.000 1.156 3.059 1.00 19.77 110 VAL C O 1
ATOM 2822 N N . ASP C 1 111 ? 32.071 1.584 0.863 1.00 19.55 111 ASP C N 1
ATOM 2823 C CA . ASP C 1 111 ? 32.703 0.307 0.542 1.00 18.89 111 ASP C CA 1
ATOM 2824 C C . ASP C 1 111 ? 33.019 0.232 -0.946 1.00 19.04 111 ASP C C 1
ATOM 2825 O O . ASP C 1 111 ? 32.542 1.047 -1.735 1.00 18.32 111 ASP C O 1
ATOM 2830 N N . ILE C 1 112 ? 33.859 -0.726 -1.315 1.00 19.70 112 ILE C N 1
ATOM 2831 C CA . ILE C 1 112 ? 34.202 -0.941 -2.711 1.00 21.65 112 ILE C CA 1
ATOM 2832 C C . ILE C 1 112 ? 34.094 -2.443 -2.985 1.00 23.45 112 ILE C C 1
ATOM 2833 O O . ILE C 1 112 ? 34.594 -3.268 -2.230 1.00 23.76 112 ILE C O 1
ATOM 2838 N N . LEU C 1 113 ? 33.416 -2.783 -4.069 1.00 23.55 113 LEU C N 1
ATOM 2839 C CA . LEU C 1 113 ? 33.217 -4.166 -4.446 1.00 25.92 113 LEU C CA 1
ATOM 2840 C C . LEU C 1 113 ? 34.195 -4.523 -5.555 1.00 27.55 113 LEU C C 1
ATOM 2841 O O . LEU C 1 113 ? 34.288 -3.812 -6.555 1.00 28.40 113 LEU C O 1
ATOM 2846 N N . ASP C 1 114 ? 34.942 -5.608 -5.370 1.00 28.58 114 ASP C N 1
ATOM 2847 C CA . ASP C 1 114 ? 35.894 -6.046 -6.384 1.00 30.71 114 ASP C CA 1
ATOM 2848 C C . ASP C 1 114 ? 35.102 -6.915 -7.349 1.00 31.57 114 ASP C C 1
ATOM 2849 O O . ASP C 1 114 ? 34.866 -8.094 -7.080 1.00 31.62 114 ASP C O 1
ATOM 2854 N N . ALA C 1 115 ? 34.682 -6.320 -8.461 1.00 31.39 115 ALA C N 1
ATOM 2855 C CA . ALA C 1 115 ? 33.890 -7.014 -9.469 1.00 32.36 115 ALA C CA 1
ATOM 2856 C C . ALA C 1 115 ? 34.730 -7.715 -10.529 1.00 33.50 115 ALA C C 1
ATOM 2857 O O . ALA C 1 115 ? 34.188 -8.273 -11.482 1.00 34.40 115 ALA C O 1
ATOM 2859 N N . GLY C 1 116 ? 36.049 -7.688 -10.362 1.00 33.47 116 GLY C N 1
ATOM 2860 C CA . GLY C 1 116 ? 36.926 -8.335 -11.320 1.00 31.79 116 GLY C CA 1
ATOM 2861 C C . GLY C 1 116 ? 37.681 -7.353 -12.193 1.00 32.65 116 GLY C C 1
ATOM 2862 O O . GLY C 1 116 ? 38.750 -6.856 -11.817 1.00 32.98 116 GLY C O 1
ATOM 2863 N N . ALA C 1 117 ? 37.123 -7.066 -13.365 1.00 30.70 117 ALA C N 1
ATOM 2864 C CA . ALA C 1 117 ? 37.754 -6.143 -14.298 1.00 29.92 117 ALA C CA 1
ATOM 2865 C C . ALA C 1 117 ? 37.651 -4.696 -13.827 1.00 28.60 117 ALA C C 1
ATOM 2866 O O . ALA C 1 117 ? 38.472 -3.858 -14.206 1.00 27.55 117 ALA C O 1
ATOM 2868 N N . GLN C 1 118 ? 36.642 -4.402 -13.011 1.00 25.36 118 GLN C N 1
ATOM 2869 C CA . GLN C 1 118 ? 36.454 -3.045 -12.510 1.00 24.41 118 GLN C CA 1
ATOM 2870 C C . GLN C 1 118 ? 36.165 -3.047 -11.011 1.00 23.85 118 GLN C C 1
ATOM 2871 O O . GLN C 1 118 ? 35.860 -4.091 -10.437 1.00 22.41 118 GLN C O 1
ATOM 2877 N N . ASP C 1 119 ? 36.266 -1.874 -10.387 1.00 21.39 119 ASP C N 1
ATOM 2878 C CA . ASP C 1 119 ? 35.980 -1.721 -8.963 1.00 20.25 119 ASP C CA 1
ATOM 2879 C C . ASP C 1 119 ? 34.694 -0.909 -8.878 1.00 21.21 119 ASP C C 1
ATOM 2880 O O . ASP C 1 119 ? 34.578 0.131 -9.523 1.00 24.03 119 ASP C O 1
ATOM 2885 N N . VAL C 1 120 ? 33.730 -1.374 -8.092 1.00 19.00 120 VAL C N 1
ATOM 2886 C CA . VAL C 1 120 ? 32.464 -0.666 -7.968 1.00 17.27 120 VAL C CA 1
ATOM 2887 C C . VAL C 1 120 ? 32.320 0.050 -6.632 1.00 17.93 120 VAL C C 1
ATOM 2888 O O . VAL C 1 120 ? 32.338 -0.574 -5.570 1.00 18.12 120 VAL C O 1
ATOM 2892 N N . LEU C 1 121 ? 32.182 1.371 -6.693 1.00 15.58 121 LEU C N 1
ATOM 2893 C CA . LEU C 1 121 ? 32.024 2.172 -5.489 1.00 16.85 121 LEU C CA 1
ATOM 2894 C C . LEU C 1 121 ? 30.628 1.953 -4.923 1.00 17.61 121 LEU C C 1
ATOM 2895 O O . LEU C 1 121 ? 29.650 1.932 -5.670 1.00 17.57 121 LEU C O 1
ATOM 2900 N N . ILE C 1 122 ? 30.542 1.776 -3.611 1.00 18.03 122 ILE C N 1
ATOM 2901 C CA . ILE C 1 122 ? 29.253 1.611 -2.949 1.00 19.05 122 ILE C CA 1
ATOM 2902 C C . ILE C 1 122 ? 29.096 2.897 -2.152 1.00 19.38 122 ILE C C 1
ATOM 2903 O O . ILE C 1 122 ? 29.829 3.140 -1.197 1.00 17.10 122 ILE C O 1
ATOM 2908 N N . ILE C 1 123 ? 28.136 3.716 -2.567 1.00 21.24 123 ILE C N 1
ATOM 2909 C CA . ILE C 1 123 ? 27.899 5.018 -1.967 1.00 21.40 123 ILE C CA 1
ATOM 2910 C C . ILE C 1 123 ? 26.654 5.143 -1.101 1.00 23.68 123 ILE C C 1
ATOM 2911 O O . ILE C 1 123 ? 25.553 4.777 -1.513 1.00 23.43 123 ILE C O 1
ATOM 2916 N N . ARG C 1 124 ? 26.849 5.675 0.101 1.00 26.29 124 ARG C N 1
ATOM 2917 C CA . ARG C 1 124 ? 25.771 5.898 1.062 1.00 29.84 124 ARG C CA 1
ATOM 2918 C C . ARG C 1 124 ? 25.291 7.345 0.919 1.00 31.53 124 ARG C C 1
ATOM 2919 O O . ARG C 1 124 ? 26.058 8.281 1.112 1.00 30.57 124 ARG C O 1
ATOM 2927 N N . GLY C 1 125 ? 24.022 7.526 0.570 1.00 35.17 125 GLY C N 1
ATOM 2928 C CA . GLY C 1 125 ? 23.498 8.869 0.414 1.00 37.53 125 GLY C CA 1
ATOM 2929 C C . GLY C 1 125 ? 23.444 9.653 1.711 1.00 40.04 125 GLY C C 1
ATOM 2930 O O . GLY C 1 125 ? 23.417 9.071 2.797 1.00 40.36 125 GLY C O 1
ATOM 2931 N N . VAL C 1 126 ? 23.457 10.980 1.594 1.00 42.75 126 VAL C N 1
ATOM 2932 C CA . VAL C 1 126 ? 23.367 11.878 2.748 1.00 44.72 126 VAL C CA 1
ATOM 2933 C C . VAL C 1 126 ? 22.339 12.968 2.452 1.00 47.83 126 VAL C C 1
ATOM 2934 O O . VAL C 1 126 ? 22.369 13.605 1.400 1.00 47.22 126 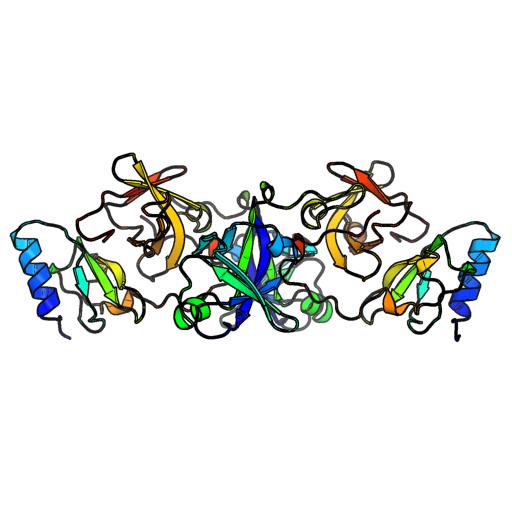VAL C O 1
ATOM 2938 N N . GLY C 1 127 ? 21.419 13.162 3.388 1.00 52.16 127 GLY C N 1
ATOM 2939 C CA . GLY C 1 127 ? 20.378 14.158 3.218 1.00 56.81 127 GLY C CA 1
ATOM 2940 C C . GLY C 1 127 ? 19.363 14.005 4.332 1.00 60.54 127 GLY C C 1
ATOM 2941 O O . GLY C 1 127 ? 19.565 13.197 5.242 1.00 60.61 127 GLY C O 1
ATOM 2942 N N . GLU C 1 128 ? 18.276 14.769 4.268 1.00 63.40 128 GLU C N 1
ATOM 2943 C CA . GLU C 1 128 ? 17.243 14.705 5.299 1.00 65.73 128 GLU C CA 1
ATOM 2944 C C . GLU C 1 128 ? 16.316 13.519 5.058 1.00 66.60 128 GLU C C 1
ATOM 2945 O O . GLU C 1 128 ? 16.136 12.667 5.932 1.00 66.48 128 GLU C O 1
ATOM 2951 N N . ARG C 1 129 ? 15.733 13.471 3.865 1.00 67.01 129 ARG C N 1
ATOM 2952 C CA . ARG C 1 129 ? 14.815 12.400 3.502 1.00 68.21 129 ARG C CA 1
ATOM 2953 C C . ARG C 1 129 ? 15.521 11.051 3.496 1.00 67.65 129 ARG C C 1
ATOM 2954 O O . ARG C 1 129 ? 16.680 10.947 3.100 1.00 68.13 129 ARG C O 1
ATOM 2962 N N . LEU C 1 130 ? 14.811 10.020 3.936 1.00 67.17 130 LEU C N 1
ATOM 2963 C CA . LEU C 1 130 ? 15.347 8.669 3.977 1.00 66.98 130 LEU C CA 1
ATOM 2964 C C . LEU C 1 130 ? 15.649 8.186 2.556 1.00 67.14 130 LEU C C 1
ATOM 2965 O O . LEU C 1 130 ? 16.508 7.326 2.347 1.00 67.03 130 LEU C O 1
ATOM 2970 N N . ARG C 1 131 ? 14.931 8.749 1.587 1.00 66.65 131 ARG C N 1
ATOM 2971 C CA . ARG C 1 131 ? 15.093 8.401 0.178 1.00 65.60 131 ARG C CA 1
ATOM 2972 C C . ARG C 1 131 ? 16.472 8.820 -0.343 1.00 64.30 131 ARG C C 1
ATOM 2973 O O . ARG C 1 131 ? 17.027 8.188 -1.243 1.00 63.69 131 ARG C O 1
ATOM 2981 N N . ASP C 1 132 ? 17.018 9.886 0.235 1.00 62.57 132 ASP C N 1
ATOM 2982 C CA . ASP C 1 132 ? 18.324 10.401 -0.161 1.00 60.74 132 ASP C CA 1
ATOM 2983 C C . ASP C 1 132 ? 19.463 9.571 0.420 1.00 58.92 132 ASP C C 1
ATOM 2984 O O . ASP C 1 132 ? 20.608 9.694 -0.016 1.00 58.57 132 ASP C O 1
ATOM 2989 N N . ARG C 1 133 ? 19.151 8.736 1.408 1.00 55.46 133 ARG C N 1
ATOM 2990 C CA . ARG C 1 133 ? 20.168 7.917 2.051 1.00 53.13 133 ARG C CA 1
ATOM 2991 C C . ARG C 1 133 ? 20.265 6.485 1.539 1.00 50.33 133 ARG C C 1
ATOM 2992 O O . ARG C 1 133 ? 20.874 5.636 2.183 1.00 50.39 133 ARG C O 1
ATOM 3000 N N . ALA C 1 134 ? 19.674 6.211 0.382 1.00 47.14 134 ALA C N 1
ATOM 3001 C CA . ALA C 1 134 ? 19.735 4.867 -0.180 1.00 43.92 134 ALA C CA 1
ATOM 3002 C C . ALA C 1 134 ? 21.165 4.580 -0.637 1.00 41.66 134 ALA C C 1
ATOM 3003 O O . ALA C 1 134 ? 21.990 5.490 -0.723 1.00 42.11 134 ALA C O 1
ATOM 3005 N N . GLU C 1 135 ? 21.455 3.317 -0.930 1.00 38.32 135 GLU C N 1
ATOM 3006 C CA . GLU C 1 135 ? 22.791 2.920 -1.362 1.00 35.41 135 GLU C CA 1
ATOM 3007 C C . GLU C 1 135 ? 22.912 2.817 -2.879 1.00 34.01 135 GLU C C 1
ATOM 3008 O O . GLU C 1 135 ? 22.159 2.088 -3.522 1.00 34.35 135 GLU C O 1
ATOM 3014 N N . ARG C 1 136 ? 23.872 3.538 -3.446 1.00 32.53 136 ARG C N 1
ATOM 3015 C CA . ARG C 1 136 ? 24.083 3.523 -4.889 1.00 31.40 136 ARG C CA 1
ATOM 3016 C C . ARG C 1 136 ? 25.436 2.939 -5.269 1.00 28.30 136 ARG C C 1
ATOM 3017 O O . ARG C 1 136 ? 26.420 3.128 -4.557 1.00 26.07 136 ARG C O 1
ATOM 3025 N N . LEU C 1 137 ? 25.476 2.231 -6.398 1.00 26.34 137 LEU C N 1
ATOM 3026 C CA . LEU C 1 137 ? 26.708 1.631 -6.898 1.00 24.16 137 LEU C CA 1
ATOM 3027 C C . LEU C 1 137 ? 27.121 2.331 -8.186 1.00 24.65 137 LEU C C 1
ATOM 3028 O O . LEU C 1 137 ? 26.280 2.605 -9.048 1.00 24.80 137 LEU C O 1
ATOM 3033 N N . VAL C 1 138 ? 28.414 2.620 -8.310 1.00 23.08 138 VAL C N 1
ATOM 3034 C CA . VAL C 1 138 ? 28.956 3.300 -9.484 1.00 21.35 138 VAL C CA 1
ATOM 3035 C C . VAL C 1 138 ? 30.327 2.734 -9.845 1.00 21.45 138 VAL C C 1
ATOM 3036 O O . VAL C 1 138 ? 31.193 2.599 -8.981 1.00 20.33 138 VAL C O 1
ATOM 3040 N N . PRO C 1 139 ? 30.546 2.400 -11.128 1.00 21.08 139 PRO C N 1
ATOM 3041 C CA . PRO C 1 139 ? 31.842 1.853 -11.543 1.00 20.22 139 PRO C CA 1
ATOM 3042 C C . PRO C 1 139 ? 32.932 2.924 -11.465 1.00 20.65 139 PRO C C 1
ATOM 3043 O O . PRO C 1 139 ? 32.816 3.984 -12.086 1.00 20.58 139 PRO C O 1
ATOM 3047 N N . LEU C 1 140 ? 33.981 2.652 -10.693 1.00 19.02 140 LEU C N 1
ATOM 3048 C CA . LEU C 1 140 ? 35.074 3.605 -10.535 1.00 18.58 140 LEU C CA 1
ATOM 3049 C C . LEU C 1 140 ? 35.737 3.968 -11.855 1.00 19.29 140 LEU C C 1
ATOM 3050 O O . LEU C 1 140 ? 35.980 5.138 -12.136 1.00 18.01 140 LEU C O 1
ATOM 3055 N N . GLN C 1 141 ? 36.026 2.960 -12.666 1.00 20.44 141 GLN C N 1
ATOM 3056 C CA . GLN C 1 141 ? 36.692 3.193 -13.935 1.00 23.62 141 GLN C CA 1
ATOM 3057 C C . GLN C 1 141 ? 35.821 3.845 -15.014 1.00 25.49 141 GLN C C 1
ATOM 3058 O O . GLN C 1 141 ? 36.252 3.970 -16.163 1.00 28.84 141 GLN C O 1
ATOM 3064 N N . ALA C 1 142 ? 34.608 4.264 -14.660 1.00 22.70 142 ALA C N 1
ATOM 3065 C CA . ALA C 1 142 ? 33.747 4.917 -15.643 1.00 23.40 142 ALA C CA 1
ATOM 3066 C C . ALA C 1 142 ? 34.274 6.330 -15.889 1.00 23.66 142 ALA C C 1
ATOM 3067 O O . ALA C 1 142 ? 34.792 6.974 -14.979 1.00 22.91 142 ALA C O 1
ATOM 3069 N N . PRO C 1 143 ? 34.144 6.828 -17.127 1.00 23.86 143 PRO C N 1
ATOM 3070 C CA . PRO C 1 143 ? 34.621 8.169 -17.469 1.00 23.90 143 PRO C CA 1
ATOM 3071 C C . PRO C 1 143 ? 33.854 9.271 -16.760 1.00 23.86 143 PRO C C 1
ATOM 3072 O O . PRO C 1 143 ? 34.390 10.361 -16.557 1.00 25.19 143 PRO C O 1
ATOM 3076 N N . TYR C 1 144 ? 32.603 9.001 -16.386 1.00 21.45 144 TYR C N 1
ATOM 3077 C CA . TYR C 1 144 ? 31.826 10.016 -15.688 1.00 20.71 144 TYR C CA 1
ATOM 3078 C C . TYR C 1 144 ? 32.120 10.084 -14.189 1.00 19.83 144 TYR C C 1
ATOM 3079 O O . TYR C 1 144 ? 31.401 10.745 -13.445 1.00 19.47 144 TYR C O 1
ATOM 3088 N N . VAL C 1 145 ? 33.168 9.395 -13.746 1.00 19.21 145 VAL C N 1
ATOM 3089 C CA . VAL C 1 145 ? 33.555 9.436 -12.339 1.00 17.88 145 VAL C CA 1
ATOM 3090 C C . VAL C 1 145 ? 34.904 10.143 -12.255 1.00 18.94 145 VAL C C 1
ATOM 3091 O O . VAL C 1 145 ? 35.835 9.789 -12.970 1.00 20.23 145 VAL C O 1
ATOM 3095 N N . ARG C 1 146 ? 35.003 11.137 -11.377 1.00 19.70 146 ARG C N 1
ATOM 3096 C CA . ARG C 1 146 ? 36.234 11.909 -11.205 1.00 19.73 146 ARG C CA 1
ATOM 3097 C C . ARG C 1 146 ? 36.766 11.790 -9.775 1.00 19.07 146 ARG C C 1
ATOM 3098 O O . ARG C 1 146 ? 36.042 12.033 -8.810 1.00 17.79 146 ARG C O 1
ATOM 3106 N N . VAL C 1 147 ? 38.038 11.428 -9.641 1.00 19.10 147 VAL C N 1
ATOM 3107 C CA . VAL C 1 147 ? 38.637 11.265 -8.318 1.00 19.67 147 VAL C CA 1
ATOM 3108 C C . VAL C 1 147 ? 39.620 12.377 -7.999 1.00 20.16 147 VAL C C 1
ATOM 3109 O O . VAL C 1 147 ? 40.595 12.563 -8.715 1.00 22.79 147 VAL C O 1
ATOM 3113 N N . GLU C 1 148 ? 39.356 13.119 -6.929 1.00 21.06 148 GLU C N 1
ATOM 3114 C CA . GLU C 1 148 ? 40.240 14.204 -6.505 1.00 22.50 148 GLU C CA 1
ATOM 3115 C C . GLU C 1 148 ? 40.963 13.770 -5.223 1.00 24.26 148 GLU C C 1
ATOM 3116 O O . GLU C 1 148 ? 40.753 12.652 -4.747 1.00 25.76 148 GLU C O 1
ATOM 3122 N N . GLU C 1 149 ? 41.808 14.635 -4.668 1.00 25.36 149 GLU C N 1
ATOM 3123 C CA . GLU C 1 149 ? 42.555 14.279 -3.459 1.00 27.64 149 GLU C CA 1
ATOM 3124 C C . GLU C 1 149 ? 41.686 13.924 -2.245 1.00 26.15 149 GLU C C 1
ATOM 3125 O O . GLU C 1 149 ? 41.974 12.966 -1.529 1.00 27.08 149 GLU C O 1
ATOM 3131 N N . GLY C 1 150 ? 40.616 14.676 -2.017 1.00 24.09 150 GLY C N 1
ATOM 3132 C CA . GLY C 1 150 ? 39.769 14.378 -0.879 1.00 21.72 150 GLY C CA 1
ATOM 3133 C C . GLY C 1 150 ? 38.297 14.305 -1.219 1.00 20.77 150 GLY C C 1
ATOM 3134 O O . GLY C 1 150 ? 37.453 14.661 -0.403 1.00 20.81 150 GLY C O 1
ATOM 3135 N N . SER C 1 151 ? 37.970 13.853 -2.421 1.00 19.43 151 SER C N 1
ATOM 3136 C CA . SER C 1 151 ? 36.565 13.770 -2.795 1.00 18.16 151 SER C CA 1
ATOM 3137 C C . SER C 1 151 ? 36.380 13.085 -4.120 1.00 18.06 151 SER C C 1
ATOM 3138 O O . SER C 1 151 ? 37.325 12.933 -4.887 1.00 18.95 151 SER C O 1
ATOM 3141 N N . ILE C 1 152 ? 35.146 12.673 -4.385 1.00 17.62 152 ILE C N 1
ATOM 3142 C CA . ILE C 1 152 ? 34.815 12.007 -5.629 1.00 15.34 152 ILE C CA 1
ATOM 3143 C C . ILE C 1 152 ? 33.634 12.724 -6.272 1.00 18.22 152 ILE C C 1
ATOM 3144 O O . ILE C 1 152 ? 32.644 13.052 -5.607 1.00 16.06 152 ILE C O 1
ATOM 3149 N N . HIS C 1 153 ? 33.760 12.972 -7.572 1.00 16.60 153 HIS C N 1
ATOM 3150 C CA . HIS C 1 153 ? 32.744 13.680 -8.322 1.00 18.39 153 HIS C CA 1
ATOM 3151 C C . HIS C 1 153 ? 32.174 12.817 -9.441 1.00 19.74 153 HIS C C 1
ATOM 3152 O O . HIS C 1 153 ? 32.906 12.208 -10.217 1.00 18.40 153 HIS C O 1
ATOM 3159 N N . VAL C 1 154 ? 30.851 12.760 -9.498 1.00 22.25 154 VAL C N 1
ATOM 3160 C CA . VAL C 1 154 ? 30.157 11.953 -10.479 1.00 24.98 154 VAL C CA 1
ATOM 3161 C C . VAL C 1 154 ? 29.219 12.769 -11.357 1.00 27.22 154 VAL C C 1
ATOM 3162 O O . VAL C 1 154 ? 28.391 13.524 -10.857 1.00 26.26 154 VAL C O 1
ATOM 3166 N N . ASP C 1 155 ? 29.376 12.618 -12.668 1.00 30.84 155 ASP C N 1
ATOM 3167 C CA . ASP C 1 155 ? 28.537 13.302 -13.645 1.00 34.19 155 ASP C CA 1
ATOM 3168 C C . ASP C 1 155 ? 27.496 12.233 -13.918 1.00 34.53 155 ASP C C 1
ATOM 3169 O O . ASP C 1 155 ? 27.659 11.419 -14.817 1.00 35.45 155 ASP C O 1
ATOM 3174 N N . PRO C 1 156 ? 26.411 12.226 -13.138 1.00 34.76 156 PRO C N 1
ATOM 3175 C CA . PRO C 1 156 ? 25.314 11.267 -13.237 1.00 34.45 156 PRO C CA 1
ATOM 3176 C C . PRO C 1 156 ? 24.656 11.093 -14.592 1.00 33.88 156 PRO C C 1
ATOM 3177 O O . PRO C 1 156 ? 24.139 12.046 -15.171 1.00 31.10 156 PRO C O 1
ATOM 3181 N N . ILE C 1 157 ? 24.685 9.864 -15.095 1.00 33.04 157 ILE C N 1
ATOM 3182 C CA . ILE C 1 157 ? 24.029 9.578 -16.350 1.00 33.26 157 ILE C CA 1
ATOM 3183 C C . ILE C 1 157 ? 22.596 9.280 -15.928 1.00 32.56 157 ILE C C 1
ATOM 3184 O O . ILE C 1 157 ? 22.355 8.866 -14.793 1.00 32.48 157 ILE C O 1
ATOM 3189 N N . PRO C 1 158 ? 21.625 9.500 -16.825 1.00 32.70 158 PRO C N 1
ATOM 3190 C CA . PRO C 1 158 ? 20.218 9.246 -16.502 1.00 32.33 158 PRO C CA 1
ATOM 3191 C C . PRO C 1 158 ? 19.960 7.911 -15.809 1.00 33.18 158 PRO C C 1
ATOM 3192 O O . PRO C 1 158 ? 20.255 6.855 -16.364 1.00 35.17 158 PRO C O 1
ATOM 3196 N N . GLY C 1 159 ? 19.432 7.967 -14.589 1.00 33.19 159 GLY C N 1
ATOM 3197 C CA . GLY C 1 159 ? 19.111 6.754 -13.855 1.00 33.33 159 GLY C CA 1
ATOM 3198 C C . GLY C 1 159 ? 20.162 6.148 -12.945 1.00 34.20 159 GLY C C 1
ATOM 3199 O O . GLY C 1 159 ? 19.876 5.190 -12.230 1.00 34.37 159 GLY C O 1
ATOM 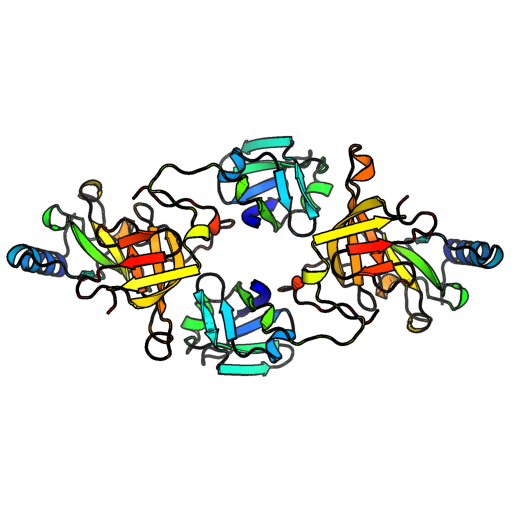3200 N N . LEU C 1 160 ? 21.375 6.687 -12.955 1.00 36.00 160 LEU C N 1
ATOM 3201 C CA . LEU C 1 160 ? 22.433 6.137 -12.115 1.00 36.35 160 LEU C CA 1
ATOM 3202 C C . LEU C 1 160 ? 22.097 6.274 -10.637 1.00 39.06 160 LEU C C 1
ATOM 3203 O O . LEU C 1 160 ? 22.385 5.378 -9.845 1.00 38.96 160 LEU C O 1
ATOM 3208 N N . PHE C 1 161 ? 21.490 7.399 -10.272 1.00 41.55 161 PHE C N 1
ATOM 3209 C CA . PHE C 1 161 ? 21.101 7.649 -8.891 1.00 45.16 161 PHE C CA 1
ATOM 3210 C C . PHE C 1 161 ? 19.585 7.710 -8.761 1.00 48.13 161 PHE C C 1
ATOM 3211 O O . PHE C 1 161 ? 19.056 8.248 -7.789 1.00 49.50 161 PHE C O 1
ATOM 3219 N N . ASP C 1 162 ? 18.887 7.160 -9.749 1.00 50.99 162 ASP C N 1
ATOM 3220 C CA . ASP C 1 162 ? 17.428 7.148 -9.741 1.00 54.51 162 ASP C CA 1
ATOM 3221 C C . ASP C 1 162 ? 16.893 6.079 -8.785 1.00 55.92 162 ASP C C 1
ATOM 3222 O O . ASP C 1 162 ? 16.058 6.425 -7.919 1.00 56.62 162 ASP C O 1
ATOM 3228 N N . VAL D 2 9 ? 26.013 -16.769 -29.835 1.00 68.64 9 VAL D N 1
ATOM 3229 C CA . VAL D 2 9 ? 25.849 -15.976 -28.587 1.00 68.30 9 VAL D CA 1
ATOM 3230 C C . VAL D 2 9 ? 24.389 -15.601 -28.356 1.00 68.11 9 VAL D C 1
ATOM 3231 O O . VAL D 2 9 ? 23.743 -15.019 -29.227 1.00 67.98 9 VAL D O 1
ATOM 3235 N N . PHE D 2 10 ? 23.867 -15.944 -27.182 1.00 68.17 10 PHE D N 1
ATOM 3236 C CA . PHE D 2 10 ? 22.487 -15.620 -26.849 1.00 68.10 10 PHE D CA 1
ATOM 3237 C C . PHE D 2 10 ? 22.421 -14.294 -26.101 1.00 66.96 10 PHE D C 1
ATOM 3238 O O . PHE D 2 10 ? 22.451 -14.260 -24.871 1.00 67.45 10 PHE D O 1
ATOM 3246 N N . VAL D 2 11 ? 22.340 -13.204 -26.861 1.00 64.95 11 VAL D N 1
ATOM 3247 C CA . VAL D 2 11 ? 22.265 -11.860 -26.296 1.00 62.45 11 VAL D CA 1
ATOM 3248 C C . VAL D 2 11 ? 20.805 -11.465 -26.117 1.00 60.69 11 VAL D C 1
ATOM 3249 O O . VAL D 2 11 ? 20.085 -11.303 -27.101 1.00 61.13 11 VAL D O 1
ATOM 3253 N N . ASP D 2 12 ? 20.372 -11.307 -24.869 1.00 58.09 12 ASP D N 1
ATOM 3254 C CA . ASP D 2 12 ? 18.989 -10.934 -24.587 1.00 55.78 12 ASP D CA 1
ATOM 3255 C C . ASP D 2 12 ? 18.529 -9.859 -25.562 1.00 53.86 12 ASP D C 1
ATOM 3256 O O . ASP D 2 12 ? 19.275 -8.930 -25.862 1.00 54.01 12 ASP D O 1
ATOM 3261 N N . ASP D 2 13 ? 17.297 -9.985 -26.040 1.00 51.81 13 ASP D N 1
ATOM 3262 C CA . ASP D 2 13 ? 16.755 -9.044 -27.011 1.00 49.21 13 ASP D CA 1
ATOM 3263 C C . ASP D 2 13 ? 16.187 -7.782 -26.378 1.00 46.67 13 ASP D C 1
ATOM 3264 O O . ASP D 2 13 ? 16.203 -6.715 -26.992 1.00 46.58 13 ASP D O 1
ATOM 3269 N N . HIS D 2 14 ? 15.679 -7.897 -25.156 1.00 43.66 14 HIS D N 1
ATOM 3270 C CA . HIS D 2 14 ? 15.112 -6.735 -24.486 1.00 40.87 14 HIS D CA 1
ATOM 3271 C C . HIS D 2 14 ? 16.222 -5.764 -24.122 1.00 39.24 14 HIS D C 1
ATOM 3272 O O . HIS D 2 14 ? 16.026 -4.547 -24.113 1.00 36.65 14 HIS D O 1
ATOM 3279 N N . LEU D 2 15 ? 17.392 -6.321 -23.824 1.00 37.74 15 LEU D N 1
ATOM 3280 C CA . LEU D 2 15 ? 18.562 -5.530 -23.475 1.00 35.96 15 LEU D CA 1
ATOM 3281 C C . LEU D 2 15 ? 19.114 -4.881 -24.742 1.00 34.39 15 LEU D C 1
ATOM 3282 O O . LEU D 2 15 ? 19.308 -3.664 -24.801 1.00 34.12 15 LEU D O 1
ATOM 3287 N N . LEU D 2 16 ? 19.344 -5.704 -25.758 1.00 33.15 16 LEU D N 1
ATOM 3288 C CA . LEU D 2 16 ? 19.879 -5.233 -27.031 1.00 33.95 16 LEU D CA 1
ATOM 3289 C C . LEU D 2 16 ? 19.017 -4.136 -27.642 1.00 32.65 16 LEU D C 1
ATOM 3290 O O . LEU D 2 16 ? 19.530 -3.181 -28.223 1.00 32.42 16 LEU D O 1
ATOM 3295 N N . GLU D 2 17 ? 17.705 -4.278 -27.511 1.00 32.01 17 GLU D N 1
ATOM 3296 C CA . GLU D 2 17 ? 16.793 -3.292 -28.064 1.00 33.72 17 GLU D CA 1
ATOM 3297 C C . GLU D 2 17 ? 17.006 -1.957 -27.371 1.00 32.60 17 GLU D C 1
ATOM 3298 O O . GLU D 2 17 ? 16.981 -0.909 -28.014 1.00 33.19 17 GLU D O 1
ATOM 3304 N N . LYS D 2 18 ? 17.228 -2.003 -26.060 1.00 31.35 18 LYS D N 1
ATOM 3305 C CA . LYS D 2 18 ? 17.442 -0.791 -25.279 1.00 30.52 18 LYS D CA 1
ATOM 3306 C C . LYS D 2 18 ? 18.748 -0.088 -25.640 1.00 28.93 18 LYS D C 1
ATOM 3307 O O . LYS D 2 18 ? 18.785 1.142 -25.753 1.00 28.90 18 LYS D O 1
ATOM 3313 N N . VAL D 2 19 ? 19.818 -0.860 -25.814 1.00 26.22 19 VAL D N 1
ATOM 3314 C CA . VAL D 2 19 ? 21.102 -0.267 -26.175 1.00 26.38 19 VAL D CA 1
ATOM 3315 C C . VAL D 2 19 ? 20.996 0.399 -27.543 1.00 25.52 19 VAL D C 1
ATOM 3316 O O . VAL D 2 19 ? 21.490 1.503 -27.739 1.00 24.95 19 VAL D O 1
ATOM 3320 N N . LEU D 2 20 ? 20.345 -0.274 -28.487 1.00 27.15 20 LEU D N 1
ATOM 3321 C CA . LEU D 2 20 ? 20.176 0.277 -29.832 1.00 27.85 20 LEU D CA 1
ATOM 3322 C C . LEU D 2 20 ? 19.400 1.586 -29.779 1.00 26.95 20 LEU D C 1
ATOM 3323 O O . LEU D 2 20 ? 19.769 2.569 -30.417 1.00 25.11 20 LEU D O 1
ATOM 3328 N N . GLU D 2 21 ? 18.321 1.587 -29.009 1.00 27.98 21 GLU D N 1
ATOM 3329 C CA . GLU D 2 21 ? 17.509 2.778 -28.863 1.00 30.24 21 GLU D CA 1
ATOM 3330 C C . GLU D 2 21 ? 18.424 3.903 -28.397 1.00 30.62 21 GLU D C 1
ATOM 3331 O O . GLU D 2 21 ? 18.444 4.989 -28.982 1.00 32.34 21 GLU D O 1
ATOM 3337 N N . LEU D 2 22 ? 19.193 3.629 -27.346 1.00 29.68 22 LEU D N 1
ATOM 3338 C CA . LEU D 2 22 ? 20.110 4.615 -26.795 1.00 28.95 22 LEU D CA 1
ATOM 3339 C C . LEU D 2 22 ? 21.146 5.057 -27.821 1.00 28.63 22 LEU D C 1
ATOM 3340 O O . LEU D 2 22 ? 21.392 6.252 -27.978 1.00 26.31 22 LEU D O 1
ATOM 3345 N N . ASN D 2 23 ? 21.759 4.099 -28.512 1.00 29.52 23 ASN D N 1
ATOM 3346 C CA . ASN D 2 23 ? 22.766 4.440 -29.513 1.00 30.81 23 ASN D CA 1
ATOM 3347 C C . ASN D 2 23 ? 22.142 5.276 -30.611 1.00 31.84 23 ASN D C 1
ATOM 3348 O O . ASN D 2 23 ? 22.812 6.088 -31.246 1.00 32.21 23 ASN D O 1
ATOM 3353 N N . ALA D 2 24 ? 20.849 5.077 -30.829 1.00 33.27 24 ALA D N 1
ATOM 3354 C CA . ALA D 2 24 ? 20.144 5.818 -31.860 1.00 34.74 24 ALA D CA 1
ATOM 3355 C C . ALA D 2 24 ? 20.073 7.290 -31.474 1.00 35.73 24 ALA D C 1
ATOM 3356 O O . ALA D 2 24 ? 20.407 8.166 -32.275 1.00 36.19 24 ALA D O 1
ATOM 3358 N N . LYS D 2 25 ? 19.646 7.551 -30.241 1.00 35.32 25 LYS D N 1
ATOM 3359 C CA . LYS D 2 25 ? 19.512 8.915 -29.738 1.00 35.15 25 LYS D CA 1
ATOM 3360 C C . LYS D 2 25 ? 20.850 9.493 -29.308 1.00 35.02 25 LYS D C 1
ATOM 3361 O O . LYS D 2 25 ? 20.942 10.678 -28.980 1.00 35.62 25 LYS D O 1
ATOM 3367 N N . GLY D 2 26 ? 21.884 8.657 -29.308 1.00 34.81 26 GLY D N 1
ATOM 3368 C CA . GLY D 2 26 ? 23.193 9.113 -28.884 1.00 34.80 26 GLY D CA 1
ATOM 3369 C C . GLY D 2 26 ? 23.151 9.492 -27.415 1.00 35.97 26 GLY D C 1
ATOM 3370 O O . GLY D 2 26 ? 23.768 10.465 -26.989 1.00 34.83 26 GLY D O 1
ATOM 3371 N N . GLU D 2 27 ? 22.407 8.719 -26.633 1.00 36.84 27 GLU D N 1
ATOM 3372 C CA . GLU D 2 27 ? 22.287 8.984 -25.211 1.00 38.69 27 GLU D CA 1
ATOM 3373 C C . GLU D 2 27 ? 22.702 7.776 -24.386 1.00 40.03 27 GLU D C 1
ATOM 3374 O O . GLU D 2 27 ? 22.828 6.665 -24.904 1.00 38.93 27 GLU D O 1
ATOM 3380 N N . LYS D 2 28 ? 22.916 8.013 -23.098 1.00 40.13 28 LYS D N 1
ATOM 3381 C CA . LYS D 2 28 ? 23.313 6.967 -22.171 1.00 41.79 28 LYS D CA 1
ATOM 3382 C C . LYS D 2 28 ? 22.295 6.940 -21.045 1.00 41.52 28 LYS D C 1
ATOM 3383 O O . LYS D 2 28 ? 21.684 7.961 -20.721 1.00 43.13 28 LYS D O 1
ATOM 3389 N N . ARG D 2 29 ? 22.126 5.772 -20.444 1.00 39.95 29 ARG D N 1
ATOM 3390 C CA . ARG D 2 29 ? 21.170 5.601 -19.365 1.00 38.22 29 ARG D CA 1
ATOM 3391 C C . ARG D 2 29 ? 21.513 4.272 -18.707 1.00 35.73 29 ARG D C 1
ATOM 3392 O O . ARG D 2 29 ? 21.879 3.326 -19.398 1.00 35.47 29 ARG D O 1
ATOM 3400 N N . LEU D 2 30 ? 21.425 4.195 -17.383 1.00 32.76 30 LEU D N 1
ATOM 3401 C CA . LEU D 2 30 ? 21.722 2.935 -16.713 1.00 31.49 30 LEU D CA 1
ATOM 3402 C C . LEU D 2 30 ? 20.701 1.933 -17.249 1.00 31.89 30 LEU D C 1
ATOM 3403 O O . LEU D 2 30 ? 19.539 2.287 -17.471 1.00 32.57 30 LEU D O 1
ATOM 3408 N N . ILE D 2 31 ? 21.136 0.698 -17.472 1.00 30.86 31 ILE D N 1
ATOM 3409 C CA . ILE D 2 31 ? 20.256 -0.346 -17.989 1.00 30.14 31 ILE D CA 1
ATOM 3410 C C . ILE D 2 31 ? 20.332 -1.564 -17.081 1.00 30.65 31 ILE D C 1
ATOM 3411 O O . ILE D 2 31 ? 21.390 -2.175 -16.932 1.00 29.86 31 ILE D O 1
ATOM 3416 N N . LYS D 2 32 ? 19.200 -1.917 -16.484 1.00 31.55 32 LYS D N 1
ATOM 3417 C CA . LYS D 2 32 ? 19.135 -3.051 -15.572 1.00 32.99 32 LYS D CA 1
ATOM 3418 C C . LYS D 2 32 ? 18.800 -4.350 -16.300 1.00 32.85 32 LYS D C 1
ATOM 3419 O O . LYS D 2 32 ? 18.011 -4.356 -17.240 1.00 31.95 32 LYS D O 1
ATOM 3425 N N . THR D 2 33 ? 19.406 -5.448 -15.862 1.00 33.53 33 THR D N 1
ATOM 3426 C CA . THR D 2 33 ? 19.146 -6.741 -16.479 1.00 35.78 33 THR D CA 1
ATOM 3427 C C . THR D 2 33 ? 19.468 -7.908 -15.559 1.00 37.39 33 THR D C 1
ATOM 3428 O O . THR D 2 33 ? 20.266 -7.783 -14.627 1.00 37.32 33 THR D O 1
ATOM 3432 N N . TRP D 2 34 ? 18.845 -9.046 -15.845 1.00 39.49 34 TRP D N 1
ATOM 3433 C CA . TRP D 2 34 ? 19.045 -10.268 -15.077 1.00 41.00 34 TRP D CA 1
ATOM 3434 C C . TRP D 2 34 ? 19.672 -11.312 -16.001 1.00 42.91 34 TRP D C 1
ATOM 3435 O O . TRP D 2 34 ? 19.955 -12.439 -15.585 1.00 42.13 34 TRP D O 1
ATOM 3446 N N . SER D 2 35 ? 19.889 -10.927 -17.258 1.00 43.90 35 SER D N 1
ATOM 3447 C CA . SER D 2 35 ? 20.456 -11.831 -18.254 1.00 45.55 35 SER D CA 1
ATOM 3448 C C . SER D 2 35 ? 21.966 -11.985 -18.139 1.00 46.16 35 SER D C 1
ATOM 3449 O O . SER D 2 35 ? 22.714 -11.611 -19.041 1.00 46.84 35 SER D O 1
ATOM 3452 N N . ARG D 2 36 ? 22.403 -12.560 -17.025 1.00 47.13 36 ARG D N 1
ATOM 3453 C CA . ARG D 2 36 ? 23.819 -12.773 -16.758 1.00 46.67 36 ARG D CA 1
ATOM 3454 C C . ARG D 2 36 ? 24.495 -13.572 -17.872 1.00 47.10 36 ARG D C 1
ATOM 3455 O O . ARG D 2 36 ? 25.689 -13.406 -18.127 1.00 47.36 36 ARG D O 1
ATOM 3463 N N . ARG D 2 37 ? 23.729 -14.435 -18.531 1.00 47.63 37 ARG D N 1
ATOM 3464 C CA . ARG D 2 37 ? 24.261 -15.274 -19.606 1.00 48.66 37 ARG D CA 1
ATOM 3465 C C . ARG D 2 37 ? 24.513 -14.497 -20.891 1.00 46.65 37 ARG D C 1
ATOM 3466 O O . ARG D 2 37 ? 25.328 -14.897 -21.722 1.00 45.79 37 ARG D O 1
ATOM 3474 N N . SER D 2 38 ? 23.817 -13.378 -21.038 1.00 44.80 38 SER D N 1
ATOM 3475 C CA . SER D 2 38 ? 23.936 -12.538 -22.222 1.00 43.07 38 SER D CA 1
ATOM 3476 C C . SER D 2 38 ? 25.380 -12.181 -22.583 1.00 41.91 38 SER D C 1
ATOM 3477 O O . SER D 2 38 ? 26.176 -11.817 -21.717 1.00 42.36 38 SER D O 1
ATOM 3480 N N . THR D 2 39 ? 25.705 -12.289 -23.871 1.00 41.03 39 THR D N 1
ATOM 3481 C CA . THR D 2 39 ? 27.043 -11.968 -24.377 1.00 39.49 39 THR D CA 1
ATOM 3482 C C . THR D 2 39 ? 27.169 -10.469 -24.656 1.00 38.56 39 THR D C 1
ATOM 3483 O O . THR D 2 39 ? 26.203 -9.824 -25.058 1.00 38.05 39 THR D O 1
ATOM 3487 N N . ILE D 2 40 ? 28.367 -9.930 -24.455 1.00 37.14 40 ILE D N 1
ATOM 3488 C CA . ILE D 2 40 ? 28.630 -8.512 -24.673 1.00 35.68 40 ILE D CA 1
ATOM 3489 C C . ILE D 2 40 ? 29.068 -8.192 -26.105 1.00 34.36 40 ILE D C 1
ATOM 3490 O O . ILE D 2 40 ? 30.166 -8.562 -26.524 1.00 33.57 40 ILE D O 1
ATOM 3495 N N . VAL D 2 41 ? 28.205 -7.490 -26.840 1.00 32.94 41 VAL D N 1
ATOM 3496 C CA . VAL D 2 41 ? 28.486 -7.099 -28.222 1.00 30.19 41 VAL D CA 1
ATOM 3497 C C . VAL D 2 41 ? 29.059 -5.689 -28.285 1.00 28.60 41 VAL D C 1
ATOM 3498 O O . VAL D 2 41 ? 28.964 -4.929 -27.324 1.00 28.70 41 VAL D O 1
ATOM 3502 N N . PRO D 2 42 ? 29.658 -5.318 -29.426 1.00 27.47 42 PRO D N 1
ATOM 3503 C CA . PRO D 2 42 ? 30.248 -3.991 -29.602 1.00 25.75 42 PRO D CA 1
ATOM 3504 C C . PRO D 2 42 ? 29.290 -2.817 -29.409 1.00 25.03 42 PRO D C 1
ATOM 3505 O O . PRO D 2 42 ? 29.704 -1.743 -28.964 1.00 23.92 42 PRO D O 1
ATOM 3509 N N . GLU D 2 43 ? 28.017 -3.009 -29.745 1.00 25.38 43 GLU D N 1
ATOM 3510 C CA . GLU D 2 43 ? 27.045 -1.927 -29.603 1.00 25.84 43 GLU D CA 1
ATOM 3511 C C . GLU D 2 43 ? 26.891 -1.495 -28.150 1.00 24.73 43 GLU D C 1
ATOM 3512 O O . GLU D 2 43 ? 26.555 -0.347 -27.876 1.00 24.21 43 GLU D O 1
ATOM 3518 N N . MET D 2 44 ? 27.131 -2.417 -27.224 1.00 24.04 44 MET D N 1
ATOM 3519 C CA . MET D 2 44 ? 27.010 -2.113 -25.797 1.00 24.89 44 MET D CA 1
ATOM 3520 C C . MET D 2 44 ? 28.198 -1.328 -25.233 1.00 24.78 44 MET D C 1
ATOM 3521 O O . MET D 2 44 ? 28.169 -0.913 -24.071 1.00 27.56 44 MET D O 1
ATOM 3526 N N . VAL D 2 45 ? 29.242 -1.121 -26.031 1.00 22.69 45 VAL D N 1
ATOM 3527 C CA . VAL D 2 45 ? 30.408 -0.397 -25.531 1.00 23.97 45 VAL D CA 1
ATOM 3528 C C . VAL D 2 45 ? 30.106 1.064 -25.223 1.00 24.29 45 VAL D C 1
ATOM 3529 O O . VAL D 2 45 ? 29.530 1.775 -26.043 1.00 23.65 45 VAL D O 1
ATOM 3533 N N . GLY D 2 46 ? 30.497 1.499 -24.027 1.00 22.83 46 GLY D N 1
ATOM 3534 C CA . GLY D 2 46 ? 30.245 2.868 -23.622 1.00 22.19 46 GLY D CA 1
ATOM 3535 C C . GLY D 2 46 ? 29.012 2.998 -22.743 1.00 21.82 46 GLY D C 1
ATOM 3536 O O . GLY D 2 46 ? 28.730 4.068 -22.223 1.00 24.45 46 GLY D O 1
ATOM 3537 N N . HIS D 2 47 ? 28.277 1.905 -22.570 1.00 21.39 47 HIS D N 1
ATOM 3538 C CA . HIS D 2 47 ? 27.068 1.901 -21.746 1.00 21.86 47 HIS D CA 1
ATOM 3539 C C . HIS D 2 47 ? 27.329 1.400 -20.333 1.00 18.81 47 HIS D C 1
ATOM 3540 O O . HIS D 2 47 ? 28.335 0.745 -20.071 1.00 20.85 47 HIS D O 1
ATOM 3547 N N . THR D 2 48 ? 26.406 1.703 -19.428 1.00 19.20 48 THR D N 1
ATOM 3548 C CA . THR D 2 48 ? 26.504 1.239 -18.045 1.00 19.61 48 THR D CA 1
ATOM 3549 C C . THR D 2 48 ? 25.336 0.272 -17.830 1.00 20.07 48 THR D C 1
ATOM 3550 O O . THR D 2 48 ? 24.186 0.688 -17.732 1.00 21.59 48 THR D O 1
ATOM 3554 N N . ILE D 2 49 ? 25.637 -1.020 -17.783 1.00 21.95 49 ILE D N 1
ATOM 3555 C CA . ILE D 2 49 ? 24.626 -2.064 -17.612 1.00 21.42 49 ILE D CA 1
ATOM 3556 C C . ILE D 2 49 ? 24.641 -2.670 -16.206 1.00 22.92 49 ILE D C 1
ATOM 3557 O O . ILE D 2 49 ? 25.623 -3.289 -15.799 1.00 25.16 49 ILE D O 1
ATOM 3562 N N . ALA D 2 50 ? 23.550 -2.500 -15.466 1.00 23.98 50 ALA D N 1
ATOM 3563 C CA . ALA D 2 50 ? 23.469 -3.038 -14.107 1.00 27.25 50 ALA D CA 1
ATOM 3564 C C . ALA D 2 50 ? 22.991 -4.490 -14.126 1.00 28.01 50 ALA D C 1
ATOM 3565 O O . ALA D 2 50 ? 21.810 -4.761 -14.342 1.00 25.39 50 ALA D O 1
ATOM 3567 N N . VAL D 2 51 ? 23.922 -5.409 -13.878 1.00 30.39 51 VAL D N 1
ATOM 3568 C CA . VAL D 2 51 ? 23.639 -6.835 -13.899 1.00 35.20 51 VAL D CA 1
ATOM 3569 C C . VAL D 2 51 ? 23.326 -7.461 -12.541 1.00 38.80 51 VAL D C 1
ATOM 3570 O O . VAL D 2 51 ? 24.103 -7.352 -11.593 1.00 38.41 51 VAL D O 1
ATOM 3574 N N . TYR D 2 52 ? 22.183 -8.135 -12.469 1.00 42.97 52 TYR D N 1
ATOM 3575 C CA . TYR D 2 52 ? 21.743 -8.796 -11.249 1.00 46.61 52 TYR D CA 1
ATOM 3576 C C . TYR D 2 52 ? 22.694 -9.948 -10.930 1.00 48.23 52 TYR D C 1
ATOM 3577 O O . TYR D 2 52 ? 23.040 -10.737 -11.809 1.00 47.60 52 TYR D O 1
ATOM 3586 N N . ASN D 2 53 ? 23.120 -10.038 -9.674 1.00 50.83 53 ASN D N 1
ATOM 3587 C CA . ASN D 2 53 ? 24.033 -11.097 -9.252 1.00 52.82 53 ASN D CA 1
ATOM 3588 C C . ASN D 2 53 ? 23.323 -12.026 -8.280 1.00 54.01 53 ASN D C 1
ATOM 3589 O O . ASN D 2 53 ? 23.953 -12.840 -7.603 1.00 53.88 53 ASN D O 1
ATOM 3594 N N . GLY D 2 54 ? 22.000 -11.890 -8.226 1.00 55.81 54 GLY D N 1
ATOM 3595 C CA . GLY D 2 54 ? 21.196 -12.719 -7.348 1.00 57.48 54 GLY D CA 1
ATOM 3596 C C . GLY D 2 54 ? 20.635 -11.955 -6.166 1.00 58.35 54 GLY D C 1
ATOM 3597 O O . GLY D 2 54 ? 19.689 -12.409 -5.520 1.00 58.91 54 GLY D O 1
ATOM 3598 N N . LYS D 2 55 ? 21.207 -10.787 -5.887 1.00 58.04 55 LYS D N 1
ATOM 3599 C CA . LYS D 2 55 ? 20.761 -9.976 -4.761 1.00 56.92 55 LYS D CA 1
ATOM 3600 C C . LYS D 2 55 ? 20.612 -8.494 -5.124 1.00 56.12 55 LYS D C 1
ATOM 3601 O O . LYS D 2 55 ? 19.800 -7.779 -4.528 1.00 55.56 55 LYS D O 1
ATOM 3607 N N . GLN D 2 56 ? 21.390 -8.038 -6.104 1.00 54.35 56 GLN D N 1
ATOM 3608 C CA . GLN D 2 56 ? 21.328 -6.645 -6.540 1.00 50.78 56 GLN D CA 1
ATOM 3609 C C . GLN D 2 56 ? 21.997 -6.454 -7.899 1.00 47.64 56 GLN D C 1
ATOM 3610 O O . GLN D 2 56 ? 22.706 -7.337 -8.374 1.00 46.79 56 GLN D O 1
ATOM 3616 N N . HIS D 2 57 ? 21.771 -5.297 -8.517 1.00 44.55 57 HIS D N 1
ATOM 3617 C CA . HIS D 2 57 ? 22.348 -5.004 -9.829 1.00 42.10 57 HIS D CA 1
ATOM 3618 C C . HIS D 2 57 ? 23.703 -4.298 -9.798 1.00 39.08 57 HIS D C 1
ATOM 3619 O O . HIS D 2 57 ? 23.789 -3.089 -9.583 1.00 39.01 57 HIS D O 1
ATOM 3626 N N . VAL D 2 58 ? 24.758 -5.067 -10.037 1.00 34.76 58 VAL D N 1
ATOM 3627 C CA . VAL D 2 58 ? 26.111 -4.535 -10.051 1.00 32.15 58 VAL D CA 1
ATOM 3628 C C . VAL D 2 58 ? 26.339 -3.821 -11.385 1.00 32.58 58 VAL D C 1
ATOM 3629 O O . VAL D 2 58 ? 26.342 -4.453 -12.442 1.00 31.62 58 VAL D O 1
ATOM 3633 N N . PRO D 2 59 ? 26.531 -2.493 -11.354 1.00 31.44 59 PRO D N 1
ATOM 3634 C CA . PRO D 2 59 ? 26.756 -1.737 -12.588 1.00 29.66 59 PRO D CA 1
ATOM 3635 C C . PRO D 2 59 ? 28.105 -2.054 -13.210 1.00 30.22 59 PRO D C 1
ATOM 3636 O O . PRO D 2 59 ? 29.095 -2.273 -12.507 1.00 30.23 59 PRO D O 1
ATOM 3640 N N . VAL D 2 60 ? 28.136 -2.081 -14.536 1.00 29.94 60 VAL D N 1
ATOM 3641 C CA . VAL D 2 60 ? 29.367 -2.348 -15.264 1.00 26.71 60 VAL D CA 1
ATOM 3642 C C . VAL D 2 60 ? 29.485 -1.351 -16.412 1.00 26.15 60 VAL D C 1
ATOM 3643 O O . VAL D 2 60 ? 28.555 -1.199 -17.200 1.00 25.04 60 VAL D O 1
ATOM 3647 N N . TYR D 2 61 ? 30.612 -0.653 -16.494 1.00 24.33 61 TYR D N 1
ATOM 3648 C CA . TYR D 2 61 ? 30.820 0.276 -17.593 1.00 24.90 61 TYR D CA 1
ATOM 3649 C C . TYR D 2 61 ? 31.484 -0.559 -18.694 1.00 23.84 61 TYR D C 1
ATOM 3650 O O . TYR D 2 61 ? 32.624 -0.977 -18.546 1.00 23.80 61 TYR D O 1
ATOM 3659 N N . ILE D 2 62 ? 30.762 -0.812 -19.785 1.00 24.57 62 ILE D N 1
ATOM 3660 C CA . ILE D 2 62 ? 31.269 -1.648 -20.882 1.00 23.39 62 ILE D CA 1
ATOM 3661 C C . ILE D 2 62 ? 32.461 -1.093 -21.659 1.00 25.05 62 ILE D C 1
ATOM 3662 O O . ILE D 2 62 ? 32.439 0.045 -22.130 1.00 25.05 62 ILE D O 1
ATOM 3667 N N . THR D 2 63 ? 33.504 -1.907 -21.788 1.00 28.08 63 THR D N 1
ATOM 3668 C CA . THR D 2 63 ? 34.701 -1.529 -22.540 1.00 31.04 63 THR D CA 1
ATOM 3669 C C . THR D 2 63 ? 34.956 -2.610 -23.596 1.00 32.30 63 THR D C 1
ATOM 3670 O O . THR D 2 63 ? 34.461 -3.729 -23.475 1.00 32.48 63 THR D O 1
ATOM 3674 N N . GLU D 2 64 ? 35.714 -2.282 -24.635 1.00 34.91 64 GLU D N 1
ATOM 3675 C CA . GLU D 2 64 ? 35.988 -3.250 -25.692 1.00 39.26 64 GLU D CA 1
ATOM 3676 C C . GLU D 2 64 ? 36.672 -4.514 -25.197 1.00 39.35 64 GLU D C 1
ATOM 3677 O O . GLU D 2 64 ? 36.578 -5.564 -25.829 1.00 39.10 64 GLU D O 1
ATOM 3683 N N . ASN D 2 65 ? 37.348 -4.415 -24.058 1.00 40.35 65 ASN D N 1
ATOM 3684 C CA . ASN D 2 65 ? 38.039 -5.565 -23.485 1.00 41.98 65 ASN D CA 1
ATOM 3685 C C . ASN D 2 65 ? 36.997 -6.591 -23.045 1.00 41.38 65 ASN D C 1
ATOM 3686 O O . ASN D 2 65 ? 37.294 -7.775 -22.889 1.00 40.86 65 ASN D O 1
ATOM 3691 N N . MET D 2 66 ? 35.768 -6.124 -22.858 1.00 40.67 66 MET D N 1
ATOM 3692 C CA . MET D 2 66 ? 34.682 -6.987 -22.416 1.00 40.25 66 MET D CA 1
ATOM 3693 C C . MET D 2 66 ? 33.873 -7.629 -23.539 1.00 39.89 66 MET D C 1
ATOM 3694 O O . MET D 2 66 ? 33.162 -8.611 -23.310 1.00 40.22 66 MET D O 1
ATOM 3699 N N . VAL D 2 67 ? 33.970 -7.080 -24.745 1.00 39.39 67 VAL D N 1
ATOM 3700 C CA . VAL D 2 67 ? 33.244 -7.636 -25.883 1.00 39.36 67 VAL D CA 1
ATOM 3701 C C . VAL D 2 67 ? 33.543 -9.133 -25.986 1.00 38.98 67 VAL D C 1
ATOM 3702 O O . VAL D 2 67 ? 34.699 -9.537 -26.094 1.00 39.61 67 VAL D O 1
ATOM 3706 N N . GLY D 2 68 ? 32.504 -9.954 -25.944 1.00 38.87 68 GLY D N 1
ATOM 3707 C CA . GLY D 2 68 ? 32.711 -11.387 -26.033 1.00 39.65 68 GLY D CA 1
ATOM 3708 C C . GLY D 2 68 ? 32.505 -12.113 -24.716 1.00 41.23 68 GLY D C 1
ATOM 3709 O O . GLY D 2 68 ? 32.072 -13.269 -24.701 1.00 40.43 68 GLY D O 1
ATOM 3710 N N . HIS D 2 69 ? 32.816 -11.446 -23.606 1.00 41.18 69 HIS D N 1
ATOM 3711 C CA . HIS D 2 69 ? 32.645 -12.054 -22.288 1.00 40.70 69 HIS D CA 1
ATOM 3712 C C . HIS D 2 69 ? 31.188 -11.974 -21.848 1.00 40.09 69 HIS D C 1
ATOM 3713 O O . HIS D 2 69 ? 30.434 -11.127 -22.323 1.00 40.34 69 HIS D O 1
ATOM 3720 N N . LYS D 2 70 ? 30.788 -12.863 -20.947 1.00 40.40 70 LYS D N 1
ATOM 3721 C CA . LYS D 2 70 ? 29.416 -12.855 -20.439 1.00 40.84 70 LYS D CA 1
ATOM 3722 C C . LYS D 2 70 ? 29.264 -11.722 -19.424 1.00 38.67 70 LYS D C 1
ATOM 3723 O O . LYS D 2 70 ? 30.241 -11.304 -18.806 1.00 39.61 70 LYS D O 1
ATOM 3729 N N . LEU D 2 71 ? 28.049 -11.217 -19.251 1.00 36.54 71 LEU D N 1
ATOM 3730 C CA . LEU D 2 71 ? 27.828 -10.137 -18.293 1.00 34.79 71 LEU D CA 1
ATOM 3731 C C . LEU D 2 71 ? 28.138 -10.569 -16.860 1.00 35.88 71 LEU D C 1
ATOM 3732 O O . LEU D 2 71 ? 28.799 -9.840 -16.117 1.00 35.88 71 LEU D O 1
ATOM 3737 N N . GLY D 2 72 ? 27.668 -11.753 -16.480 1.00 35.20 72 GLY D N 1
ATOM 3738 C CA . GLY D 2 72 ? 27.905 -12.252 -15.136 1.00 36.41 72 GLY D CA 1
ATOM 3739 C C . GLY D 2 72 ? 29.359 -12.169 -14.704 1.00 36.65 72 GLY D C 1
ATOM 3740 O O . GLY D 2 72 ? 29.661 -11.968 -13.527 1.00 37.59 72 GLY D O 1
ATOM 3741 N N . GLU D 2 73 ? 30.269 -12.318 -15.657 1.00 34.35 73 GLU D N 1
ATOM 3742 C CA . GLU D 2 73 ? 31.684 -12.261 -15.349 1.00 34.12 73 GLU D CA 1
ATOM 3743 C C . GLU D 2 73 ? 32.067 -10.946 -14.672 1.00 33.38 73 GLU D C 1
ATOM 3744 O O . GLU D 2 73 ? 33.134 -10.841 -14.060 1.00 30.93 73 GLU D O 1
ATOM 3750 N N . PHE D 2 74 ? 31.195 -9.949 -14.770 1.00 32.84 74 PHE D N 1
ATOM 3751 C CA . PHE D 2 74 ? 31.485 -8.648 -14.180 1.00 33.97 74 PHE D CA 1
ATOM 3752 C C . PHE D 2 74 ? 30.558 -8.266 -13.044 1.00 33.58 74 PHE D C 1
ATOM 3753 O O . PHE D 2 74 ? 30.640 -7.158 -12.520 1.00 31.95 74 PHE D O 1
ATOM 3761 N N . ALA D 2 75 ? 29.679 -9.189 -12.671 1.00 35.57 75 ALA D N 1
ATOM 3762 C CA . ALA D 2 75 ? 28.744 -8.969 -11.574 1.00 39.42 75 ALA D CA 1
ATOM 3763 C C . ALA D 2 75 ? 28.812 -10.187 -10.654 1.00 42.50 75 ALA D C 1
ATOM 3764 O O . ALA D 2 75 ? 27.891 -11.004 -10.619 1.00 41.61 75 ALA D O 1
ATOM 3766 N N . PRO D 2 76 ? 29.872 -10.300 -9.868 1.00 46.03 76 PRO D N 1
ATOM 3767 C CA . PRO D 2 76 ? 30.095 -11.506 -9.066 1.00 48.89 76 PRO D CA 1
ATOM 3768 C C . PRO D 2 76 ? 29.028 -11.843 -8.032 1.00 51.67 76 PRO D C 1
ATOM 3769 O O . PRO D 2 76 ? 28.482 -10.972 -7.360 1.00 51.25 76 PRO D O 1
ATOM 3773 N N . THR D 2 77 ? 28.736 -13.136 -7.944 1.00 55.53 77 THR D N 1
ATOM 3774 C CA . THR D 2 77 ? 27.804 -13.700 -6.973 1.00 59.85 77 THR D CA 1
ATOM 3775 C C . THR D 2 77 ? 28.271 -13.574 -5.529 1.00 62.83 77 THR D C 1
ATOM 3776 O O . THR D 2 77 ? 27.466 -13.350 -4.634 1.00 63.97 77 THR D O 1
ATOM 3780 N N . ARG D 2 78 ? 29.566 -13.738 -5.294 1.00 66.06 78 ARG D N 1
ATOM 3781 C CA . ARG D 2 78 ? 30.072 -13.586 -3.938 1.00 69.30 78 ARG D CA 1
ATOM 3782 C C . ARG D 2 78 ? 30.481 -12.144 -3.653 1.00 70.59 78 ARG D C 1
ATOM 3783 O O . ARG D 2 78 ? 31.281 -11.539 -4.363 1.00 70.22 78 ARG D O 1
ATOM 3791 N N . THR D 2 79 ? 29.902 -11.614 -2.588 1.00 72.35 79 THR D N 1
ATOM 3792 C CA . THR D 2 79 ? 30.164 -10.269 -2.108 1.00 73.58 79 THR D CA 1
ATOM 3793 C C . THR D 2 79 ? 31.036 -10.489 -0.889 1.00 74.26 79 THR D C 1
ATOM 3794 O O . THR D 2 79 ? 31.141 -9.658 0.004 1.00 74.33 79 THR D O 1
ATOM 3798 N N . TYR D 2 80 ? 31.666 -11.658 -0.898 1.00 75.71 80 TYR D N 1
ATOM 3799 C CA . TYR D 2 80 ? 32.515 -12.130 0.176 1.00 77.01 80 TYR D CA 1
ATOM 3800 C C . TYR D 2 80 ? 33.582 -11.083 0.464 1.00 76.53 80 TYR D C 1
ATOM 3801 O O . TYR D 2 80 ? 34.262 -10.607 -0.437 1.00 76.71 80 TYR D O 1
ATOM 3810 N N . ARG D 2 81 ? 33.737 -10.742 1.736 1.00 75.81 81 ARG D N 1
ATOM 3811 C CA . ARG D 2 81 ? 34.673 -9.702 2.112 1.00 75.32 81 ARG D CA 1
ATOM 3812 C C . ARG D 2 81 ? 36.034 -10.321 2.306 1.00 74.34 81 ARG D C 1
ATOM 3813 O O . ARG D 2 81 ? 36.246 -11.126 3.214 1.00 74.96 81 ARG D O 1
ATOM 3821 N N . GLY D 2 82 ? 36.969 -9.914 1.467 1.00 72.04 82 GLY D N 1
ATOM 3822 C CA . GLY D 2 82 ? 38.305 -10.458 1.513 1.00 69.60 82 GLY D CA 1
ATOM 3823 C C . GLY D 2 82 ? 39.014 -10.001 2.762 1.00 67.50 82 GLY D C 1
ATOM 3824 O O . GLY D 2 82 ? 38.649 -8.994 3.352 1.00 67.32 82 GLY D O 1
ATOM 3825 N N . HIS D 2 83 ? 40.019 -10.760 3.179 1.00 65.32 83 HIS D N 1
ATOM 3826 C CA . HIS D 2 83 ? 40.788 -10.392 4.363 1.00 62.16 83 HIS D CA 1
ATOM 3827 C C . HIS D 2 83 ? 41.745 -9.281 3.958 1.00 58.55 83 HIS D C 1
ATOM 3828 O O . HIS D 2 83 ? 42.520 -9.442 3.016 1.00 58.15 83 HIS D O 1
ATOM 3835 N N . GLY D 2 84 ? 41.686 -8.156 4.663 1.00 54.16 84 GLY D N 1
ATOM 3836 C CA . GLY D 2 84 ? 42.565 -7.045 4.346 1.00 48.63 84 GLY D CA 1
ATOM 3837 C C . GLY D 2 84 ? 42.101 -6.279 3.124 1.00 44.14 84 GLY D C 1
ATOM 3838 O O . GLY D 2 84 ? 42.884 -5.578 2.479 1.00 42.73 84 GLY D O 1
ATOM 3839 N N . LYS D 2 85 ? 40.815 -6.417 2.821 1.00 39.19 85 LYS D N 1
ATOM 3840 C CA . LYS D 2 85 ? 40.189 -5.764 1.685 1.00 34.55 85 LYS D CA 1
ATOM 3841 C C . LYS D 2 85 ? 40.590 -4.298 1.498 1.00 32.14 85 LYS D C 1
ATOM 3842 O O . LYS D 2 85 ? 40.743 -3.837 0.365 1.00 29.73 85 LYS D O 1
ATOM 3848 N N . GLU D 2 86 ? 40.770 -3.561 2.593 1.00 28.04 86 GLU D N 1
ATOM 3849 C CA . GLU D 2 86 ? 41.119 -2.154 2.456 1.00 26.10 86 GLU D CA 1
ATOM 3850 C C . GLU D 2 86 ? 42.505 -1.859 1.884 1.00 23.16 86 GLU D C 1
ATOM 3851 O O . GLU D 2 86 ? 42.765 -0.733 1.478 1.00 23.87 86 GLU D O 1
ATOM 3857 N N . ALA D 2 87 ? 43.388 -2.855 1.830 1.00 20.28 87 ALA D N 1
ATOM 3858 C CA . ALA D 2 87 ? 44.718 -2.645 1.268 1.00 19.71 87 ALA D CA 1
ATOM 3859 C C . ALA D 2 87 ? 44.740 -2.988 -0.222 1.00 21.59 87 ALA D C 1
ATOM 3860 O O . ALA D 2 87 ? 45.783 -2.910 -0.870 1.00 22.24 87 ALA D O 1
ATOM 3862 N N . LYS D 2 88 ? 43.589 -3.381 -0.760 1.00 21.41 88 LYS D N 1
ATOM 3863 C CA . LYS D 2 88 ? 43.472 -3.697 -2.184 1.00 22.37 88 LYS D CA 1
ATOM 3864 C C . LYS D 2 88 ? 43.686 -2.416 -3.002 1.00 22.30 88 LYS D C 1
ATOM 3865 O O . LYS D 2 88 ? 43.335 -1.317 -2.562 1.00 21.34 88 LYS D O 1
ATOM 3871 N N . ALA D 2 89 ? 44.258 -2.560 -4.190 1.00 21.62 89 ALA D N 1
ATOM 3872 C CA . ALA D 2 89 ? 44.489 -1.418 -5.062 1.00 22.40 89 ALA D CA 1
ATOM 3873 C C . ALA D 2 89 ? 43.490 -1.483 -6.205 1.00 23.12 89 ALA D C 1
ATOM 3874 O O . ALA D 2 89 ? 43.290 -2.539 -6.791 1.00 23.64 89 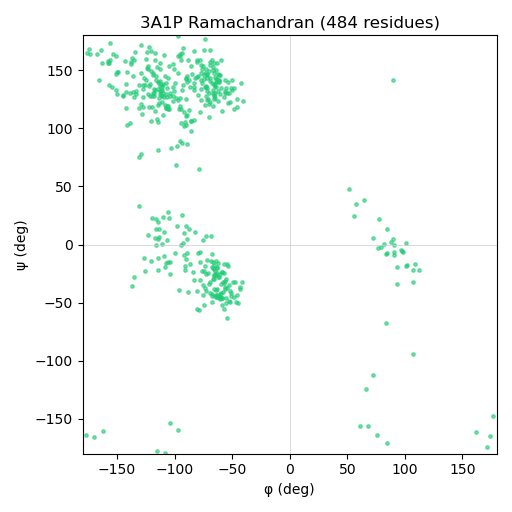ALA D O 1
ATOM 3876 N N . THR D 2 90 ? 42.864 -0.358 -6.523 1.00 25.10 90 THR D N 1
ATOM 3877 C CA . THR D 2 90 ? 41.886 -0.319 -7.607 1.00 26.65 90 THR D CA 1
ATOM 3878 C C . THR D 2 90 ? 42.601 -0.494 -8.938 1.00 29.71 90 THR D C 1
ATOM 3879 O O . THR D 2 90 ? 43.785 -0.180 -9.052 1.00 31.52 90 THR D O 1
ATOM 3883 N N . LYS D 2 91 ? 41.881 -0.994 -9.942 1.00 31.92 91 LYS D N 1
ATOM 3884 C CA . LYS D 2 91 ? 42.454 -1.191 -11.274 1.00 32.15 91 LYS D CA 1
ATOM 3885 C C . LYS D 2 91 ? 42.633 0.196 -11.865 1.00 31.07 91 LYS D C 1
ATOM 3886 O O . LYS D 2 91 ? 41.805 1.073 -11.633 1.00 30.08 91 LYS D O 1
ATOM 3892 N N . LYS D 2 92 ? 43.707 0.388 -12.622 1.00 31.64 92 LYS D N 1
ATOM 3893 C CA . LYS D 2 92 ? 44.002 1.681 -13.235 1.00 33.57 92 LYS D CA 1
ATOM 3894 C C . LYS D 2 92 ? 42.788 2.332 -13.896 1.00 33.97 92 LYS D C 1
ATOM 3895 O O . LYS D 2 92 ? 42.128 1.740 -14.752 1.00 34.16 92 LYS D O 1
ATOM 3901 N N . LYS D 2 93 ? 42.505 3.560 -13.485 1.00 33.50 93 LYS D N 1
ATOM 3902 C CA . LYS D 2 93 ? 41.389 4.314 -14.019 1.00 34.25 93 LYS D CA 1
ATOM 3903 C C . LYS D 2 93 ? 41.860 5.099 -15.221 1.00 36.29 93 LYS D C 1
ATOM 3904 O O . LYS D 2 93 ? 41.179 5.032 -16.266 1.00 38.83 93 LYS D O 1
#

Radius of gyration: 27.49 Å; Cα contacts (8 Å, |Δi|>4): 1108; chains: 4; bounding box: 56×48×89 Å

Solvent-accessible surface area: 24270 Å² total; per-residue (Å²): 169,69,1,16,0,0,47,0,8,50,1,61,53,127,141,1,0,1,64,11,87,33,31,74,15,2,91,121,14,150,91,2,31,0,53,18,39,0,67,20,53,29,117,71,38,77,142,54,72,165,61,16,0,2,29,2,18,43,12,88,56,93,108,82,0,94,59,8,47,12,8,25,1,45,0,38,52,85,54,11,39,132,50,100,154,9,71,53,24,1,16,44,3,43,42,32,32,0,55,21,140,65,175,83,23,0,34,0,2,2,0,13,30,6,45,46,9,0,0,0,0,1,18,6,42,49,129,199,37,88,77,105,82,30,36,16,0,0,1,30,0,87,23,1,117,33,102,176,46,11,0,34,1,62,52,24,83,23,9,26,148,161,88,27,44,118,133,3,42,108,80,0,89,79,1,67,93,120,61,82,95,82,26,10,107,7,158,22,90,134,0,9,2,32,86,72,0,41,14,1,3,0,2,0,63,19,56,122,32,30,0,4,2,42,1,37,127,123,8,51,54,81,68,0,15,90,19,0,39,65,37,110,140,91,30,57,1,31,59,3,37,25,0,77,127,95,171,56,4,32,0,0,68,5,16,53,11,63,53,138,167,1,0,1,67,9,117,32,20,85,15,2,90,125,18,147,91,1,20,0,37,10,25,0,49,19,34,27,126,71,44,71,143,50,66,175,41,24,0,2,23,4,6,51,9,96,59,107,103,70,0,82,48,5,52,36,11,19,0,38,0,32,62,92,56,12,38,132,52,104,150,10,69,61,24,1,50,50,3,47,45,25,35,0,58,19,136,65,172,82,50,0,38,0,2,21,0,9,49,3,40,55,10,1,1,0,16,4,36,7,61,43,160,168,117,196,66,64,45,61,72,25,0,0,0,27,0,95,29,4,126,24,74,186,42,16,0,40,4,95,52,20,64,20,5,52,128,143,195,29,52,101,149,3,42,103,58,0,70,57,1,63,86,123,67,77,82,86,35,11,122,9,160,31,62,192,0,6,1,28,87,78,0,48,16,0,2,0,2,0,66,12,53,172,63,34,0,4,2,36,1,42,134,126,5,50,50,80,78,0,12,92,14,0,35,89,184,73,141,108,22,52,1,38,59,3,46,25,0,84,134,80

CATH classification: 2.40.30.60 (+1 more: 2.30.30.240)

Secondary structure (DSSP, 8-state):
-EEEEEEEEEEETTTTEEEEEE-GGGGG-SEEEETTTEEEEEEEEEEETTEEEEEETT--SHHHHHTTTT-EEEEEGGGSPPPPTT--BHHHHTT-EEEETTEEEEEEEEEEE-SSSEEEEEEE-STTTTTS--EEEETTSTTEEEETTEEEE-PPTTTT-/----HHHHHHHHHHHHHT----EEE--SSSBP-GGGTT-EEEEE-SSSEEEEE--GGGTTSBGGGG---S----TTGGG-BPPP-/-EEEEEEEEEE-SSSS-EEEEE-GGGGG-SEEEETTTEEEEEEEEEEETTEEEEEETT--SHHHHHTTTT-EEEEEGGGSPPP-TT--BHHHHTT-EEEETTEEEEEEEEEEE-SSSEEEEEEE-SSSGGGG-EEEEETTSTTEEEETTEEEE-PPTTTT-/----HHHHHHHHHHHHHT----EEE--TT-B--GGGTT-EEEEE-SSSEEEEE--GGGTTSBGGGGS-S--PPPTTGGG-B----

Foldseek 3Di:
DKDFFWAWAAADDFFQKTWTGGHPLVVQAQWKQWVPRGIWGFPDWDDDDPTIITHTPPRTTRVSNRVRHGIIIIDDPVSRDDDDPPDDDFVQQAQFFEEEPPDTFWGFHGWDCPPVFIKTWTAGDDPVGNPDHTFIDTCPDPQWADDRRHIYGHDDPPRRD/DAAPPVQVVVLVVCVVVVHADEAEDAFQAGFAAPSQAQHWYFYDAPDGTRIDRHHPVRHGPGNNVRDHDPPDDDDVPVVDDDDDD/DKDWFWAWAAADAWQLKTWTGGHPLVVQAQWKQWVPRGIWGFPDWADDVPIIITHTPPRGTRVSNRVRHGIIIIDDPVRGDDDDPPDDDFVQQQQAFEDEPPHGFWGFHGWDCPDPWIKTWTAGDDDDPLSGDIFIDTCPDPQWDDDNRHIYGHDDPPRSD/DDADPVQVVVLVVCVVVVHEDEAEDAQQQHAAAPSCAQYWYFYDLPPGTRTDHHHPVRHGPGNCVVVHNDPDQDDVNVVDDDDDD

Nearest PDB structures (foldseek):
  3a1p-assembly2_C  TM=9.857E-01  e=6.723E-29  Thermus thermophilus HB8
  2dog-assembly1_A  TM=9.331E-01  e=3.009E-12  Thermus thermophilus HB8
  2qgg-assembly1_A  TM=4.781E-01  e=9.661E-12  Acinetobacter calcoaceticus
  3h9n-assembly1_A  TM=4.555E-01  e=5.685E-12  Haemophilus influenzae
  2f1l-assembly1_A-2  TM=4.947E-01  e=5.000E-11  Pseudomonas aeruginosa